Protein AF-K0RLA5-F1 (afdb_monomer_lite)

Foldseek 3Di:
DVVVVVVVVVVVVVVCCVVVVVVVVVPVPPDDDDDDDDDPVVVVVVVVPPDDDDDDDDDDDDPDDDDDPVVVPVPPPDDPVPPPPPPPVVVVLVVVLVVLVCVLLVVQLVVCCVVVVDDSVVSSVCSCCLLLLVVPDDPPDDPDLVVLLVSLVSNVSSVVSVVLVVVVLVVLLVVQLVLLVCLLVVVVVVVCVPDDDDDDARKDALVSVQVSCVVSVLDDDPQLSVQLCCQQPVVPPRIGGSVSCSVPPSDSVVSNCSSPVPPDDPDPVCVVVVVVCCVVCCCCVVPVSVVVVVLVVQLVVQLVCCCPPVVDDSSVSSSVSSSVVSNVVSVVSVVVVCCVVVVVVLVVVLVVLLPDDDDPVLLCCLCPVPPDVDNDRDPVSSVQSSCVSSVNDDPVNVVVVVVVVCVVCVVVPPDDPPPPD

Radius of gyration: 31.82 Å; chains: 1; bounding box: 78×78×97 Å

Structure (mmCIF, N/CA/C/O backbone):
data_AF-K0RLA5-F1
#
_entry.id   AF-K0RLA5-F1
#
loop_
_atom_site.group_PDB
_atom_site.id
_atom_site.type_symbol
_atom_site.label_atom_id
_atom_site.label_alt_id
_atom_site.label_comp_id
_atom_site.label_asym_id
_atom_site.label_entity_id
_atom_site.label_seq_id
_atom_site.pdbx_PDB_ins_code
_atom_site.Cartn_x
_atom_site.Cartn_y
_atom_site.Cartn_z
_atom_site.occupancy
_atom_site.B_iso_or_equiv
_atom_site.auth_seq_id
_atom_site.auth_comp_id
_atom_site.auth_asym_id
_atom_site.auth_atom_id
_atom_site.pdbx_PDB_model_num
ATOM 1 N N . MET A 1 1 ? 28.769 -8.485 -26.317 1.00 45.59 1 MET A N 1
ATOM 2 C CA . MET A 1 1 ? 28.803 -9.606 -25.342 1.00 45.59 1 MET A CA 1
ATOM 3 C C . MET A 1 1 ? 29.717 -9.383 -24.133 1.00 45.59 1 MET A C 1
ATOM 5 O O . MET A 1 1 ? 29.182 -9.369 -23.038 1.00 45.59 1 MET A O 1
ATOM 9 N N . LYS A 1 2 ? 31.036 -9.136 -24.264 1.00 55.00 2 LYS A N 1
ATOM 10 C CA . LYS A 1 2 ? 31.955 -9.005 -23.096 1.00 55.00 2 LYS A CA 1
ATOM 11 C C . LYS A 1 2 ? 31.548 -7.950 -22.041 1.00 55.00 2 LYS A C 1
ATOM 13 O O . LYS A 1 2 ? 31.786 -8.156 -20.855 1.00 55.00 2 LYS A O 1
ATOM 18 N N . LYS A 1 3 ? 30.923 -6.836 -22.450 1.00 60.28 3 LYS A N 1
ATOM 19 C CA . LYS A 1 3 ? 30.392 -5.808 -21.527 1.00 60.28 3 LYS A CA 1
ATOM 20 C C . LYS A 1 3 ? 29.161 -6.300 -20.743 1.00 60.28 3 LYS A C 1
ATOM 22 O O . LYS A 1 3 ? 29.064 -6.053 -19.546 1.00 60.28 3 LYS A O 1
ATOM 27 N N . LEU A 1 4 ? 28.285 -7.074 -21.388 1.00 52.84 4 LEU A N 1
ATOM 28 C CA . LEU A 1 4 ? 27.078 -7.648 -20.779 1.00 52.84 4 LEU A CA 1
ATOM 29 C C . LEU A 1 4 ? 27.426 -8.693 -19.708 1.00 52.84 4 LEU A C 1
ATOM 31 O O . LEU A 1 4 ? 26.820 -8.722 -18.643 1.00 52.84 4 LEU A O 1
ATOM 35 N N . THR A 1 5 ? 28.460 -9.505 -19.953 1.00 66.69 5 THR A N 1
ATOM 36 C CA . THR A 1 5 ? 28.939 -10.516 -18.997 1.00 66.69 5 THR A CA 1
ATOM 37 C C . THR A 1 5 ? 29.489 -9.878 -17.719 1.00 66.69 5 THR A C 1
ATOM 39 O O . THR A 1 5 ? 29.245 -10.385 -16.627 1.00 66.69 5 THR A O 1
ATOM 42 N N . LYS A 1 6 ? 30.179 -8.731 -17.832 1.00 71.88 6 LYS A N 1
ATOM 43 C CA . LYS A 1 6 ? 30.657 -7.964 -16.669 1.00 71.88 6 LYS A CA 1
ATOM 44 C C . LYS A 1 6 ? 29.508 -7.349 -15.867 1.00 71.88 6 LYS A C 1
ATOM 46 O O . LYS A 1 6 ? 29.559 -7.379 -14.642 1.00 71.88 6 LYS A O 1
ATOM 51 N N . LEU A 1 7 ? 28.467 -6.848 -16.537 1.00 68.62 7 LEU A N 1
ATOM 52 C CA . LEU A 1 7 ? 27.273 -6.309 -15.876 1.00 68.62 7 LEU A CA 1
ATOM 53 C C . LEU A 1 7 ? 26.504 -7.400 -15.112 1.00 68.62 7 LEU A C 1
ATOM 55 O O . LEU A 1 7 ? 26.108 -7.188 -13.969 1.00 68.62 7 LEU A O 1
ATOM 59 N N . TYR A 1 8 ? 26.364 -8.588 -15.707 1.00 65.94 8 TYR A N 1
ATOM 60 C CA . TYR A 1 8 ? 25.709 -9.735 -15.070 1.00 65.94 8 TYR A CA 1
ATOM 61 C C . TYR A 1 8 ? 26.463 -10.206 -13.815 1.00 65.94 8 TYR A C 1
ATOM 63 O O . TYR A 1 8 ? 25.854 -10.479 -12.783 1.00 65.94 8 TYR A O 1
ATOM 71 N N . LEU A 1 9 ? 27.800 -10.223 -13.871 1.00 67.69 9 LEU A N 1
ATOM 72 C CA . LEU A 1 9 ? 28.665 -10.515 -12.723 1.00 67.69 9 LEU A CA 1
ATOM 73 C C . LEU A 1 9 ? 28.517 -9.475 -11.604 1.00 67.69 9 LEU A C 1
ATOM 75 O O . LEU A 1 9 ? 28.446 -9.845 -10.434 1.00 67.69 9 LEU A O 1
ATOM 79 N N . LEU A 1 10 ? 28.416 -8.190 -11.955 1.00 68.62 10 LEU A N 1
ATOM 80 C CA . LEU A 1 10 ? 28.229 -7.107 -10.988 1.00 68.62 10 LEU A CA 1
ATOM 81 C C . LEU A 1 10 ? 26.863 -7.203 -10.283 1.00 68.62 10 LEU A C 1
ATOM 83 O O . LEU A 1 10 ? 26.782 -7.077 -9.063 1.00 68.62 10 LEU A O 1
ATOM 87 N N . LEU A 1 11 ? 25.797 -7.493 -11.037 1.00 60.31 11 LEU A N 1
ATOM 88 C CA . LEU A 1 11 ? 24.444 -7.694 -10.504 1.00 60.31 11 LEU A CA 1
ATOM 89 C C . LEU A 1 11 ? 24.349 -8.944 -9.614 1.00 60.31 11 LEU A C 1
ATOM 91 O O . LEU A 1 11 ? 23.702 -8.904 -8.565 1.00 60.31 11 LEU A O 1
ATOM 95 N N . ALA A 1 12 ? 25.031 -10.032 -9.986 1.00 63.22 12 ALA A N 1
ATOM 96 C CA . ALA A 1 12 ? 25.124 -11.240 -9.167 1.00 63.22 12 ALA A CA 1
ATOM 97 C C . ALA A 1 12 ? 25.875 -10.983 -7.845 1.00 63.22 12 ALA A C 1
ATOM 99 O O . ALA A 1 12 ? 25.432 -11.429 -6.784 1.00 63.22 12 ALA A O 1
ATOM 100 N N . LEU A 1 13 ? 26.959 -10.200 -7.883 1.00 62.22 13 LEU A N 1
ATOM 101 C CA . LEU A 1 13 ? 27.706 -9.768 -6.696 1.00 62.22 13 LEU A CA 1
ATOM 102 C C . LEU A 1 13 ? 26.853 -8.896 -5.763 1.00 62.22 13 LEU A C 1
ATOM 104 O O . LEU A 1 13 ? 26.818 -9.151 -4.560 1.00 62.22 13 LEU A O 1
ATOM 108 N N . LEU A 1 14 ? 26.097 -7.937 -6.304 1.00 57.50 14 LEU A N 1
ATOM 109 C CA . LEU A 1 14 ? 25.186 -7.084 -5.527 1.00 57.50 14 LEU A CA 1
ATOM 110 C C . LEU A 1 14 ? 24.005 -7.857 -4.914 1.00 57.50 14 LEU A C 1
ATOM 112 O O . LEU A 1 14 ? 23.499 -7.481 -3.859 1.00 57.50 14 LEU A O 1
ATOM 116 N N . CYS A 1 15 ? 23.567 -8.954 -5.537 1.00 54.94 15 CYS A N 1
ATOM 117 C CA . CYS A 1 15 ? 22.558 -9.836 -4.945 1.00 54.94 15 CYS A CA 1
ATOM 118 C C . CYS A 1 15 ? 23.136 -10.723 -3.829 1.00 54.94 15 CYS A C 1
ATOM 120 O O . CYS A 1 15 ? 22.428 -11.030 -2.869 1.00 54.94 15 CYS A O 1
ATOM 122 N N . SER A 1 16 ? 24.416 -11.098 -3.925 1.00 50.84 16 SER A N 1
ATOM 123 C CA . SER A 1 16 ? 25.109 -11.961 -2.959 1.00 50.84 16 SER A CA 1
ATOM 124 C C . SER A 1 16 ? 25.424 -11.255 -1.627 1.00 50.84 16 SER A C 1
ATOM 126 O O . SER A 1 16 ? 25.345 -11.864 -0.557 1.00 50.84 16 SER A O 1
ATOM 128 N N . THR A 1 17 ? 25.668 -9.938 -1.636 1.00 49.25 17 THR A N 1
ATOM 129 C CA . THR A 1 17 ? 25.970 -9.158 -0.414 1.00 49.25 17 THR A CA 1
ATOM 130 C C . THR A 1 17 ? 24.815 -9.093 0.596 1.00 49.25 17 THR A C 1
ATOM 132 O O . THR A 1 17 ? 25.057 -8.868 1.784 1.00 49.25 17 THR A O 1
ATOM 135 N N . LYS A 1 18 ? 23.571 -9.402 0.192 1.00 48.81 18 LYS A N 1
ATOM 136 C CA . LYS A 1 18 ? 22.438 -9.574 1.125 1.00 48.81 18 LYS A CA 1
ATOM 137 C C . LYS A 1 18 ? 22.625 -10.745 2.097 1.00 48.81 18 LYS A C 1
ATOM 139 O O . LYS A 1 18 ? 22.110 -10.681 3.209 1.00 48.81 18 LYS A O 1
ATOM 144 N N . GLY A 1 19 ? 23.385 -11.776 1.719 1.00 42.78 19 GLY A N 1
ATOM 145 C CA . GLY A 1 19 ? 23.735 -12.883 2.616 1.00 42.78 19 GLY A CA 1
ATOM 146 C C . GLY A 1 19 ? 24.793 -12.509 3.661 1.00 42.78 19 GLY A C 1
ATOM 147 O O . GLY A 1 19 ? 24.793 -13.056 4.762 1.00 42.78 19 GLY A O 1
ATOM 148 N N . ALA A 1 20 ? 25.664 -11.544 3.353 1.00 42.09 20 ALA A N 1
ATOM 149 C CA . ALA A 1 20 ? 26.735 -11.101 4.247 1.00 42.09 20 ALA A CA 1
ATOM 150 C C . ALA A 1 20 ? 26.238 -10.121 5.327 1.00 42.09 20 ALA A C 1
ATOM 152 O O . ALA A 1 20 ? 26.651 -10.218 6.480 1.00 42.09 20 ALA A O 1
ATOM 153 N N . ALA A 1 21 ? 25.283 -9.243 4.996 1.00 42.09 21 ALA A N 1
ATOM 154 C CA . ALA A 1 21 ? 24.672 -8.326 5.965 1.00 42.09 21 ALA A CA 1
ATOM 155 C C . ALA A 1 21 ? 23.857 -9.051 7.057 1.00 42.09 21 ALA A C 1
ATOM 157 O O . ALA A 1 21 ? 23.752 -8.557 8.177 1.00 42.09 21 ALA A O 1
ATOM 158 N N . ALA A 1 22 ? 23.329 -10.246 6.763 1.00 43.47 22 ALA A N 1
ATOM 159 C CA . ALA A 1 22 ? 22.659 -11.088 7.753 1.00 43.47 22 ALA A CA 1
ATOM 160 C C . ALA A 1 22 ? 23.636 -11.711 8.771 1.00 43.47 22 ALA A C 1
ATOM 162 O O . ALA A 1 22 ? 23.244 -11.922 9.912 1.00 43.47 22 ALA A O 1
ATOM 163 N N . ARG A 1 23 ? 24.910 -11.936 8.399 1.00 43.28 23 ARG A N 1
ATOM 164 C CA . ARG A 1 23 ? 25.954 -12.478 9.297 1.00 43.28 23 ARG A CA 1
ATOM 165 C C . ARG A 1 23 ? 26.653 -11.419 10.150 1.00 43.28 23 ARG A C 1
ATOM 167 O O . ARG A 1 23 ? 27.200 -11.746 11.194 1.00 43.28 23 ARG A O 1
ATOM 174 N N . ALA A 1 24 ? 26.612 -10.147 9.755 1.00 41.91 24 ALA A N 1
ATOM 175 C CA . ALA A 1 24 ? 27.173 -9.054 10.557 1.00 41.91 24 ALA A CA 1
ATOM 176 C C . ALA A 1 24 ? 26.372 -8.774 11.848 1.00 41.91 24 ALA A C 1
ATOM 178 O O . ALA A 1 24 ? 26.867 -8.091 12.742 1.00 41.91 24 ALA A O 1
ATOM 179 N N . LYS A 1 25 ? 25.150 -9.314 11.961 1.00 41.94 25 LYS A N 1
ATOM 180 C CA . LYS A 1 25 ? 24.276 -9.145 13.129 1.00 41.94 25 LYS A CA 1
ATOM 181 C C . LYS A 1 25 ? 24.671 -10.024 14.324 1.00 41.94 25 LYS A C 1
ATOM 183 O O . LYS A 1 25 ? 24.332 -9.669 15.447 1.00 41.94 25 LYS A O 1
ATOM 188 N N . ASP A 1 26 ? 25.440 -11.089 14.095 1.00 40.41 26 ASP A N 1
ATOM 189 C CA . ASP A 1 26 ? 25.857 -12.028 15.147 1.00 40.41 26 ASP A CA 1
ATOM 190 C C . ASP A 1 26 ? 27.143 -11.592 15.880 1.00 40.41 26 ASP A C 1
ATOM 192 O O . ASP A 1 26 ? 27.458 -12.126 16.937 1.00 40.41 26 ASP A O 1
ATOM 196 N N . ASN A 1 27 ? 27.852 -10.564 15.389 1.00 39.06 27 ASN A N 1
ATOM 197 C CA . ASN A 1 27 ? 29.115 -10.085 15.977 1.00 39.06 27 ASN A CA 1
ATOM 198 C C . ASN A 1 27 ? 29.007 -8.772 16.782 1.00 39.06 27 ASN A C 1
ATOM 200 O O . ASN A 1 27 ? 30.026 -8.216 17.182 1.00 39.06 27 ASN A O 1
ATOM 204 N N . GLN A 1 28 ? 27.801 -8.272 17.072 1.00 36.81 28 GLN A N 1
ATOM 205 C CA . GLN A 1 28 ? 27.605 -7.044 17.868 1.00 36.81 28 GLN A CA 1
ATOM 206 C C . GLN A 1 28 ? 27.527 -7.260 19.395 1.00 36.81 28 GLN A C 1
ATOM 208 O O . GLN A 1 28 ? 27.103 -6.364 20.117 1.00 36.81 28 GLN A O 1
ATOM 213 N N . VAL A 1 29 ? 27.973 -8.413 19.910 1.00 40.91 29 VAL A N 1
ATOM 214 C CA . VAL A 1 29 ? 28.053 -8.684 21.365 1.00 40.91 29 VAL A CA 1
ATOM 215 C C . VAL A 1 29 ? 29.462 -8.425 21.942 1.00 40.91 29 VAL A C 1
ATOM 217 O O . VAL A 1 29 ? 29.667 -8.569 23.139 1.00 40.91 29 VAL A O 1
ATOM 220 N N . ALA A 1 30 ? 30.439 -7.978 21.141 1.00 38.78 30 ALA A N 1
ATOM 221 C CA . ALA A 1 30 ? 31.844 -7.912 21.575 1.00 38.78 30 ALA A CA 1
ATOM 222 C C . ALA A 1 30 ? 32.502 -6.516 21.601 1.00 38.78 30 ALA A C 1
ATOM 224 O O . ALA A 1 30 ? 33.725 -6.437 21.673 1.00 38.78 30 ALA A O 1
ATOM 225 N N . THR A 1 31 ? 31.746 -5.416 21.582 1.00 34.62 31 THR A N 1
ATOM 226 C CA . THR A 1 31 ? 32.315 -4.067 21.787 1.00 34.62 31 THR A CA 1
ATOM 227 C C . THR A 1 31 ? 31.348 -3.159 22.542 1.00 34.62 31 THR A C 1
ATOM 229 O O . THR A 1 31 ? 30.676 -2.302 21.975 1.00 34.62 31 THR A O 1
ATOM 232 N N . ALA A 1 32 ? 31.291 -3.353 23.855 1.00 38.19 32 ALA A N 1
ATOM 233 C CA . ALA A 1 32 ? 30.817 -2.350 24.797 1.00 38.19 32 ALA A CA 1
ATOM 234 C C . ALA A 1 32 ? 31.914 -2.161 25.841 1.00 38.19 32 ALA A C 1
ATOM 236 O O . ALA A 1 32 ? 31.866 -2.769 26.898 1.00 38.19 32 ALA A O 1
ATOM 237 N N . ASP A 1 33 ? 32.930 -1.385 25.482 1.00 39.81 33 ASP A N 1
ATOM 238 C CA . ASP A 1 33 ? 33.802 -0.692 26.422 1.00 39.81 33 ASP A CA 1
ATOM 239 C C . ASP A 1 33 ? 34.562 0.397 25.656 1.00 39.81 33 ASP A C 1
ATOM 241 O O . ASP A 1 33 ? 35.030 0.160 24.542 1.00 39.81 33 ASP A O 1
ATOM 245 N N . ILE A 1 34 ? 34.701 1.553 26.316 1.00 34.84 34 ILE A N 1
ATOM 246 C CA . ILE A 1 34 ? 35.560 2.715 26.018 1.00 34.84 34 ILE A CA 1
ATOM 247 C C . ILE A 1 34 ? 34.847 3.979 25.473 1.00 34.84 34 ILE A C 1
ATOM 249 O O . ILE A 1 34 ? 34.236 3.987 24.410 1.00 34.84 34 ILE A O 1
ATOM 253 N N . GLU A 1 35 ? 35.057 5.051 26.261 1.00 32.31 35 GLU A N 1
ATOM 254 C CA . GLU A 1 35 ? 34.843 6.504 26.073 1.00 32.31 35 GLU A CA 1
ATOM 255 C C . GLU A 1 35 ? 33.426 7.076 26.306 1.00 32.31 35 GLU A C 1
ATOM 257 O O . GLU A 1 35 ? 32.454 6.683 25.680 1.00 32.31 35 GLU A O 1
ATOM 262 N N . GLY A 1 36 ? 33.186 8.060 27.183 1.00 34.81 36 GLY A N 1
ATOM 263 C CA . GLY A 1 36 ? 34.072 8.898 27.996 1.00 34.81 36 GLY A CA 1
ATOM 264 C C . GLY A 1 36 ? 33.523 10.332 28.098 1.00 34.81 36 GLY A C 1
ATOM 265 O O . GLY A 1 36 ? 33.390 11.008 27.089 1.00 34.81 36 GLY A O 1
ATOM 266 N N . GLY A 1 37 ? 33.245 10.798 29.323 1.00 33.78 37 GLY A N 1
ATOM 267 C CA . GLY A 1 37 ? 33.422 12.201 29.737 1.00 33.78 37 GLY A CA 1
ATOM 268 C C . GLY A 1 37 ? 32.330 13.236 29.421 1.00 33.78 37 GLY A C 1
ATOM 269 O O . GLY A 1 37 ? 32.404 13.933 28.418 1.00 33.78 37 GLY A O 1
ATOM 270 N N . ILE A 1 38 ? 31.433 13.487 30.385 1.00 37.38 38 ILE A N 1
ATOM 271 C CA . ILE A 1 38 ? 30.869 14.832 30.612 1.00 37.38 38 ILE A CA 1
ATOM 272 C C . ILE A 1 38 ? 31.158 15.205 32.069 1.00 37.38 38 ILE A C 1
ATOM 274 O O . ILE A 1 38 ? 30.827 14.465 32.996 1.00 37.38 38 ILE A O 1
ATOM 278 N N . SER A 1 39 ? 31.833 16.339 32.252 1.00 51.44 39 SER A N 1
ATOM 279 C CA . SER A 1 39 ? 32.285 16.863 33.541 1.00 51.44 39 SER A CA 1
ATOM 280 C C . SER A 1 39 ? 31.109 17.300 34.421 1.00 51.44 39 SER A C 1
ATOM 282 O O . SER A 1 39 ? 30.211 18.018 33.977 1.00 51.44 39 SER A O 1
ATOM 284 N N . SER A 1 40 ? 31.145 16.942 35.710 1.00 50.69 40 SER A N 1
ATOM 285 C CA . SER A 1 40 ? 30.128 17.326 36.703 1.00 50.69 40 SER A CA 1
ATOM 286 C C . SER A 1 40 ? 30.025 18.843 36.937 1.00 50.69 40 SER A C 1
ATOM 288 O O . SER A 1 40 ? 29.044 19.304 37.521 1.00 50.69 40 SER A O 1
ATOM 290 N N . SER A 1 41 ? 30.982 19.634 36.436 1.00 49.41 41 SER A N 1
ATOM 291 C CA . SER A 1 41 ? 30.982 21.097 36.537 1.00 49.41 41 SER A CA 1
ATOM 292 C C . SER A 1 41 ? 30.040 21.808 35.551 1.00 49.41 41 SER A C 1
ATOM 294 O O . SER A 1 41 ? 29.635 22.937 35.826 1.00 49.41 41 SER A O 1
ATOM 296 N N . GLU A 1 42 ? 29.616 21.171 34.451 1.00 49.47 42 GLU A N 1
ATOM 297 C CA . GLU A 1 42 ? 28.674 21.783 33.491 1.00 49.47 42 GLU A CA 1
ATOM 298 C C . GLU A 1 42 ? 27.207 21.667 33.934 1.00 49.47 42 GLU A C 1
ATOM 300 O O . GLU A 1 42 ? 26.388 22.552 33.667 1.00 49.47 42 GLU A O 1
ATOM 305 N N . LEU A 1 43 ? 26.870 20.629 34.705 1.00 53.19 43 LEU A N 1
ATOM 306 C CA . LEU A 1 43 ? 25.520 20.429 35.248 1.00 53.19 43 LEU A CA 1
ATOM 307 C C . LEU A 1 43 ? 25.159 21.432 36.357 1.00 53.19 43 LEU A C 1
ATOM 309 O O . LEU A 1 43 ? 23.975 21.699 36.591 1.00 53.19 43 LEU A O 1
ATOM 313 N N . ASP A 1 44 ? 26.156 22.034 37.008 1.00 56.41 44 ASP A N 1
ATOM 314 C CA . ASP A 1 44 ? 25.939 22.960 38.123 1.00 56.41 44 ASP A CA 1
ATOM 315 C C . ASP A 1 44 ? 25.673 24.408 37.658 1.00 56.41 44 ASP A C 1
ATOM 317 O O . ASP A 1 44 ? 24.980 25.182 38.329 1.00 56.41 44 ASP A O 1
ATOM 321 N N . TYR A 1 45 ? 26.102 24.757 36.439 1.00 52.44 45 TYR A N 1
ATOM 322 C CA . TYR A 1 45 ? 25.835 26.066 35.832 1.00 52.44 45 TYR A CA 1
ATOM 323 C C . TYR A 1 45 ? 24.357 26.238 35.429 1.00 52.44 45 TYR A C 1
ATOM 325 O O . TYR A 1 45 ? 23.778 27.317 35.580 1.00 52.44 45 TYR A O 1
ATOM 333 N N . ILE A 1 46 ? 23.688 25.155 35.015 1.00 48.50 46 ILE A N 1
ATOM 334 C CA . ILE A 1 46 ? 22.275 25.183 34.594 1.00 48.50 46 ILE A CA 1
ATOM 335 C C . ILE A 1 46 ? 21.318 25.248 35.803 1.00 48.50 46 ILE A C 1
ATOM 337 O O . ILE A 1 46 ? 20.257 25.876 35.727 1.00 48.50 46 ILE A O 1
ATOM 341 N N . ARG A 1 47 ? 21.697 24.699 36.968 1.00 53.56 47 ARG A N 1
ATOM 342 C CA . ARG A 1 47 ? 20.877 24.775 38.197 1.00 53.56 47 ARG A CA 1
ATOM 343 C C . ARG A 1 47 ? 20.860 26.156 38.847 1.00 53.56 47 ARG A C 1
ATOM 345 O O . ARG A 1 47 ? 19.861 26.518 39.474 1.00 53.56 47 ARG A O 1
ATOM 352 N N . LYS A 1 48 ? 21.914 26.959 38.680 1.00 50.56 48 LYS A N 1
ATOM 353 C CA . LYS A 1 48 ? 22.046 28.258 39.364 1.00 50.56 48 LYS A CA 1
ATOM 354 C C . LYS A 1 48 ? 21.209 29.390 38.757 1.00 50.56 48 LYS A C 1
ATOM 356 O O . LYS A 1 48 ? 21.001 30.403 39.421 1.00 50.56 48 LYS A O 1
ATOM 361 N N . ARG A 1 49 ? 20.649 29.222 37.550 1.00 41.97 49 ARG A N 1
ATOM 362 C CA . ARG A 1 49 ? 19.913 30.289 36.837 1.00 41.97 49 ARG A CA 1
ATOM 363 C C . ARG A 1 49 ? 18.390 30.313 37.065 1.00 41.97 49 ARG A C 1
ATOM 365 O O . ARG A 1 49 ? 17.725 31.208 36.560 1.00 41.97 49 ARG A O 1
ATOM 372 N N . ARG A 1 50 ? 17.822 29.393 37.864 1.00 42.59 50 ARG A N 1
ATOM 373 C CA . ARG A 1 50 ? 16.366 29.315 38.159 1.00 42.59 50 ARG A CA 1
ATOM 374 C C . ARG A 1 50 ? 15.921 29.873 39.519 1.00 42.59 50 ARG A C 1
ATOM 376 O O . ARG A 1 50 ? 14.787 29.650 39.934 1.00 42.59 50 ARG A O 1
ATOM 383 N N . ARG A 1 51 ? 16.767 30.624 40.227 1.00 42.94 51 ARG A N 1
ATOM 384 C CA . ARG A 1 51 ? 16.378 31.295 41.482 1.00 42.94 51 ARG A CA 1
ATOM 385 C C . ARG A 1 51 ? 16.749 32.770 41.457 1.00 42.94 51 ARG A C 1
ATOM 387 O O . ARG A 1 51 ? 17.762 33.150 42.024 1.00 42.94 51 ARG A O 1
ATOM 394 N N . LYS A 1 52 ? 15.917 33.592 40.821 1.00 41.81 52 LYS A N 1
ATOM 395 C CA . LYS A 1 52 ? 15.806 35.032 41.105 1.00 41.81 52 LYS A CA 1
ATOM 396 C C . LYS A 1 52 ? 14.543 35.562 40.436 1.00 41.81 52 LYS A C 1
ATOM 398 O O . LYS A 1 52 ? 14.589 35.934 39.281 1.00 41.81 52 LYS A O 1
ATOM 403 N N . PHE A 1 53 ? 13.427 35.486 41.155 1.00 37.75 53 PHE A N 1
ATOM 404 C CA . PHE A 1 53 ? 12.308 36.438 41.149 1.00 37.75 53 PHE A CA 1
ATOM 405 C C . PHE A 1 53 ? 11.333 35.963 42.236 1.00 37.75 53 PHE A C 1
ATOM 407 O O . PHE A 1 53 ? 10.517 35.069 42.029 1.00 37.75 53 PHE A O 1
ATOM 414 N N . ARG A 1 54 ? 11.484 36.506 43.445 1.00 34.62 54 ARG A N 1
ATOM 415 C CA . ARG A 1 54 ? 10.447 36.492 44.481 1.00 34.62 54 ARG A CA 1
ATOM 416 C C . ARG A 1 54 ? 10.271 37.936 44.925 1.00 34.62 54 ARG A C 1
ATOM 418 O O . ARG A 1 54 ? 11.193 38.513 45.491 1.00 34.62 54 ARG A O 1
ATOM 425 N N . LEU A 1 55 ? 9.117 38.504 44.598 1.00 44.72 55 LEU A N 1
ATOM 426 C CA . LEU A 1 55 ? 8.628 39.749 45.182 1.00 44.72 55 LEU A CA 1
ATOM 427 C C . LEU A 1 55 ? 8.149 39.467 46.616 1.00 44.72 55 LEU A C 1
ATOM 429 O O . LEU A 1 55 ? 7.632 38.373 46.864 1.00 44.72 55 LEU A O 1
ATOM 433 N N . PRO A 1 56 ? 8.298 40.411 47.556 1.00 45.44 56 PRO A N 1
ATOM 434 C CA . PRO A 1 56 ? 7.739 40.269 48.887 1.00 45.44 56 PRO A CA 1
ATOM 435 C C . PRO A 1 56 ? 6.274 40.720 48.867 1.00 45.44 56 PRO A C 1
ATOM 437 O O . PRO A 1 56 ? 5.977 41.872 48.562 1.00 45.44 56 PRO A O 1
ATOM 440 N N . VAL A 1 57 ? 5.355 39.822 49.217 1.00 36.50 57 VAL A N 1
ATOM 441 C CA . VAL A 1 57 ? 4.007 40.195 49.662 1.00 36.50 57 VAL A CA 1
ATOM 442 C C . VAL A 1 57 ? 3.905 39.790 51.123 1.00 36.50 57 VAL A C 1
ATOM 444 O O . VAL A 1 57 ? 4.121 38.630 51.472 1.00 36.50 57 VAL A O 1
ATOM 447 N N . ALA A 1 58 ? 3.627 40.769 51.977 1.00 45.53 58 ALA A N 1
ATOM 448 C CA . ALA A 1 58 ? 3.368 40.575 53.391 1.00 45.53 58 ALA A CA 1
ATOM 449 C C . ALA A 1 58 ? 1.881 40.267 53.600 1.00 45.53 58 ALA A C 1
ATOM 451 O O . ALA A 1 58 ? 1.043 41.107 53.296 1.00 45.53 58 ALA A O 1
ATOM 452 N N . VAL A 1 59 ? 1.570 39.095 54.160 1.00 41.44 59 VAL A N 1
ATOM 453 C CA . VAL A 1 59 ? 0.333 38.844 54.918 1.00 41.44 59 VAL A CA 1
ATOM 454 C C . VAL A 1 59 ? 0.658 37.847 56.038 1.00 41.44 59 VAL A C 1
ATOM 456 O O . VAL A 1 59 ? 1.080 36.727 55.742 1.00 41.44 59 VAL A O 1
ATOM 459 N N . PRO A 1 60 ? 0.468 38.205 57.318 1.00 52.25 60 PRO A N 1
ATOM 460 C CA . PRO A 1 60 ? 0.401 37.248 58.408 1.00 52.25 60 PRO A CA 1
ATOM 461 C C . PRO A 1 60 ? -1.068 36.890 58.657 1.00 52.25 60 PRO A C 1
ATOM 463 O O . PRO A 1 60 ? -1.869 37.792 58.866 1.00 52.25 60 PRO A O 1
ATOM 466 N N . LEU A 1 61 ? -1.407 35.597 58.625 1.00 48.34 61 LEU A N 1
ATOM 467 C CA . LEU A 1 61 ? -2.524 34.933 59.333 1.00 48.34 61 LEU A CA 1
ATOM 468 C C . LEU A 1 61 ? -2.978 33.707 58.538 1.00 48.34 61 LEU A C 1
ATOM 470 O O . LEU A 1 61 ? -3.825 33.826 57.666 1.00 48.34 61 LEU A O 1
ATOM 474 N N . LEU A 1 62 ? -2.427 32.532 58.857 1.00 41.28 62 LEU A N 1
ATOM 475 C CA . LEU A 1 62 ? -3.162 31.254 58.890 1.00 41.28 62 LEU A CA 1
ATOM 476 C C . LEU A 1 62 ? -2.232 30.130 59.365 1.00 41.28 62 LEU A C 1
ATOM 478 O O . LEU A 1 62 ? -1.886 29.190 58.656 1.00 41.28 62 LEU A O 1
ATOM 482 N N . ASN A 1 63 ? -1.847 30.230 60.638 1.00 47.00 63 ASN A N 1
ATOM 483 C CA . ASN A 1 63 ? -1.475 29.065 61.428 1.00 47.00 63 ASN A CA 1
ATOM 484 C C . ASN A 1 63 ? -2.771 28.339 61.797 1.00 47.00 63 ASN A C 1
ATOM 486 O O . ASN A 1 63 ? -3.456 28.759 62.726 1.00 47.00 63 ASN A O 1
ATOM 490 N N . ARG A 1 64 ? -3.113 27.303 61.028 1.00 48.22 64 ARG A N 1
ATOM 491 C CA . ARG A 1 64 ? -3.997 26.164 61.345 1.00 48.22 64 ARG A CA 1
ATOM 492 C C . ARG A 1 64 ? -4.658 25.727 60.050 1.00 48.22 64 ARG A C 1
ATOM 494 O O . ARG A 1 64 ? -5.740 26.193 59.742 1.00 48.22 64 ARG A O 1
ATOM 501 N N . LEU A 1 65 ? -4.048 24.780 59.349 1.00 39.88 65 LEU A N 1
ATOM 502 C CA . LEU A 1 65 ? -4.783 23.651 58.793 1.00 39.88 65 LEU A CA 1
ATOM 503 C C . LEU A 1 65 ? -3.816 22.470 58.670 1.00 39.88 65 LEU A C 1
ATOM 505 O O . LEU A 1 65 ? -2.673 22.599 58.242 1.00 39.88 65 LEU A O 1
ATOM 509 N N . LYS A 1 66 ? -4.301 21.347 59.190 1.00 42.81 66 LYS A N 1
ATOM 510 C CA . LYS A 1 66 ? -3.659 20.046 59.338 1.00 42.81 66 LYS A CA 1
ATOM 511 C C . LYS A 1 66 ? -2.886 19.628 58.086 1.00 42.81 66 LYS A C 1
ATOM 513 O O . LYS A 1 66 ? -3.432 19.608 56.989 1.00 42.81 66 LYS A O 1
ATOM 518 N N . ILE A 1 67 ? -1.651 19.190 58.307 1.00 41.38 67 ILE A N 1
ATOM 519 C CA . ILE A 1 67 ? -0.892 18.360 57.375 1.00 41.38 67 ILE A CA 1
ATOM 520 C C . ILE A 1 67 ? -1.715 17.085 57.132 1.00 41.38 67 ILE A C 1
ATOM 522 O O . ILE A 1 67 ? -1.927 16.291 58.050 1.00 41.38 67 ILE A O 1
ATOM 526 N N . ASN A 1 68 ? -2.223 16.928 55.910 1.00 40.84 68 ASN A N 1
ATOM 527 C CA . ASN A 1 68 ? -2.897 15.718 55.450 1.00 40.84 68 ASN A CA 1
ATOM 528 C C . ASN A 1 68 ? -1.864 14.579 55.297 1.00 40.84 68 ASN A C 1
ATOM 530 O O . ASN A 1 68 ? -0.842 14.789 54.644 1.00 40.84 68 ASN A O 1
ATOM 534 N N . PRO A 1 69 ? -2.114 13.354 55.803 1.00 44.50 69 PRO A N 1
ATOM 535 C CA . PRO A 1 69 ? -1.203 12.213 55.628 1.00 44.50 69 PRO A CA 1
ATOM 536 C C . PRO A 1 69 ? -1.139 11.651 54.194 1.00 44.50 69 PRO A C 1
ATOM 538 O O . PRO A 1 69 ? -0.407 10.698 53.942 1.00 44.50 69 PRO A O 1
ATOM 541 N N . LEU A 1 70 ? -1.892 12.217 53.248 1.00 47.03 70 LEU A N 1
ATOM 542 C CA . LEU A 1 70 ? -2.010 11.717 51.873 1.00 47.03 70 LEU A CA 1
ATOM 543 C C . LEU A 1 70 ? -0.842 12.102 50.953 1.00 47.03 70 LEU A C 1
ATOM 545 O O . LEU A 1 70 ? -0.696 11.519 49.886 1.00 47.03 70 LEU A O 1
ATOM 549 N N . GLU A 1 71 ? 0.032 13.016 51.371 1.00 45.12 71 GLU A N 1
ATOM 550 C CA . GLU A 1 71 ? 1.134 13.501 50.523 1.00 45.12 71 GLU A CA 1
ATOM 551 C C . GLU A 1 71 ? 2.461 12.752 50.747 1.00 45.12 71 GLU A C 1
ATOM 553 O O . GLU A 1 71 ? 3.473 13.046 50.114 1.00 45.12 71 GLU A O 1
ATOM 558 N N . ARG A 1 72 ? 2.476 11.747 51.637 1.00 41.84 72 ARG A N 1
ATOM 559 C CA . ARG A 1 72 ? 3.666 10.918 51.901 1.00 41.84 72 ARG A CA 1
ATOM 560 C C . ARG A 1 72 ? 3.670 9.574 51.173 1.00 41.84 72 ARG A C 1
ATOM 562 O O . ARG A 1 72 ? 4.676 8.878 51.237 1.00 41.84 72 ARG A O 1
ATOM 569 N N . ARG A 1 73 ? 2.588 9.224 50.467 1.00 43.53 73 ARG A N 1
ATOM 570 C CA . ARG A 1 73 ? 2.457 7.943 49.747 1.00 43.53 73 ARG A CA 1
ATOM 571 C C . ARG A 1 73 ? 2.687 8.027 48.239 1.00 43.53 73 ARG A C 1
ATOM 573 O O . ARG A 1 73 ? 2.637 7.010 47.577 1.00 43.53 73 ARG A O 1
ATOM 580 N N . THR A 1 74 ? 3.001 9.203 47.700 1.00 47.19 74 THR A N 1
ATOM 581 C CA . THR A 1 74 ? 3.379 9.386 46.285 1.00 47.19 74 THR A CA 1
ATOM 582 C C . THR A 1 74 ? 4.894 9.397 46.062 1.00 47.19 74 THR A C 1
ATOM 584 O O . THR A 1 74 ? 5.356 9.747 44.979 1.00 47.19 74 THR A O 1
ATOM 587 N N . ARG A 1 75 ? 5.696 9.028 47.073 1.00 42.88 75 ARG A N 1
ATOM 588 C CA . ARG A 1 75 ? 7.168 9.031 46.983 1.00 42.88 75 ARG A CA 1
ATOM 589 C C . ARG A 1 75 ? 7.811 7.642 46.898 1.00 42.88 75 ARG A C 1
ATOM 591 O O . ARG A 1 75 ? 9.022 7.574 46.728 1.00 42.88 75 ARG A O 1
ATOM 598 N N . GLU A 1 76 ? 7.019 6.573 46.969 1.00 44.44 76 GLU A N 1
ATOM 599 C CA . GLU A 1 76 ? 7.497 5.180 46.893 1.00 44.44 76 GLU A CA 1
ATOM 600 C C . GLU A 1 76 ? 6.797 4.336 45.816 1.00 44.44 76 GLU A C 1
ATOM 602 O O . GLU A 1 76 ? 7.094 3.151 45.678 1.00 44.44 76 GLU A O 1
ATOM 607 N N . ASP A 1 77 ? 5.951 4.940 44.979 1.00 41.12 77 ASP A N 1
ATOM 608 C CA . ASP A 1 77 ? 5.444 4.260 43.792 1.00 41.12 77 ASP A CA 1
ATOM 609 C C . ASP A 1 77 ? 6.470 4.372 42.670 1.00 41.12 77 ASP A C 1
ATOM 611 O O . ASP A 1 77 ? 6.602 5.402 42.011 1.00 41.12 77 ASP A O 1
ATOM 615 N N . GLY A 1 78 ? 7.213 3.277 42.519 1.00 45.19 78 GLY A N 1
ATOM 616 C CA . GLY A 1 78 ? 7.547 2.684 41.235 1.00 45.19 78 GLY A CA 1
ATOM 617 C C . GLY A 1 78 ? 8.196 3.625 40.237 1.00 45.19 78 GLY A C 1
ATOM 618 O O . GLY A 1 78 ? 7.538 4.434 39.587 1.00 45.19 78 GLY A O 1
ATOM 619 N N . ALA A 1 79 ? 9.489 3.407 40.011 1.00 43.38 79 ALA A N 1
ATOM 620 C CA . ALA A 1 79 ? 10.105 3.710 38.735 1.00 43.38 79 ALA A CA 1
ATOM 621 C C . ALA A 1 79 ? 9.161 3.249 37.611 1.00 43.38 79 ALA A C 1
ATOM 623 O O . ALA A 1 79 ? 9.102 2.066 37.280 1.00 43.38 79 ALA A O 1
ATOM 624 N N . ILE A 1 80 ? 8.403 4.192 37.044 1.00 45.66 80 ILE A N 1
ATOM 625 C CA . ILE A 1 80 ? 7.789 4.051 35.735 1.00 45.66 80 ILE A CA 1
ATOM 626 C C . ILE A 1 80 ? 8.994 3.870 34.834 1.00 45.66 80 ILE A C 1
ATOM 628 O O . ILE A 1 80 ? 9.667 4.836 34.467 1.00 45.66 80 ILE A O 1
ATOM 632 N N . GLN A 1 81 ? 9.334 2.606 34.601 1.00 45.16 81 GLN A N 1
ATOM 633 C CA . GLN A 1 81 ? 10.366 2.185 33.686 1.00 45.16 81 GLN A CA 1
ATOM 634 C C . GLN A 1 81 ? 9.973 2.834 32.366 1.00 45.16 81 GLN A C 1
ATOM 636 O O . GLN A 1 81 ? 8.982 2.459 31.737 1.00 45.16 81 GLN A O 1
ATOM 641 N N . GLN A 1 82 ? 10.659 3.932 32.045 1.00 46.72 82 GLN A N 1
ATOM 642 C CA . GLN A 1 82 ? 10.358 4.735 30.879 1.00 46.72 82 GLN A CA 1
ATOM 643 C C . GLN A 1 82 ? 10.319 3.773 29.697 1.00 46.72 82 GLN A C 1
ATOM 645 O O . GLN A 1 82 ? 11.315 3.114 29.397 1.00 46.72 82 GLN A O 1
ATOM 650 N N . GLN A 1 83 ? 9.179 3.708 29.008 1.00 45.12 83 GLN A N 1
ATOM 651 C CA . GLN A 1 83 ? 8.998 3.038 27.715 1.00 45.12 83 GLN A CA 1
ATOM 652 C C . GLN A 1 83 ? 9.845 3.705 26.603 1.00 45.12 83 GLN A C 1
ATOM 654 O O . GLN A 1 83 ? 9.449 3.777 25.442 1.00 45.12 83 GLN A O 1
ATOM 659 N N . ALA A 1 84 ? 11.045 4.186 26.934 1.00 45.84 84 ALA A N 1
ATOM 660 C CA . ALA A 1 84 ? 12.018 4.792 26.043 1.00 45.84 84 ALA A CA 1
ATOM 661 C C . ALA A 1 84 ? 12.574 3.793 25.010 1.00 45.84 84 ALA A C 1
ATOM 663 O O . ALA A 1 84 ? 13.170 4.205 24.018 1.00 45.84 84 ALA A O 1
ATOM 664 N N . HIS A 1 85 ? 12.341 2.486 25.174 1.00 46.19 85 HIS A N 1
ATOM 665 C CA . HIS A 1 85 ? 12.939 1.466 24.309 1.00 46.19 85 HIS A CA 1
ATOM 666 C C . HIS A 1 85 ? 12.116 1.101 23.051 1.00 46.19 85 HIS A C 1
ATOM 668 O O . HIS A 1 85 ? 12.573 0.312 22.223 1.00 46.19 85 HIS A O 1
ATOM 674 N N . ILE A 1 86 ? 10.920 1.669 22.837 1.00 50.72 86 ILE A N 1
ATOM 675 C CA . ILE A 1 86 ? 10.098 1.345 21.643 1.00 50.72 86 ILE A CA 1
ATOM 676 C C . ILE A 1 86 ? 10.325 2.338 20.482 1.00 50.72 86 ILE A C 1
ATOM 678 O O . ILE A 1 86 ? 10.113 2.003 19.315 1.00 50.72 86 ILE A O 1
ATOM 682 N N . VAL A 1 87 ? 10.879 3.523 20.755 1.00 50.16 87 VAL A N 1
ATOM 683 C CA . VAL A 1 87 ? 11.165 4.560 19.744 1.00 50.16 87 VAL A CA 1
ATOM 684 C C . VAL A 1 87 ? 12.315 4.239 18.747 1.00 50.16 87 VAL A C 1
ATOM 686 O O . VAL A 1 87 ? 12.207 4.681 17.597 1.00 50.16 87 VAL A O 1
ATOM 689 N N . PRO A 1 88 ? 13.381 3.453 19.045 1.00 54.66 88 PRO A N 1
ATOM 690 C CA . PRO A 1 88 ? 14.526 3.324 18.129 1.00 54.66 88 PRO A CA 1
ATOM 691 C C . PRO A 1 88 ? 14.224 2.579 16.815 1.00 54.66 88 PRO A C 1
ATOM 693 O O . PRO A 1 88 ? 14.948 2.754 15.833 1.00 54.66 88 PRO A O 1
ATOM 696 N N . ARG A 1 89 ? 13.133 1.802 16.734 1.00 66.00 89 ARG A N 1
ATOM 697 C CA . ARG A 1 89 ? 12.810 1.016 15.527 1.00 66.00 89 ARG A CA 1
ATOM 698 C C . ARG A 1 89 ? 12.369 1.868 14.337 1.00 66.00 89 ARG A C 1
ATOM 700 O O . ARG A 1 89 ? 12.681 1.511 13.203 1.00 66.00 89 ARG A O 1
ATOM 707 N N . LYS A 1 90 ? 11.703 3.008 14.567 1.00 70.31 90 LYS A N 1
ATOM 708 C CA . LYS A 1 90 ? 11.239 3.875 13.467 1.00 70.31 90 LYS A CA 1
ATOM 709 C C . LYS A 1 90 ? 12.422 4.481 12.703 1.00 70.31 90 LYS A C 1
ATOM 711 O O . LYS A 1 90 ? 12.475 4.387 11.482 1.00 70.31 90 LYS A O 1
ATOM 716 N N . ARG A 1 91 ? 13.421 5.028 13.410 1.00 75.19 91 ARG A N 1
ATOM 717 C CA . ARG A 1 91 ? 14.612 5.639 12.782 1.00 75.19 91 ARG A CA 1
ATOM 718 C C . ARG A 1 91 ? 15.430 4.632 11.973 1.00 75.19 91 ARG A C 1
ATOM 720 O O . ARG A 1 91 ? 15.820 4.935 10.852 1.00 75.19 91 ARG A O 1
ATOM 727 N N . GLN A 1 92 ? 15.646 3.429 12.509 1.00 76.94 92 GLN A N 1
ATOM 728 C CA . GLN A 1 92 ? 16.367 2.365 11.799 1.00 76.94 92 GLN A CA 1
ATOM 729 C C . GLN A 1 92 ? 15.633 1.911 10.533 1.00 76.94 92 GLN A C 1
ATOM 731 O O . GLN A 1 92 ? 16.265 1.685 9.500 1.00 76.94 92 GLN A O 1
ATOM 736 N N . PHE A 1 93 ? 14.302 1.821 10.589 1.00 74.94 93 PHE A N 1
ATOM 737 C CA . PHE A 1 93 ? 13.486 1.511 9.420 1.00 74.94 93 PHE A CA 1
ATOM 738 C C . PHE A 1 93 ? 13.638 2.577 8.327 1.00 74.94 93 PHE A C 1
ATOM 740 O O . PHE A 1 93 ? 13.978 2.234 7.193 1.00 74.94 93 PHE A O 1
ATOM 747 N N . TYR A 1 94 ? 13.484 3.861 8.673 1.00 76.00 94 TYR A N 1
ATOM 748 C CA . TYR A 1 94 ? 13.658 4.962 7.720 1.00 76.00 94 TYR A CA 1
ATOM 749 C C . TYR A 1 94 ? 15.070 5.008 7.132 1.00 76.00 94 TYR A C 1
ATOM 751 O O . TYR A 1 94 ? 15.215 5.149 5.922 1.00 76.00 94 TYR A O 1
ATOM 759 N N . ALA A 1 95 ? 16.105 4.819 7.954 1.00 81.38 95 ALA A N 1
ATOM 760 C CA . ALA A 1 95 ? 17.490 4.790 7.488 1.00 81.38 95 ALA A CA 1
ATOM 761 C C . ALA A 1 95 ? 17.745 3.635 6.505 1.00 81.38 95 ALA A C 1
ATOM 763 O O . ALA A 1 95 ? 18.388 3.831 5.476 1.00 81.38 95 ALA A O 1
ATOM 764 N N . THR A 1 96 ? 17.191 2.449 6.777 1.00 81.19 96 THR A N 1
ATOM 765 C CA . THR A 1 96 ? 17.318 1.282 5.890 1.00 81.19 96 THR A CA 1
ATOM 766 C C . THR A 1 96 ? 16.600 1.517 4.561 1.00 81.19 96 THR A C 1
ATOM 768 O O . THR A 1 96 ? 17.140 1.205 3.500 1.00 81.19 96 THR A O 1
ATOM 771 N N . CYS A 1 97 ? 15.401 2.105 4.603 1.00 77.88 97 CYS A N 1
ATOM 772 C CA . CYS A 1 97 ? 14.639 2.448 3.405 1.00 77.88 97 CYS A CA 1
ATOM 773 C C . CYS A 1 97 ? 15.356 3.513 2.568 1.00 77.88 97 CYS A C 1
ATOM 775 O O . CYS A 1 97 ? 15.522 3.335 1.364 1.00 77.88 97 CYS A O 1
ATOM 777 N N . MET A 1 98 ? 15.841 4.578 3.210 1.00 81.56 98 MET A N 1
ATOM 778 C CA . MET A 1 98 ? 16.594 5.643 2.549 1.00 81.56 98 MET A CA 1
ATOM 779 C C . MET A 1 98 ? 17.882 5.101 1.922 1.00 81.56 98 MET A C 1
ATOM 781 O O . MET A 1 98 ? 18.169 5.385 0.765 1.00 81.56 98 MET A O 1
ATOM 785 N N . GLY A 1 99 ? 18.622 4.254 2.643 1.00 86.44 99 GLY A N 1
ATOM 786 C CA . GLY A 1 99 ? 19.826 3.606 2.125 1.00 86.44 99 GLY A CA 1
ATOM 787 C C . GLY A 1 99 ? 19.556 2.735 0.894 1.00 86.44 99 GLY A C 1
ATOM 788 O O . GLY A 1 99 ? 20.321 2.786 -0.067 1.00 86.44 99 GLY A O 1
ATOM 789 N N . ALA A 1 100 ? 18.451 1.983 0.879 1.00 84.19 100 ALA A N 1
ATOM 790 C CA . ALA A 1 100 ? 18.053 1.180 -0.277 1.00 84.19 100 ALA A CA 1
ATOM 791 C C . ALA A 1 100 ? 17.723 2.050 -1.504 1.00 84.19 100 ALA A C 1
ATOM 793 O O . ALA A 1 100 ? 18.226 1.782 -2.596 1.00 84.19 100 ALA A O 1
ATOM 794 N N . VAL A 1 101 ? 16.950 3.127 -1.314 1.00 84.75 101 VAL A N 1
ATOM 795 C CA . VAL A 1 101 ? 16.607 4.087 -2.380 1.00 84.75 101 VAL A CA 1
ATOM 796 C C . VAL A 1 101 ? 17.859 4.769 -2.929 1.00 84.75 101 VAL A C 1
ATOM 798 O O . VAL A 1 101 ? 18.056 4.802 -4.142 1.00 84.75 101 VAL A O 1
ATOM 801 N N . LEU A 1 102 ? 18.744 5.251 -2.052 1.00 88.44 102 LEU A N 1
ATOM 802 C CA . LEU A 1 102 ? 19.997 5.891 -2.453 1.00 88.44 102 LEU A CA 1
ATOM 803 C C . LEU A 1 102 ? 20.892 4.931 -3.238 1.00 88.44 102 LEU A C 1
ATOM 805 O O . LEU A 1 102 ? 21.439 5.318 -4.269 1.00 88.44 102 LEU A O 1
ATOM 809 N N . ALA A 1 103 ? 21.018 3.676 -2.797 1.00 90.00 103 ALA A N 1
ATOM 810 C CA . ALA A 1 103 ? 21.808 2.669 -3.500 1.00 90.00 103 ALA A CA 1
ATOM 811 C C . ALA A 1 103 ? 21.230 2.348 -4.888 1.00 90.00 103 ALA A C 1
ATOM 813 O O . ALA A 1 103 ? 21.979 2.239 -5.861 1.00 90.00 103 ALA A O 1
ATOM 814 N N . TRP A 1 104 ? 19.906 2.234 -4.993 1.00 92.94 104 TRP A N 1
ATOM 815 C CA . TRP A 1 104 ? 19.200 2.003 -6.251 1.00 92.94 104 TRP A CA 1
ATOM 816 C C . TRP A 1 104 ? 19.404 3.157 -7.247 1.00 92.94 104 TRP A C 1
ATOM 818 O O . TRP A 1 104 ? 19.881 2.917 -8.358 1.00 92.94 104 TRP A O 1
ATOM 828 N N . VAL A 1 105 ? 19.161 4.408 -6.837 1.00 93.62 105 VAL A N 1
ATOM 829 C CA . VAL A 1 105 ? 19.356 5.592 -7.700 1.00 93.62 105 VAL A CA 1
ATOM 830 C C . VAL A 1 105 ? 20.828 5.778 -8.078 1.00 93.62 105 VAL A C 1
ATOM 832 O O . VAL A 1 105 ? 21.142 6.032 -9.242 1.00 93.62 105 VAL A O 1
ATOM 835 N N . SER A 1 106 ? 21.753 5.595 -7.131 1.00 95.31 106 SER A N 1
ATOM 836 C CA . SER A 1 106 ? 23.194 5.744 -7.388 1.00 95.31 106 SER A CA 1
ATOM 837 C C . SER A 1 106 ? 23.707 4.709 -8.389 1.00 95.31 106 SER A C 1
ATOM 839 O O . SER A 1 106 ? 24.510 5.040 -9.258 1.00 95.31 106 SER A O 1
ATOM 841 N N . THR A 1 107 ? 23.216 3.467 -8.313 1.00 95.75 107 THR A N 1
ATOM 842 C CA . THR A 1 107 ? 23.613 2.399 -9.245 1.00 95.75 107 THR A CA 1
ATOM 843 C C . THR A 1 107 ? 23.230 2.749 -10.683 1.00 95.75 107 THR A C 1
ATOM 845 O O . THR A 1 107 ? 24.064 2.634 -11.581 1.00 95.75 107 THR A O 1
ATOM 848 N N . ALA A 1 108 ? 22.005 3.229 -10.907 1.00 95.94 108 ALA A N 1
ATOM 849 C CA . ALA A 1 108 ? 21.574 3.671 -12.231 1.00 95.94 108 ALA A CA 1
ATOM 850 C C . ALA A 1 108 ? 22.284 4.946 -12.692 1.00 95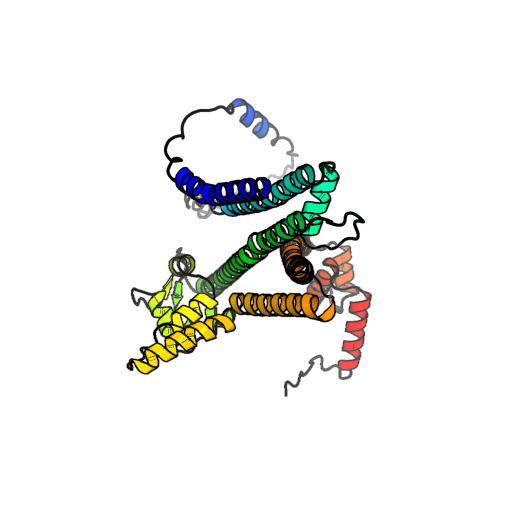.94 108 ALA A C 1
ATOM 852 O O . ALA A 1 108 ? 22.695 5.028 -13.845 1.00 95.94 108 ALA A O 1
ATOM 853 N N . THR A 1 109 ? 22.528 5.895 -11.786 1.00 96.50 109 THR A N 1
ATOM 854 C CA . THR A 1 109 ? 23.295 7.115 -12.087 1.00 96.50 109 THR A CA 1
ATOM 855 C C . THR A 1 109 ? 24.685 6.772 -12.623 1.00 96.50 109 THR A C 1
ATOM 857 O O . THR A 1 109 ? 25.104 7.289 -13.655 1.00 96.50 109 THR A O 1
ATOM 860 N N . ILE A 1 110 ? 25.396 5.858 -11.951 1.00 97.38 110 ILE A N 1
ATOM 861 C CA . ILE A 1 110 ? 26.724 5.401 -12.380 1.00 97.38 110 ILE A CA 1
ATOM 862 C C . ILE A 1 110 ? 26.636 4.652 -13.713 1.00 97.38 110 ILE A C 1
ATOM 864 O O . ILE A 1 110 ? 27.511 4.826 -14.561 1.00 97.38 110 ILE A O 1
ATOM 868 N N . PHE A 1 111 ? 25.600 3.830 -13.907 1.00 96.88 111 PHE A N 1
ATOM 869 C CA . PHE A 1 111 ? 25.385 3.124 -15.167 1.00 96.88 111 PHE A CA 1
ATOM 870 C C . PHE A 1 111 ? 25.241 4.104 -16.335 1.00 96.88 111 PHE A C 1
ATOM 872 O O . PHE A 1 111 ? 26.031 4.015 -17.270 1.00 96.88 111 PHE A O 1
ATOM 879 N N . TYR A 1 112 ? 24.317 5.067 -16.268 1.00 95.94 112 TYR A N 1
ATOM 880 C CA . TYR A 1 112 ? 24.098 6.015 -17.367 1.00 95.94 112 TYR A CA 1
ATOM 881 C C . TYR A 1 112 ? 25.315 6.911 -17.609 1.00 95.94 112 TYR A C 1
ATOM 883 O O . TYR A 1 112 ? 25.718 7.080 -18.759 1.00 95.94 112 TYR A O 1
ATOM 891 N N . ALA A 1 113 ? 25.978 7.371 -16.542 1.00 96.12 113 ALA A N 1
ATOM 892 C CA . ALA A 1 113 ? 27.193 8.175 -16.657 1.00 96.12 113 ALA A CA 1
ATOM 893 C C . ALA A 1 113 ? 28.319 7.427 -17.384 1.00 96.12 113 ALA A C 1
ATOM 895 O O . ALA A 1 113 ? 29.074 8.028 -18.136 1.00 96.12 113 ALA A O 1
ATOM 896 N N . ARG A 1 114 ? 28.451 6.110 -17.169 1.00 96.44 114 ARG A N 1
ATOM 897 C CA . ARG A 1 114 ? 29.495 5.287 -17.806 1.00 96.44 114 ARG A CA 1
ATOM 898 C C . ARG A 1 114 ? 29.100 4.718 -19.160 1.00 96.44 114 ARG A C 1
ATOM 900 O O . ARG A 1 114 ? 29.982 4.376 -19.938 1.00 96.44 114 ARG A O 1
ATOM 907 N N . TYR A 1 115 ? 27.811 4.504 -19.394 1.00 96.06 115 TYR A N 1
ATOM 908 C CA . TYR A 1 115 ? 27.324 3.887 -20.623 1.00 96.06 115 TYR A CA 1
ATOM 909 C C . TYR A 1 115 ? 27.226 4.908 -21.756 1.00 96.06 115 TYR A C 1
ATOM 911 O O . TYR A 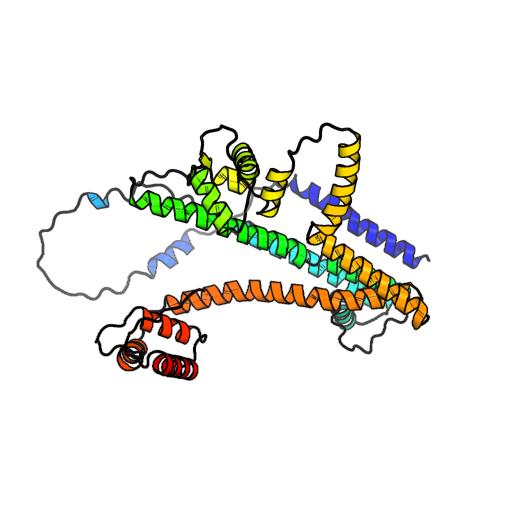1 115 ? 27.572 4.584 -22.887 1.00 96.06 115 TYR A O 1
ATOM 919 N N . TYR A 1 116 ? 26.801 6.130 -21.430 1.00 94.44 116 TYR A N 1
ATOM 920 C CA . TYR A 1 116 ? 26.569 7.209 -22.387 1.00 94.44 116 TYR A CA 1
ATOM 921 C C . TYR A 1 116 ? 27.559 8.378 -22.270 1.00 94.44 116 TYR A C 1
ATOM 923 O O . TYR A 1 116 ? 27.401 9.377 -22.967 1.00 94.44 116 TYR A O 1
ATOM 931 N N . ASP A 1 117 ? 28.545 8.283 -21.370 1.00 95.69 117 ASP A N 1
ATOM 932 C CA . ASP A 1 117 ? 29.488 9.366 -21.047 1.00 95.69 117 ASP A CA 1
ATOM 933 C C . ASP A 1 117 ? 28.787 10.687 -20.656 1.00 95.69 117 ASP A C 1
ATOM 935 O O . ASP A 1 117 ? 29.306 11.788 -20.850 1.00 95.69 117 ASP A O 1
ATOM 939 N N . TRP A 1 118 ? 27.582 10.589 -20.086 1.00 94.88 118 TRP A N 1
ATOM 940 C CA . TRP A 1 118 ? 26.817 11.747 -19.633 1.00 94.88 118 TRP A CA 1
ATOM 941 C C . TRP A 1 118 ? 27.405 12.357 -18.353 1.00 94.88 118 TRP A C 1
ATOM 943 O O . TRP A 1 118 ? 27.896 11.633 -17.478 1.00 94.88 118 TRP A O 1
ATOM 953 N N . PRO A 1 119 ? 27.265 13.682 -18.155 1.00 95.81 119 PRO A N 1
ATOM 954 C CA . PRO A 1 119 ? 27.528 14.311 -16.869 1.00 95.81 119 PRO A CA 1
ATOM 955 C C . PRO A 1 119 ? 26.756 13.627 -15.731 1.00 95.81 119 PRO A C 1
ATOM 957 O O . PRO A 1 119 ? 25.596 13.231 -15.892 1.00 95.81 119 PRO A O 1
ATOM 960 N N . ILE A 1 120 ? 27.375 13.532 -14.549 1.00 96.50 120 ILE A N 1
ATOM 961 C CA . ILE A 1 120 ? 26.750 12.919 -13.363 1.00 96.50 120 ILE A CA 1
ATOM 962 C C . ILE A 1 120 ? 25.381 13.550 -13.041 1.00 96.50 120 ILE A C 1
ATOM 964 O O . ILE A 1 120 ? 24.449 12.783 -12.806 1.00 96.50 120 ILE A O 1
ATOM 968 N N . PRO A 1 121 ? 25.191 14.890 -13.081 1.00 93.06 121 PRO A N 1
ATOM 969 C CA . PRO A 1 121 ? 23.881 15.486 -12.803 1.00 93.06 121 PRO A CA 1
ATOM 970 C C . PRO A 1 121 ? 22.790 15.050 -13.790 1.00 93.06 121 PRO A C 1
ATOM 972 O O . PRO A 1 121 ? 21.681 14.730 -13.372 1.00 93.06 121 PRO A O 1
ATOM 975 N N . GLN A 1 122 ? 23.116 14.970 -15.084 1.00 92.56 122 GLN A N 1
ATOM 976 C CA . GLN A 1 122 ? 22.191 14.501 -16.120 1.00 92.56 122 GLN A CA 1
ATOM 977 C C . GLN A 1 122 ? 21.858 13.015 -15.935 1.00 92.56 122 GLN A C 1
ATOM 979 O O . GLN A 1 122 ? 20.700 12.620 -16.015 1.00 92.56 122 GLN A O 1
ATOM 984 N N . SER A 1 123 ? 22.863 12.200 -15.613 1.00 95.06 123 SER A N 1
ATOM 985 C CA . SER A 1 123 ? 22.687 10.769 -15.339 1.00 95.06 123 SER A CA 1
ATOM 986 C C . SER A 1 123 ? 21.843 10.513 -14.092 1.00 95.06 123 SER A C 1
ATOM 988 O O . SER A 1 123 ? 21.054 9.573 -14.067 1.00 95.06 123 SER A O 1
ATOM 990 N N . PHE A 1 124 ? 21.997 11.348 -13.062 1.00 94.31 124 PHE A N 1
ATOM 991 C CA . PHE A 1 124 ? 21.194 11.290 -11.844 1.00 94.31 124 PHE A CA 1
ATOM 992 C C . PHE A 1 124 ? 19.743 11.655 -12.133 1.00 94.31 124 PHE A C 1
ATOM 994 O O . PHE A 1 124 ? 18.841 10.913 -11.749 1.00 94.31 124 PHE A O 1
ATOM 1001 N N . PHE A 1 125 ? 19.528 12.757 -12.858 1.00 91.81 125 PHE A N 1
ATOM 1002 C CA . PHE A 1 125 ? 18.198 13.167 -13.295 1.00 91.81 125 PHE A CA 1
ATOM 1003 C C . PHE A 1 125 ? 17.507 12.032 -14.059 1.00 91.81 125 PHE A C 1
ATOM 1005 O O . PHE A 1 125 ? 16.406 11.631 -13.691 1.00 91.81 125 PHE A O 1
ATOM 1012 N N . TYR A 1 126 ? 18.191 11.450 -15.048 1.00 92.56 126 TYR A N 1
ATOM 1013 C CA . TYR A 1 126 ? 17.652 10.351 -15.844 1.00 92.56 126 TYR A CA 1
ATOM 1014 C C . TYR A 1 126 ? 17.403 9.084 -15.010 1.00 92.56 126 TYR A C 1
ATOM 1016 O O . TYR A 1 126 ? 16.382 8.423 -15.165 1.00 92.56 126 TYR A O 1
ATOM 1024 N N . ALA A 1 127 ? 18.289 8.751 -14.065 1.00 93.19 127 ALA A N 1
ATOM 1025 C CA . ALA A 1 127 ? 18.106 7.609 -13.169 1.00 93.19 127 ALA A CA 1
ATOM 1026 C C . ALA A 1 127 ? 16.870 7.733 -12.269 1.00 93.19 127 ALA A C 1
ATOM 1028 O O . ALA A 1 127 ? 16.210 6.722 -12.001 1.00 93.19 127 ALA A O 1
ATOM 1029 N N . VAL A 1 128 ? 16.574 8.949 -11.804 1.00 89.50 128 VAL A N 1
ATOM 1030 C CA . VAL A 1 128 ? 15.364 9.250 -11.035 1.00 89.50 128 VAL A CA 1
ATOM 1031 C C . VAL A 1 128 ? 14.141 9.227 -11.944 1.00 89.50 128 VAL A C 1
ATOM 1033 O O . VAL A 1 128 ? 13.194 8.522 -11.619 1.00 89.50 128 VAL A O 1
ATOM 1036 N N . ASP A 1 129 ? 14.168 9.930 -13.079 1.00 88.38 129 ASP A N 1
ATOM 1037 C CA . ASP A 1 129 ? 13.040 10.010 -14.017 1.00 88.38 129 ASP A CA 1
ATOM 1038 C C . ASP A 1 129 ? 12.640 8.630 -14.551 1.00 88.38 129 ASP A C 1
ATOM 1040 O O . ASP A 1 129 ? 11.480 8.237 -14.432 1.00 88.38 129 ASP A O 1
ATOM 1044 N N . ALA A 1 130 ? 13.611 7.843 -15.022 1.00 89.56 130 ALA A N 1
ATOM 1045 C CA . ALA A 1 130 ? 13.380 6.488 -15.501 1.00 89.56 130 ALA A CA 1
ATOM 1046 C C . ALA A 1 130 ? 12.969 5.549 -14.361 1.00 89.56 130 ALA A C 1
ATOM 1048 O O . ALA A 1 130 ? 12.007 4.802 -14.492 1.00 89.56 130 ALA A O 1
ATOM 1049 N N . GLY A 1 131 ? 13.656 5.594 -13.213 1.00 86.50 131 GLY A N 1
ATOM 1050 C CA . GLY A 1 131 ? 13.356 4.715 -12.079 1.00 86.50 131 GLY A CA 1
ATOM 1051 C C . GLY A 1 131 ? 11.981 4.966 -11.453 1.00 86.50 131 GLY A C 1
ATOM 1052 O O . GLY A 1 131 ? 11.320 4.026 -11.013 1.00 86.50 131 GLY A O 1
ATOM 1053 N N . MET A 1 132 ? 11.557 6.228 -11.420 1.00 82.06 132 MET A N 1
ATOM 1054 C CA . MET A 1 132 ? 10.254 6.673 -10.918 1.00 82.06 132 MET A CA 1
ATOM 1055 C C . MET A 1 132 ? 9.214 6.786 -12.042 1.00 82.06 132 MET A C 1
ATOM 1057 O O . MET A 1 132 ? 8.086 7.196 -11.787 1.00 82.06 132 MET A O 1
ATOM 1061 N N . SER A 1 133 ? 9.588 6.434 -13.276 1.00 79.81 133 SER A N 1
ATOM 1062 C CA . SER A 1 133 ? 8.757 6.482 -14.480 1.00 79.81 133 SER A CA 1
ATOM 1063 C C . SER A 1 133 ? 7.896 7.739 -14.595 1.00 79.81 133 SER A C 1
ATOM 1065 O O . SER A 1 133 ? 6.696 7.674 -14.892 1.00 79.81 133 SER A O 1
ATOM 1067 N N . ILE A 1 134 ? 8.508 8.885 -14.301 1.00 80.38 134 ILE A N 1
ATOM 1068 C CA . ILE A 1 134 ? 7.809 10.169 -14.288 1.00 80.38 134 ILE A CA 1
ATOM 1069 C C . ILE A 1 134 ? 7.508 10.592 -15.729 1.00 80.38 134 ILE A C 1
ATOM 1071 O O . ILE A 1 134 ? 6.459 11.178 -15.993 1.00 80.38 134 ILE A O 1
ATOM 1075 N N . GLY A 1 135 ? 8.373 10.198 -16.670 1.00 71.62 135 GLY A N 1
ATOM 1076 C CA . GLY A 1 135 ? 8.155 10.405 -18.095 1.00 71.62 135 GLY A CA 1
ATOM 1077 C C . GLY A 1 135 ? 8.237 11.878 -18.471 1.00 71.62 135 GLY A C 1
ATOM 1078 O O . GLY A 1 135 ? 7.595 12.295 -19.436 1.00 71.62 135 GLY A O 1
ATOM 1079 N N . PHE A 1 136 ? 8.987 12.680 -17.707 1.00 68.25 136 PHE A N 1
ATOM 1080 C CA . PHE A 1 136 ? 9.191 14.069 -18.081 1.00 68.25 136 PHE A CA 1
ATOM 1081 C C . PHE A 1 136 ? 10.093 14.131 -19.311 1.00 68.25 136 PHE A C 1
ATOM 1083 O O . PHE A 1 136 ? 11.161 13.525 -19.335 1.00 68.25 136 PHE A O 1
ATOM 1090 N N . CYS A 1 137 ? 9.621 14.870 -20.321 1.00 50.09 137 CYS A N 1
ATOM 1091 C CA . CYS A 1 137 ? 10.222 15.101 -21.633 1.00 50.09 137 CYS A CA 1
ATOM 1092 C C . CYS A 1 137 ? 11.678 15.574 -21.549 1.00 50.09 137 CYS A C 1
ATOM 1094 O O . CYS A 1 137 ? 11.981 16.750 -21.736 1.00 50.09 137 CYS A O 1
ATOM 1096 N N . THR A 1 138 ? 12.595 14.658 -21.282 1.00 59.28 138 THR A N 1
ATOM 1097 C CA . THR A 1 138 ? 13.984 14.864 -21.629 1.00 59.28 138 THR A CA 1
ATOM 1098 C C . THR A 1 138 ? 14.152 14.413 -23.066 1.00 59.28 138 THR A C 1
ATOM 1100 O O . THR A 1 138 ? 13.823 13.281 -23.411 1.00 59.28 138 THR A O 1
ATOM 1103 N N . ASP A 1 139 ? 14.738 15.275 -23.895 1.00 71.94 139 ASP A N 1
ATOM 1104 C CA . ASP A 1 139 ? 15.232 14.921 -25.238 1.00 71.94 139 ASP A CA 1
ATOM 1105 C C . ASP A 1 139 ? 16.363 13.865 -25.184 1.00 71.94 139 ASP A C 1
ATOM 1107 O O . ASP A 1 139 ? 16.986 13.505 -26.183 1.00 71.94 139 ASP A O 1
ATOM 1111 N N . VAL A 1 140 ? 16.661 13.365 -23.984 1.00 75.06 140 VAL A N 1
ATOM 1112 C CA . VAL A 1 140 ? 17.630 12.328 -23.687 1.00 75.06 140 VAL A CA 1
ATOM 1113 C C . VAL A 1 140 ? 16.964 10.978 -23.944 1.00 75.06 140 VAL A C 1
ATOM 1115 O O . VAL A 1 140 ? 16.445 10.314 -23.047 1.00 75.06 140 VAL A O 1
ATOM 1118 N N . HIS A 1 141 ? 16.950 10.578 -25.210 1.00 76.38 141 HIS A N 1
ATOM 1119 C CA . HIS A 1 141 ? 16.414 9.286 -25.614 1.00 76.38 141 HIS A CA 1
ATOM 1120 C C . HIS A 1 141 ? 17.490 8.203 -25.569 1.00 76.38 141 HIS A C 1
ATOM 1122 O O . HIS A 1 141 ? 18.576 8.343 -26.133 1.00 76.38 141 HIS A O 1
ATOM 1128 N N . GLU A 1 142 ? 17.162 7.078 -24.940 1.00 84.19 142 GLU A N 1
ATOM 1129 C CA . GLU A 1 142 ? 17.974 5.872 -25.026 1.00 84.19 142 GLU A CA 1
ATOM 1130 C C . GLU A 1 142 ? 17.962 5.315 -26.451 1.00 84.19 142 GLU A C 1
ATOM 1132 O O . GLU A 1 142 ? 16.935 4.843 -26.957 1.00 84.19 142 GLU A O 1
ATOM 1137 N N . THR A 1 143 ? 19.121 5.331 -27.098 1.00 87.75 143 THR A N 1
ATOM 1138 C CA . THR A 1 143 ? 19.286 4.829 -28.465 1.00 87.75 143 THR A CA 1
ATOM 1139 C C . THR A 1 143 ? 19.648 3.348 -28.494 1.00 87.75 143 THR A C 1
ATOM 1141 O O . THR A 1 143 ? 19.298 2.651 -29.446 1.00 87.75 143 THR A O 1
ATOM 1144 N N . GLU A 1 144 ? 20.299 2.838 -27.447 1.00 91.88 144 GLU A N 1
ATOM 1145 C CA . GLU A 1 144 ? 20.810 1.473 -27.430 1.00 91.88 144 GLU A CA 1
ATOM 1146 C C . GLU A 1 144 ? 19.877 0.482 -26.722 1.00 91.88 144 GLU A C 1
ATOM 1148 O O . GLU A 1 144 ? 19.409 0.692 -25.606 1.00 91.88 144 GLU A O 1
ATOM 1153 N N . VAL A 1 145 ? 19.691 -0.690 -27.333 1.00 90.50 145 VAL A N 1
ATOM 1154 C CA . VAL A 1 145 ? 18.896 -1.797 -26.767 1.00 90.50 145 VAL A CA 1
ATOM 1155 C C . VAL A 1 145 ? 19.432 -2.247 -25.399 1.00 90.50 145 VAL A C 1
ATOM 1157 O O . VAL A 1 145 ? 18.669 -2.644 -24.517 1.00 90.50 145 VAL A O 1
ATOM 1160 N N . GLY A 1 146 ? 20.754 -2.171 -25.209 1.00 90.12 146 GLY A N 1
ATOM 1161 C CA . GLY A 1 146 ? 21.418 -2.551 -23.963 1.00 90.12 146 GLY A CA 1
ATOM 1162 C C . GLY A 1 146 ? 21.020 -1.680 -22.772 1.00 90.12 146 GLY A C 1
ATOM 1163 O O . GLY A 1 146 ? 20.813 -2.220 -21.684 1.00 90.12 146 GLY A O 1
ATOM 1164 N N . SER A 1 147 ? 20.868 -0.365 -22.968 1.00 91.94 147 SER A N 1
ATOM 1165 C CA . SER A 1 147 ? 20.390 0.512 -21.897 1.00 91.94 147 SER A CA 1
ATOM 1166 C C . SER A 1 147 ? 18.919 0.258 -21.606 1.00 91.94 147 SER A C 1
ATOM 1168 O O . SER A 1 147 ? 18.586 0.107 -20.441 1.00 91.94 147 SER A O 1
ATOM 1170 N N . ARG A 1 148 ? 18.076 0.049 -22.629 1.00 91.75 148 ARG A N 1
ATOM 1171 C CA . ARG A 1 148 ? 16.631 -0.181 -22.428 1.00 91.75 148 ARG A CA 1
ATOM 1172 C C . ARG A 1 148 ? 16.376 -1.410 -21.570 1.00 91.75 148 ARG A C 1
ATOM 1174 O O . ARG A 1 148 ? 15.534 -1.395 -20.675 1.00 91.75 148 ARG A O 1
ATOM 1181 N N . ALA A 1 149 ? 17.147 -2.473 -21.803 1.00 91.25 149 ALA A N 1
ATOM 1182 C CA . ALA A 1 149 ? 17.111 -3.672 -20.974 1.00 91.25 149 ALA A CA 1
ATOM 1183 C C . ALA A 1 149 ? 17.519 -3.387 -19.516 1.00 91.25 149 ALA A C 1
ATOM 1185 O O . ALA A 1 149 ? 16.876 -3.885 -18.590 1.00 91.25 149 ALA A O 1
ATOM 1186 N N . PHE A 1 150 ? 18.559 -2.574 -19.298 1.00 94.19 150 PHE A N 1
ATOM 1187 C CA . PHE A 1 150 ? 18.939 -2.127 -17.957 1.00 94.19 150 PHE A CA 1
ATOM 1188 C C . PHE A 1 150 ? 17.830 -1.292 -17.309 1.00 94.19 150 PHE A C 1
ATOM 1190 O O . PHE A 1 150 ? 17.493 -1.538 -16.155 1.00 94.19 150 PHE A O 1
ATOM 1197 N N . THR A 1 151 ? 17.218 -0.373 -18.049 1.00 92.81 151 THR A N 1
ATOM 1198 C CA . THR A 1 151 ? 16.151 0.516 -17.580 1.00 92.81 151 THR A CA 1
ATOM 1199 C C . THR A 1 151 ? 14.912 -0.263 -17.164 1.00 92.81 151 THR A C 1
ATOM 1201 O O . THR A 1 151 ? 14.378 -0.017 -16.087 1.00 92.81 151 THR A O 1
ATOM 1204 N N . ILE A 1 152 ? 14.522 -1.296 -17.920 1.00 91.00 152 ILE A N 1
ATOM 1205 C CA . ILE A 1 152 ? 13.468 -2.240 -17.511 1.00 91.00 152 ILE A CA 1
ATOM 1206 C C . ILE A 1 152 ? 13.809 -2.869 -16.155 1.00 91.00 152 ILE A C 1
ATOM 1208 O O . ILE A 1 152 ? 12.981 -2.879 -15.245 1.00 91.00 152 ILE A O 1
ATOM 1212 N N . VAL A 1 153 ? 15.033 -3.381 -15.990 1.00 91.38 153 VAL A N 1
ATOM 1213 C CA . VAL A 1 153 ? 15.469 -3.980 -14.719 1.00 91.38 153 VAL A CA 1
ATOM 1214 C C . VAL A 1 153 ? 15.479 -2.938 -13.601 1.00 91.38 153 VAL A C 1
ATOM 1216 O O . VAL A 1 153 ? 15.041 -3.241 -12.494 1.00 91.38 153 VAL A O 1
ATOM 1219 N N . HIS A 1 154 ? 15.932 -1.717 -13.877 1.00 92.31 154 HIS A N 1
ATOM 1220 C CA . HIS A 1 154 ? 15.965 -0.610 -12.926 1.00 92.31 154 HIS A CA 1
ATOM 1221 C C . HIS A 1 154 ? 14.562 -0.220 -12.458 1.00 92.31 154 HIS A C 1
ATOM 1223 O O . HIS A 1 154 ? 14.354 -0.116 -11.250 1.00 92.31 154 HIS A O 1
ATOM 1229 N N . ILE A 1 155 ? 13.592 -0.110 -13.372 1.00 89.62 155 ILE A N 1
ATOM 1230 C CA . ILE A 1 155 ? 12.177 0.149 -13.064 1.00 89.62 155 ILE A CA 1
ATOM 1231 C C . ILE A 1 155 ? 11.588 -1.000 -12.248 1.00 89.62 155 ILE A C 1
ATOM 1233 O O . ILE A 1 155 ? 10.963 -0.765 -11.219 1.00 89.62 155 ILE A O 1
ATOM 1237 N N . LEU A 1 156 ? 11.813 -2.257 -12.643 1.00 86.44 156 LEU A N 1
ATOM 1238 C CA . LEU A 1 156 ? 11.299 -3.418 -11.907 1.00 86.44 156 LEU A CA 1
ATOM 1239 C C . LEU A 1 156 ? 11.921 -3.536 -10.508 1.00 86.44 156 LEU A C 1
ATOM 1241 O O . LEU A 1 156 ? 11.236 -3.889 -9.543 1.00 86.44 156 LEU A O 1
ATOM 1245 N N . LEU A 1 157 ? 13.211 -3.220 -10.372 1.00 86.31 157 LEU A N 1
ATOM 1246 C CA . LEU A 1 157 ? 13.877 -3.117 -9.077 1.00 86.31 157 LEU A CA 1
ATOM 1247 C C . LEU A 1 157 ? 13.321 -1.949 -8.269 1.00 86.31 157 LEU A C 1
ATOM 1249 O O . LEU A 1 157 ? 13.117 -2.132 -7.077 1.00 86.31 157 LEU A O 1
ATOM 1253 N N . GLY A 1 158 ? 13.021 -0.813 -8.895 1.00 83.94 158 GLY A N 1
ATOM 1254 C CA . GLY A 1 158 ? 12.353 0.331 -8.281 1.00 83.94 158 GLY A CA 1
ATOM 1255 C C . GLY A 1 158 ? 10.945 -0.003 -7.805 1.00 83.94 158 GLY A C 1
ATOM 1256 O O . GLY A 1 158 ? 10.591 0.325 -6.685 1.00 83.94 158 GLY A O 1
ATOM 1257 N N . ALA A 1 159 ? 10.172 -0.761 -8.578 1.00 79.19 159 ALA A N 1
ATOM 1258 C CA . ALA A 1 159 ? 8.843 -1.231 -8.196 1.00 79.19 159 ALA A CA 1
ATOM 1259 C C . ALA A 1 159 ? 8.898 -2.263 -7.056 1.00 79.19 159 ALA A C 1
ATOM 1261 O O . ALA A 1 159 ? 8.045 -2.276 -6.170 1.00 79.19 159 ALA A O 1
ATOM 1262 N N . ARG A 1 160 ? 9.923 -3.127 -7.044 1.00 77.06 160 ARG A N 1
ATOM 1263 C CA . ARG A 1 160 ? 10.122 -4.143 -5.997 1.00 77.06 160 ARG A CA 1
ATOM 1264 C C . ARG A 1 160 ? 10.690 -3.562 -4.705 1.00 77.06 160 ARG A C 1
ATOM 1266 O O . ARG A 1 160 ? 10.280 -3.966 -3.618 1.00 77.06 160 ARG A O 1
ATOM 1273 N N . GLN A 1 161 ? 11.709 -2.715 -4.827 1.00 69.88 161 GLN A N 1
ATOM 1274 C CA . GLN A 1 161 ? 12.323 -2.001 -3.711 1.00 69.88 161 GLN A CA 1
ATOM 1275 C C . GLN A 1 161 ? 11.468 -0.841 -3.256 1.00 69.88 161 GLN A C 1
ATOM 1277 O O . GLN A 1 161 ? 11.667 -0.420 -2.124 1.00 69.88 161 GLN A O 1
ATOM 1282 N N . GLY A 1 162 ? 10.543 -0.394 -4.115 1.00 62.19 162 GLY A N 1
ATOM 1283 C CA . GLY A 1 162 ? 9.477 0.564 -3.897 1.00 62.19 162 GLY A CA 1
ATOM 1284 C C . GLY A 1 162 ? 8.927 0.351 -2.516 1.00 62.19 162 GLY A C 1
ATOM 1285 O O . GLY A 1 162 ? 8.055 -0.483 -2.264 1.00 62.19 162 GLY A O 1
ATOM 1286 N N . VAL A 1 163 ? 9.548 1.100 -1.614 1.00 52.31 163 VAL A N 1
ATOM 1287 C CA . VAL A 1 163 ? 9.452 0.975 -0.173 1.00 52.31 163 VAL A CA 1
ATOM 1288 C C . VAL A 1 163 ? 7.983 1.036 0.209 1.00 52.31 163 VAL A C 1
ATOM 1290 O O . VAL A 1 163 ? 7.581 0.374 1.147 1.00 52.31 163 VAL A O 1
ATOM 1293 N N . ALA A 1 164 ? 7.156 1.688 -0.595 1.00 52.91 164 ALA A N 1
ATOM 1294 C CA . ALA A 1 164 ? 5.722 1.780 -0.477 1.00 52.91 164 ALA A CA 1
ATOM 1295 C C . ALA A 1 164 ? 4.932 0.476 -0.355 1.00 52.91 164 ALA A C 1
ATOM 1297 O O . ALA A 1 164 ? 4.034 0.475 0.464 1.00 52.91 164 ALA A O 1
ATOM 1298 N N . SER A 1 165 ? 5.199 -0.632 -1.063 1.00 58.19 165 SER A N 1
ATOM 1299 C CA . SER A 1 165 ? 4.299 -1.802 -0.907 1.00 58.19 165 SER A CA 1
ATOM 1300 C C . SER A 1 165 ? 4.541 -2.531 0.418 1.00 58.19 165 SER A C 1
ATOM 1302 O O . SER A 1 165 ? 3.605 -2.841 1.155 1.00 58.19 165 SER A O 1
ATOM 1304 N N . ARG A 1 1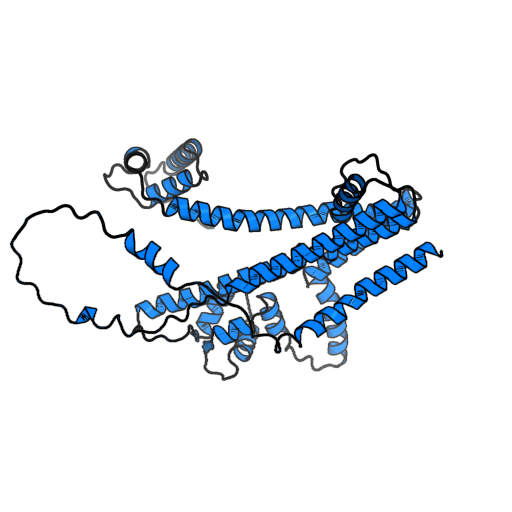66 ? 5.817 -2.722 0.780 1.00 60.81 166 ARG A N 1
ATOM 1305 C CA . ARG A 1 166 ? 6.199 -3.295 2.077 1.00 60.81 166 ARG A CA 1
ATOM 1306 C C . ARG A 1 166 ? 5.961 -2.322 3.217 1.00 60.81 166 ARG A C 1
ATOM 1308 O O . ARG A 1 166 ? 5.508 -2.746 4.269 1.00 60.81 166 ARG A O 1
ATOM 1315 N N . SER A 1 167 ? 6.225 -1.037 3.015 1.00 60.97 167 SER A N 1
ATOM 1316 C CA . SER A 1 167 ? 5.968 -0.019 4.030 1.00 60.97 167 SER A CA 1
ATOM 1317 C C . SER A 1 167 ? 4.488 0.193 4.202 1.00 60.97 167 SER A C 1
ATOM 1319 O O . SER A 1 167 ? 4.071 0.213 5.336 1.00 60.97 167 SER A O 1
ATOM 1321 N N . ALA A 1 168 ? 3.671 0.265 3.149 1.00 64.12 168 ALA A N 1
ATOM 1322 C CA . ALA A 1 168 ? 2.220 0.362 3.291 1.00 64.12 168 ALA A CA 1
ATOM 1323 C C . ALA A 1 168 ? 1.648 -0.878 3.978 1.00 64.12 168 ALA A C 1
ATOM 1325 O O . ALA A 1 168 ? 0.783 -0.730 4.829 1.00 64.12 168 ALA A O 1
ATOM 1326 N N . ALA A 1 169 ? 2.155 -2.082 3.690 1.00 66.69 169 ALA A N 1
ATOM 1327 C CA . ALA A 1 169 ? 1.765 -3.282 4.430 1.00 66.69 169 ALA A CA 1
ATOM 1328 C C . ALA A 1 169 ? 2.170 -3.197 5.912 1.00 66.69 169 ALA A C 1
ATOM 1330 O O . ALA A 1 169 ? 1.351 -3.439 6.790 1.00 66.69 169 ALA A O 1
ATOM 1331 N N . VAL A 1 170 ? 3.410 -2.794 6.205 1.00 70.12 170 VAL A N 1
ATOM 1332 C CA . VAL A 1 170 ? 3.900 -2.609 7.580 1.00 70.12 170 VAL A CA 1
ATOM 1333 C C . VAL A 1 170 ? 3.151 -1.479 8.294 1.00 70.12 170 VAL A C 1
ATOM 1335 O O . VAL A 1 170 ? 2.801 -1.631 9.455 1.00 70.12 170 VAL A O 1
ATOM 1338 N N . PHE A 1 171 ? 2.848 -0.375 7.618 1.00 69.19 171 PHE A N 1
ATOM 1339 C CA . PHE A 1 171 ? 2.077 0.753 8.134 1.00 69.19 171 PHE A CA 1
ATOM 1340 C C . PHE A 1 171 ? 0.636 0.343 8.387 1.00 69.19 171 PHE A C 1
ATOM 1342 O O . PHE A 1 171 ? 0.126 0.627 9.459 1.00 69.19 171 PHE A O 1
ATOM 1349 N N . LYS A 1 172 ? 0.006 -0.389 7.464 1.00 78.56 172 LYS A N 1
ATOM 1350 C CA . LYS A 1 172 ? -1.319 -0.975 7.671 1.00 78.56 172 LYS A CA 1
ATOM 1351 C C . LYS A 1 172 ? -1.318 -1.874 8.904 1.00 78.56 172 LYS A C 1
ATOM 1353 O O . LYS A 1 172 ? -2.190 -1.721 9.744 1.00 78.56 172 LYS A O 1
ATOM 1358 N N . LEU A 1 173 ? -0.308 -2.731 9.069 1.00 78.19 173 LEU A N 1
ATOM 1359 C CA . LEU A 1 173 ? -0.161 -3.559 10.269 1.00 78.19 173 LEU A CA 1
ATOM 1360 C C . LEU A 1 173 ? 0.044 -2.728 11.539 1.00 78.19 173 LEU A C 1
ATOM 1362 O O . LEU A 1 173 ? -0.531 -3.053 12.572 1.00 78.19 173 LEU A O 1
ATOM 1366 N N . ILE A 1 174 ? 0.836 -1.654 11.483 1.00 77.25 174 ILE A N 1
ATOM 1367 C CA . ILE A 1 174 ? 1.027 -0.735 12.613 1.00 77.25 174 ILE A CA 1
ATOM 1368 C C . ILE A 1 174 ? -0.299 -0.055 12.976 1.00 77.25 174 ILE A C 1
ATOM 1370 O O . ILE A 1 174 ? -0.658 -0.041 14.150 1.00 77.25 174 ILE A O 1
ATOM 1374 N N . LEU A 1 175 ? -1.044 0.446 11.986 1.00 77.44 175 LEU A N 1
ATOM 1375 C CA . LEU A 1 175 ? -2.342 1.097 12.171 1.00 77.44 175 LEU A CA 1
ATOM 1376 C C . LEU A 1 175 ? -3.393 0.124 12.710 1.00 77.44 175 LEU A C 1
ATOM 1378 O O . LEU A 1 175 ? -4.100 0.460 13.657 1.00 77.44 175 LEU A O 1
ATOM 1382 N N . GLU A 1 176 ? -3.465 -1.094 12.166 1.00 82.81 176 GLU A N 1
ATOM 1383 C CA . GLU A 1 176 ? -4.332 -2.156 12.683 1.00 82.81 176 GLU A CA 1
ATOM 1384 C C . GLU A 1 176 ? -3.962 -2.473 14.134 1.00 82.81 176 GLU A C 1
ATOM 1386 O O . GLU A 1 176 ? -4.832 -2.478 15.002 1.00 82.81 176 GLU A O 1
ATOM 1391 N N . ARG A 1 177 ? -2.671 -2.650 14.441 1.00 83.12 177 ARG A N 1
ATOM 1392 C CA . ARG A 1 177 ? -2.218 -2.956 15.803 1.00 83.12 177 ARG A CA 1
ATOM 1393 C C . ARG A 1 177 ? -2.532 -1.829 16.785 1.00 83.12 177 ARG A C 1
ATOM 1395 O O . ARG A 1 177 ? -2.946 -2.113 17.906 1.00 83.12 177 ARG A O 1
ATOM 1402 N N . ASP A 1 178 ? -2.374 -0.572 16.382 1.00 81.81 178 ASP A N 1
ATOM 1403 C CA . ASP A 1 178 ? -2.724 0.582 17.212 1.00 81.81 178 ASP A CA 1
ATOM 1404 C C . ASP A 1 178 ? -4.245 0.724 17.388 1.00 81.81 178 ASP A C 1
ATOM 1406 O O . ASP A 1 178 ? -4.701 1.067 18.482 1.00 81.81 178 ASP A O 1
ATOM 1410 N N . SER A 1 179 ? -5.041 0.402 16.363 1.00 85.00 179 SER A N 1
ATOM 1411 C CA . SER A 1 179 ? -6.506 0.339 16.457 1.00 85.00 179 SER A CA 1
ATOM 1412 C C . SER A 1 179 ? -6.958 -0.745 17.438 1.00 85.00 179 SER A C 1
ATOM 1414 O O . SER A 1 179 ? -7.724 -0.467 18.365 1.00 85.00 179 SER A O 1
ATOM 1416 N N . PHE A 1 180 ? -6.400 -1.956 17.325 1.00 87.62 180 PHE A N 1
ATOM 1417 C CA . PHE A 1 180 ? -6.642 -3.038 18.278 1.00 87.62 180 PHE A CA 1
ATOM 1418 C C . PHE A 1 180 ? -6.217 -2.649 19.686 1.00 87.62 180 PHE A C 1
ATOM 1420 O O . PHE A 1 180 ? -6.994 -2.819 20.619 1.00 87.62 180 PHE A O 1
ATOM 1427 N N . LYS A 1 181 ? -5.036 -2.047 19.853 1.00 86.75 181 LYS A N 1
ATOM 1428 C CA . LYS A 1 181 ? -4.585 -1.537 21.148 1.00 86.75 181 LYS A CA 1
ATOM 1429 C C . LYS A 1 181 ? -5.630 -0.603 21.756 1.00 86.75 181 LYS A C 1
ATOM 1431 O O . LYS A 1 181 ? -6.091 -0.843 22.869 1.00 86.75 181 LYS A O 1
ATOM 1436 N N . LYS A 1 182 ? -6.057 0.430 21.022 1.00 86.12 182 LYS A N 1
ATOM 1437 C CA . LYS A 1 182 ? -7.079 1.382 21.487 1.00 86.12 182 LYS A CA 1
ATOM 1438 C C . LYS A 1 182 ? -8.384 0.677 21.859 1.00 86.12 182 LYS A C 1
ATOM 1440 O O . LYS A 1 182 ? -8.941 0.984 22.907 1.00 86.12 182 LYS A O 1
ATOM 1445 N N . ALA A 1 183 ? -8.834 -0.291 21.063 1.00 86.06 183 ALA A N 1
ATOM 1446 C CA . ALA A 1 183 ? -10.043 -1.060 21.342 1.00 86.06 183 ALA A CA 1
ATOM 1447 C C . ALA A 1 183 ? -9.920 -1.912 22.623 1.00 86.06 183 ALA A C 1
ATOM 1449 O O . ALA A 1 183 ? -10.808 -1.857 23.474 1.00 86.06 183 ALA A O 1
ATOM 1450 N N . PHE A 1 184 ? -8.796 -2.614 22.812 1.00 88.12 184 PHE A N 1
ATOM 1451 C CA . PHE A 1 184 ? -8.498 -3.385 24.027 1.00 88.12 184 PHE A CA 1
ATOM 1452 C C . PHE A 1 184 ? -8.490 -2.502 25.284 1.00 88.12 184 PHE A C 1
ATOM 1454 O O . PHE A 1 184 ? -9.048 -2.878 26.319 1.00 88.12 184 PHE A O 1
ATOM 1461 N N . TYR A 1 185 ? -7.885 -1.313 25.210 1.00 85.75 185 TYR A N 1
ATOM 1462 C CA . TYR A 1 185 ? -7.866 -0.382 26.340 1.00 85.75 185 TYR A CA 1
ATOM 1463 C C . TYR A 1 185 ? -9.223 0.290 26.569 1.00 85.75 185 TYR A C 1
ATOM 1465 O O . TYR A 1 185 ? -9.602 0.464 27.722 1.00 85.75 185 TYR A O 1
ATOM 1473 N N . ALA A 1 186 ? -9.981 0.626 25.523 1.00 84.75 186 ALA A N 1
ATOM 1474 C CA . ALA A 1 186 ? -11.289 1.270 25.663 1.00 84.75 186 ALA A CA 1
ATOM 1475 C C . ALA A 1 186 ? -12.288 0.390 26.434 1.00 84.75 186 ALA A C 1
ATOM 1477 O O . ALA A 1 186 ? -12.974 0.881 27.332 1.00 84.75 186 ALA A O 1
ATOM 1478 N N . VAL A 1 187 ? -12.321 -0.917 26.141 1.00 86.75 187 VAL A N 1
ATOM 1479 C CA . VAL A 1 187 ? -13.158 -1.882 26.877 1.00 86.75 187 VAL A CA 1
ATOM 1480 C C . VAL A 1 187 ? -12.732 -1.964 28.348 1.00 86.75 187 VAL A C 1
ATOM 1482 O O . VAL A 1 187 ? -13.569 -1.926 29.249 1.00 86.75 187 VAL A O 1
ATOM 1485 N N . ASN A 1 188 ? -11.424 -1.989 28.612 1.00 80.62 188 ASN A N 1
ATOM 1486 C CA . ASN A 1 188 ? -10.897 -2.067 29.974 1.00 80.62 188 ASN A CA 1
ATOM 1487 C C . ASN A 1 188 ? -11.083 -0.778 30.786 1.00 80.62 188 ASN A C 1
ATOM 1489 O O . ASN A 1 188 ? -11.343 -0.846 31.986 1.00 80.62 188 ASN A O 1
ATOM 1493 N N . VAL A 1 189 ? -11.004 0.400 30.163 1.00 82.12 189 VAL A N 1
ATOM 1494 C CA . VAL A 1 189 ? -11.289 1.680 30.831 1.00 82.12 189 VAL A CA 1
ATOM 1495 C C . VAL A 1 189 ? -12.741 1.715 31.306 1.00 82.12 189 VAL A C 1
ATOM 1497 O O . VAL A 1 189 ? -12.988 2.069 32.457 1.00 82.12 189 VAL A O 1
ATOM 1500 N N . ALA A 1 190 ? -13.689 1.260 30.480 1.00 78.50 190 ALA A N 1
ATOM 1501 C CA . ALA A 1 190 ? -15.096 1.174 30.871 1.00 78.50 190 ALA A CA 1
ATOM 1502 C C . ALA A 1 190 ? -15.322 0.255 32.090 1.00 78.50 190 ALA A C 1
ATOM 1504 O O . ALA A 1 190 ? -16.177 0.545 32.929 1.00 78.50 190 ALA A O 1
ATOM 1505 N N . LYS A 1 191 ? -14.526 -0.816 32.234 1.00 80.12 191 LYS A N 1
ATOM 1506 C CA . LYS A 1 191 ? -14.544 -1.698 33.414 1.00 80.12 191 LYS A CA 1
ATOM 1507 C C . LYS A 1 191 ? -13.869 -1.091 34.640 1.00 80.12 191 LYS A C 1
ATOM 1509 O O . LYS A 1 191 ? -14.386 -1.239 35.743 1.00 80.12 191 LYS A O 1
ATOM 1514 N N . ARG A 1 192 ? -12.734 -0.404 34.470 1.00 69.25 192 ARG A N 1
ATOM 1515 C CA . ARG A 1 192 ? -11.971 0.203 35.579 1.00 69.25 192 ARG A CA 1
ATOM 1516 C C . ARG A 1 192 ? -12.729 1.314 36.296 1.00 69.25 192 ARG A C 1
ATOM 1518 O O . ARG A 1 192 ? -12.493 1.526 37.475 1.00 69.25 192 ARG A O 1
ATOM 1525 N N . PHE A 1 193 ? -13.695 1.964 35.650 1.00 71.81 193 PHE A N 1
ATOM 1526 C CA . PHE A 1 193 ? -14.618 2.854 36.365 1.00 71.81 193 PHE A CA 1
ATOM 1527 C C . PHE A 1 193 ? -15.501 2.124 37.398 1.00 71.81 193 PHE A C 1
ATOM 1529 O O . PHE A 1 193 ? -16.139 2.787 38.212 1.00 71.81 193 PHE A O 1
ATOM 1536 N N . LYS A 1 194 ? -15.535 0.782 37.397 1.00 65.69 194 LYS A N 1
ATOM 1537 C CA . LYS A 1 194 ? -16.320 -0.042 38.328 1.00 65.69 194 LYS A CA 1
ATOM 1538 C C . LYS A 1 194 ? -15.493 -0.872 39.317 1.00 65.69 194 LYS A C 1
ATOM 1540 O O . LYS A 1 194 ? -16.081 -1.372 40.270 1.00 65.69 194 LYS A O 1
ATOM 1545 N N . LEU A 1 195 ? -14.185 -1.046 39.118 1.00 56.50 195 LEU A N 1
ATOM 1546 C CA . LEU A 1 195 ? -13.354 -1.890 39.986 1.00 56.50 195 LEU A CA 1
ATOM 1547 C C . LEU A 1 195 ? -12.005 -1.247 40.322 1.00 56.50 195 LEU A C 1
ATOM 1549 O O . LEU A 1 195 ? -11.401 -0.560 39.503 1.00 56.50 195 LEU A O 1
ATOM 1553 N N . ASP A 1 196 ? -11.579 -1.514 41.555 1.00 63.25 196 ASP A N 1
ATOM 1554 C CA . ASP A 1 196 ? -10.405 -0.987 42.249 1.00 63.25 196 ASP A CA 1
ATOM 1555 C C . ASP A 1 196 ? -9.105 -1.037 41.416 1.00 63.25 196 ASP A C 1
ATOM 1557 O O . ASP A 1 196 ? -8.872 -1.957 40.631 1.00 63.25 196 ASP A O 1
ATOM 1561 N N . GLN A 1 197 ? -8.246 -0.024 41.575 1.00 60.53 197 GLN A N 1
ATOM 1562 C CA . GLN A 1 197 ? -7.169 0.350 40.638 1.00 60.53 197 GLN A CA 1
ATOM 1563 C C . GLN A 1 197 ? -5.931 -0.575 40.623 1.00 60.53 197 GLN A C 1
ATOM 1565 O O . GLN A 1 197 ? -4.871 -0.174 40.134 1.00 60.53 197 GLN A O 1
ATOM 1570 N N . SER A 1 198 ? -6.010 -1.812 41.117 1.00 69.12 198 SER A N 1
ATOM 1571 C CA . SER A 1 198 ? -4.850 -2.712 41.101 1.00 69.12 198 SER A CA 1
ATOM 1572 C C . SER A 1 198 ? -4.468 -3.078 39.659 1.00 69.12 198 SER A C 1
ATOM 1574 O O . SER A 1 198 ? -5.292 -3.595 38.902 1.00 69.12 198 SER A O 1
ATOM 1576 N N . GLN A 1 199 ? -3.226 -2.762 39.283 1.00 57.84 199 GLN A N 1
ATOM 1577 C CA . GLN A 1 199 ? -2.636 -2.824 37.941 1.00 57.84 199 GLN A CA 1
ATOM 1578 C C . GLN A 1 199 ? -2.656 -4.227 37.308 1.00 57.84 199 GLN A C 1
ATOM 1580 O O . GLN A 1 199 ? -1.635 -4.899 37.216 1.00 57.84 199 GLN A O 1
ATOM 1585 N N . THR A 1 200 ? -3.807 -4.665 36.819 1.00 72.50 200 THR A N 1
ATOM 1586 C CA . THR A 1 200 ? -3.901 -5.861 35.980 1.00 72.50 200 THR A CA 1
ATOM 1587 C C . THR A 1 200 ? -3.743 -5.482 34.511 1.00 72.50 200 THR A C 1
ATOM 1589 O O . THR A 1 200 ? -4.245 -4.444 34.049 1.00 72.50 200 THR A O 1
ATOM 1592 N N . GLU A 1 201 ? -2.979 -6.299 33.788 1.00 84.00 201 GLU A N 1
ATOM 1593 C CA . GLU A 1 201 ? -2.830 -6.216 32.338 1.00 84.00 201 GLU A CA 1
ATOM 1594 C C . GLU A 1 201 ? -4.202 -6.255 31.647 1.00 84.00 201 GLU A C 1
ATOM 1596 O O . GLU A 1 201 ? -5.130 -6.892 32.151 1.00 84.00 201 GLU A O 1
ATOM 1601 N N . PRO A 1 202 ? -4.371 -5.568 30.502 1.00 87.25 202 PRO A N 1
ATOM 1602 C CA . PRO A 1 202 ? -5.634 -5.585 29.781 1.00 87.25 202 PRO A CA 1
ATOM 1603 C C . PRO A 1 202 ? -5.922 -6.999 29.256 1.00 87.25 202 PRO A C 1
ATOM 1605 O O . PRO A 1 202 ? -5.284 -7.474 28.314 1.00 87.25 202 PRO A O 1
ATOM 1608 N N . VAL A 1 203 ? -6.914 -7.645 29.865 1.00 94.00 203 VAL A N 1
ATOM 1609 C CA . VAL A 1 203 ? -7.482 -8.931 29.448 1.00 94.00 203 VAL A CA 1
ATOM 1610 C C . VAL A 1 203 ? -8.881 -8.705 28.884 1.00 94.00 203 VAL A C 1
ATOM 1612 O O . VAL A 1 203 ? -9.604 -7.826 29.356 1.00 94.00 203 VAL A O 1
ATOM 1615 N N . LEU A 1 204 ? -9.257 -9.468 27.861 1.00 95.56 204 LEU A N 1
ATOM 1616 C CA . LEU A 1 204 ? -10.613 -9.465 27.306 1.00 95.56 204 LEU A CA 1
ATOM 1617 C C . LEU A 1 204 ? -11.221 -10.852 27.447 1.00 95.56 204 LEU A C 1
ATOM 1619 O O . LEU A 1 204 ? -10.541 -11.836 27.166 1.00 95.56 204 LEU A O 1
ATOM 1623 N N . THR A 1 205 ? -12.493 -10.940 27.830 1.00 96.50 205 THR A N 1
ATOM 1624 C CA . THR A 1 205 ? -13.238 -12.201 27.679 1.00 96.50 205 THR A CA 1
ATOM 1625 C C . THR A 1 205 ? -13.426 -12.514 26.194 1.00 96.50 205 THR A C 1
ATOM 1627 O O . THR A 1 205 ? -13.296 -11.625 25.348 1.00 96.50 205 THR A O 1
ATOM 1630 N N . HIS A 1 206 ? -13.742 -13.763 25.845 1.00 97.50 206 HIS A N 1
ATOM 1631 C CA . HIS A 1 206 ? -13.999 -14.119 24.442 1.00 97.50 206 HIS A CA 1
ATOM 1632 C C . HIS A 1 206 ? -15.110 -13.247 23.824 1.00 97.50 206 HIS A C 1
ATOM 1634 O O . HIS A 1 206 ? -14.917 -12.702 22.742 1.00 97.50 206 HIS A O 1
ATOM 1640 N N . ASP A 1 207 ? -16.214 -12.990 24.529 1.00 97.19 207 ASP A N 1
ATOM 1641 C CA . ASP A 1 207 ? -17.290 -12.121 24.018 1.00 97.19 207 ASP A CA 1
ATOM 1642 C C . ASP A 1 207 ? -16.810 -10.689 23.728 1.00 97.19 207 ASP A C 1
ATOM 1644 O O . ASP A 1 207 ? -17.135 -10.094 22.700 1.00 97.19 207 ASP A O 1
ATOM 1648 N N . GLU A 1 208 ? -15.976 -10.132 24.605 1.00 96.06 208 GLU A N 1
ATOM 1649 C CA . GLU A 1 208 ? -15.404 -8.797 24.415 1.00 96.06 208 GLU A CA 1
ATOM 1650 C C . GLU A 1 208 ? -14.405 -8.761 23.271 1.00 96.06 208 GLU A C 1
ATOM 1652 O O . GLU A 1 208 ? -14.361 -7.796 22.505 1.00 96.06 208 GLU A O 1
ATOM 1657 N N . PHE A 1 209 ? -13.614 -9.821 23.139 1.00 96.81 209 PHE A N 1
ATOM 1658 C CA . PHE A 1 209 ? -12.686 -9.970 22.039 1.00 96.81 209 PHE A CA 1
ATOM 1659 C C . PHE A 1 209 ? -13.430 -10.048 20.699 1.00 96.81 209 PHE A C 1
ATOM 1661 O O . PHE A 1 209 ? -13.017 -9.380 19.752 1.00 96.81 209 PHE A O 1
ATOM 1668 N N . LYS A 1 210 ? -14.577 -10.740 20.632 1.00 96.88 210 LYS A N 1
ATOM 1669 C CA . LYS A 1 210 ? -15.452 -10.761 19.447 1.00 96.88 210 LYS A CA 1
ATOM 1670 C C . LYS A 1 210 ? -15.922 -9.356 19.064 1.00 96.88 210 LYS A C 1
ATOM 1672 O O . LYS A 1 210 ? -15.746 -8.946 17.919 1.00 96.88 210 LYS A O 1
ATOM 1677 N N . VAL A 1 211 ? -16.410 -8.573 20.030 1.00 95.56 211 VAL A N 1
ATOM 1678 C CA . VAL A 1 211 ? -16.824 -7.174 19.800 1.00 95.56 211 VAL A CA 1
ATOM 1679 C C . VAL A 1 211 ? -15.654 -6.315 19.311 1.00 95.56 211 VAL A C 1
ATOM 1681 O O . VAL A 1 211 ? -15.822 -5.451 18.447 1.00 95.56 211 VAL A O 1
ATOM 1684 N N . VAL A 1 212 ? -14.450 -6.530 19.848 1.00 94.00 212 VAL A N 1
ATOM 1685 C CA . VAL A 1 212 ? -13.240 -5.829 19.397 1.00 94.00 212 VAL A CA 1
ATOM 1686 C C . VAL A 1 212 ? -12.879 -6.205 17.957 1.00 94.00 212 VAL A C 1
ATOM 1688 O O . VAL A 1 212 ? -12.519 -5.315 17.184 1.00 94.00 212 VAL A O 1
ATOM 1691 N N . LEU A 1 213 ? -13.003 -7.475 17.567 1.00 94.88 213 LEU A N 1
ATOM 1692 C CA . LEU A 1 213 ? -12.779 -7.922 16.189 1.00 94.88 213 LEU A CA 1
ATOM 1693 C C . LEU A 1 213 ? -13.796 -7.303 15.220 1.00 94.88 213 LEU A C 1
ATOM 1695 O O . LEU A 1 213 ? -13.396 -6.739 14.201 1.00 94.88 213 LEU A O 1
ATOM 1699 N N . GLU A 1 214 ? -15.082 -7.315 15.569 1.00 94.44 214 GLU A N 1
ATOM 1700 C CA . GLU A 1 214 ? -16.157 -6.735 14.754 1.00 94.44 214 GLU A CA 1
ATOM 1701 C C . GLU A 1 214 ? -15.975 -5.225 14.551 1.00 94.44 214 GLU A C 1
ATOM 1703 O O . GLU A 1 214 ? -16.077 -4.735 13.426 1.00 94.44 214 GLU A O 1
ATOM 1708 N N . LYS A 1 215 ? -15.595 -4.485 15.603 1.00 90.56 215 LYS A N 1
ATOM 1709 C CA . LYS A 1 215 ? -15.278 -3.046 15.508 1.00 90.56 215 LYS A CA 1
ATOM 1710 C C . LYS A 1 215 ? -14.091 -2.734 14.594 1.00 90.56 215 LYS A C 1
ATOM 1712 O O . LYS A 1 215 ? -13.986 -1.616 14.101 1.00 90.56 215 LYS A O 1
ATOM 1717 N N . ASN A 1 216 ? -13.202 -3.700 14.374 1.00 88.00 216 ASN A N 1
ATOM 1718 C CA . ASN A 1 216 ? -12.066 -3.586 13.458 1.00 88.00 216 ASN A CA 1
ATOM 1719 C C . ASN A 1 216 ? -12.356 -4.237 12.090 1.00 88.00 216 ASN A C 1
ATOM 1721 O O . ASN A 1 216 ? -11.424 -4.592 11.367 1.00 88.00 216 ASN A O 1
ATOM 1725 N N . ASN A 1 217 ? -13.638 -4.385 11.725 1.00 90.12 217 ASN A N 1
ATOM 1726 C CA . ASN A 1 217 ? -14.113 -4.983 10.471 1.00 90.12 217 ASN A CA 1
ATOM 1727 C C . ASN A 1 217 ? -13.633 -6.430 10.248 1.00 90.12 217 ASN A C 1
ATOM 1729 O O . ASN A 1 217 ? -13.506 -6.889 9.111 1.00 90.12 217 ASN A O 1
ATOM 1733 N N . CYS A 1 218 ? -13.341 -7.164 11.324 1.00 91.31 218 CYS A N 1
ATOM 1734 C CA . CYS A 1 218 ? -12.983 -8.575 11.270 1.00 91.31 218 CYS A CA 1
ATOM 1735 C C . CYS A 1 218 ? -14.222 -9.420 11.591 1.00 91.31 218 CYS A C 1
ATOM 1737 O O . CYS A 1 218 ? -14.457 -9.802 12.736 1.00 91.31 218 CYS A O 1
ATOM 1739 N N . HIS A 1 219 ? -15.040 -9.680 10.569 1.00 93.00 219 HIS A N 1
ATOM 1740 C CA . HIS A 1 219 ? -16.227 -10.525 10.694 1.00 93.00 219 HIS A CA 1
ATOM 1741 C C . HIS A 1 219 ? -15.838 -11.999 10.572 1.00 93.00 219 HIS A C 1
ATOM 1743 O O . HIS A 1 219 ? -15.384 -12.445 9.515 1.00 93.00 219 HIS A O 1
ATOM 1749 N N . LEU A 1 220 ? -16.020 -12.746 11.658 1.00 94.81 220 LEU A N 1
ATOM 1750 C CA . LEU A 1 220 ? -15.761 -14.181 11.737 1.00 94.81 220 LEU A CA 1
ATOM 1751 C C . LEU A 1 220 ? -17.064 -14.903 12.085 1.00 94.81 220 LEU A C 1
ATOM 1753 O O . LEU A 1 220 ? -17.822 -14.435 12.933 1.00 94.81 220 LEU A O 1
ATOM 1757 N N . SER A 1 221 ? -17.316 -16.051 11.456 1.00 95.25 221 SER A N 1
ATOM 1758 C CA . SER A 1 221 ? -18.364 -16.970 11.925 1.00 95.25 221 SER A CA 1
ATOM 1759 C C . SER A 1 221 ? -18.031 -17.510 13.321 1.00 95.25 221 SER A C 1
ATOM 1761 O O . SER A 1 221 ? -16.865 -17.527 13.709 1.00 95.25 221 SER A O 1
ATOM 1763 N N . ASP A 1 222 ? -19.015 -17.997 14.079 1.00 96.56 222 ASP A N 1
ATOM 1764 C CA . ASP A 1 222 ? -18.778 -18.484 15.452 1.00 96.56 222 ASP A CA 1
ATOM 1765 C C . ASP A 1 222 ? -17.735 -19.616 15.513 1.00 96.56 222 ASP A C 1
ATOM 1767 O O . ASP A 1 222 ? -16.873 -19.640 16.389 1.00 96.56 222 ASP A O 1
ATOM 1771 N N . GLU A 1 223 ? -17.735 -20.503 14.517 1.00 94.69 223 GLU A N 1
ATOM 1772 C CA . GLU A 1 223 ? -16.739 -21.570 14.348 1.00 94.69 223 GLU A CA 1
ATOM 1773 C C . GLU A 1 223 ? -15.337 -21.034 14.007 1.00 94.69 223 GLU A C 1
ATOM 1775 O O . GLU A 1 223 ? -14.314 -21.602 14.393 1.00 94.69 223 GLU A O 1
ATOM 1780 N N . GLU A 1 224 ? -15.255 -19.968 13.209 1.00 94.88 224 GLU A N 1
ATOM 1781 C CA . GLU A 1 224 ? -13.998 -19.278 12.897 1.00 94.88 224 GLU A CA 1
ATOM 1782 C C . GLU A 1 224 ? -13.465 -18.535 14.125 1.00 94.88 224 GLU A C 1
ATOM 1784 O O . GLU A 1 224 ? -12.281 -18.638 14.437 1.00 94.88 224 GLU A O 1
ATOM 1789 N N . PHE A 1 225 ? -14.347 -17.848 14.848 1.00 96.81 225 PHE A N 1
ATOM 1790 C CA . PHE A 1 225 ? -14.028 -17.118 16.064 1.00 96.81 225 PHE A CA 1
ATOM 1791 C C . PHE A 1 225 ? -13.527 -18.052 17.166 1.00 96.81 225 PHE A C 1
ATOM 1793 O O . PHE A 1 225 ? -12.466 -17.803 17.731 1.00 96.81 225 PHE A O 1
ATOM 1800 N N . LYS A 1 226 ? -14.204 -19.185 17.395 1.00 96.38 226 LYS A N 1
ATOM 1801 C CA . LYS A 1 226 ? -13.763 -20.208 18.352 1.00 96.38 226 LYS A CA 1
ATOM 1802 C C . LYS A 1 226 ? -12.328 -20.668 18.081 1.00 96.38 226 LYS A C 1
ATOM 1804 O O . LYS A 1 226 ? -11.526 -20.749 19.001 1.00 96.38 226 LYS A O 1
ATOM 1809 N N . ARG A 1 227 ? -11.973 -20.896 16.812 1.00 94.56 227 ARG A N 1
ATOM 1810 C CA . ARG A 1 227 ? -10.605 -21.276 16.411 1.00 94.56 227 ARG A CA 1
ATOM 1811 C C . ARG A 1 227 ? -9.582 -20.172 16.660 1.00 94.56 227 ARG A C 1
ATOM 1813 O O . ARG A 1 227 ? -8.439 -20.464 16.998 1.00 94.56 227 ARG A O 1
ATOM 1820 N N . VAL A 1 228 ? -9.976 -18.916 16.472 1.00 95.69 228 VAL A N 1
ATOM 1821 C CA . VAL A 1 228 ? -9.127 -17.770 16.808 1.00 95.69 228 VAL A CA 1
ATOM 1822 C C . VAL A 1 228 ? -8.924 -17.694 18.325 1.00 95.69 228 VAL A C 1
ATOM 1824 O O . VAL A 1 228 ? -7.789 -17.513 18.759 1.00 95.69 228 VAL A O 1
ATOM 1827 N N . CYS A 1 229 ? -9.964 -17.917 19.133 1.00 96.94 229 CYS A N 1
ATOM 1828 C CA . CYS A 1 229 ? -9.832 -18.013 20.589 1.00 96.94 229 CYS A CA 1
ATOM 1829 C C . CYS A 1 229 ? -8.909 -19.161 21.011 1.00 96.94 229 CYS A C 1
ATOM 1831 O O . CYS A 1 229 ? -7.987 -18.912 21.772 1.00 96.94 229 CYS A O 1
ATOM 1833 N N . GLU A 1 230 ? -9.067 -20.370 20.458 1.00 95.88 230 GLU A N 1
ATOM 1834 C CA . GLU A 1 230 ? -8.179 -21.519 20.732 1.00 95.88 230 GLU A CA 1
ATOM 1835 C C . GLU A 1 230 ? -6.695 -21.205 20.460 1.00 95.88 230 GLU A C 1
ATOM 1837 O O . GLU A 1 230 ? -5.807 -21.766 21.096 1.00 95.88 230 GLU A O 1
ATOM 1842 N N . PHE A 1 231 ? -6.405 -20.317 19.503 1.00 95.75 231 PHE A N 1
ATOM 1843 C CA . PHE A 1 231 ? -5.035 -19.915 19.190 1.00 95.75 231 PHE A CA 1
ATOM 1844 C C . PHE A 1 231 ? -4.491 -18.840 20.136 1.00 95.75 231 PHE A C 1
ATOM 1846 O O . PHE A 1 231 ? -3.332 -18.917 20.533 1.00 95.75 231 PHE A O 1
ATOM 1853 N N . TYR A 1 232 ? -5.298 -17.832 20.481 1.00 96.44 232 TYR A N 1
ATOM 1854 C CA . TYR A 1 232 ? -4.866 -16.719 21.338 1.00 96.44 232 TYR A CA 1
ATOM 1855 C C . TYR A 1 232 ? -5.052 -16.968 22.843 1.00 96.44 232 TYR A C 1
ATOM 1857 O O . TYR A 1 232 ? -4.534 -16.194 23.648 1.00 96.44 232 TYR A O 1
ATOM 1865 N N . ASP A 1 233 ? -5.753 -18.038 23.212 1.00 97.25 233 ASP A N 1
ATOM 1866 C CA . ASP A 1 233 ? -5.979 -18.519 24.575 1.00 97.25 233 ASP A CA 1
ATOM 1867 C C . ASP A 1 233 ? -5.612 -20.017 24.667 1.00 97.25 233 ASP A C 1
ATOM 1869 O O . ASP A 1 233 ? -6.484 -20.877 24.807 1.00 97.25 233 ASP A O 1
ATOM 1873 N N . PRO A 1 234 ? -4.313 -20.363 24.551 1.00 95.19 234 PRO A N 1
ATOM 1874 C CA . PRO A 1 234 ? -3.859 -21.757 24.529 1.00 95.19 234 PRO A CA 1
ATOM 1875 C C . PRO A 1 234 ? -4.084 -22.500 25.855 1.00 95.19 234 PRO A C 1
ATOM 1877 O O . PRO A 1 234 ? -3.990 -23.724 25.888 1.00 95.19 234 PRO A O 1
ATOM 1880 N N . ASN A 1 235 ? -4.345 -21.766 26.940 1.00 96.69 235 ASN A N 1
ATOM 1881 C CA . ASN A 1 235 ? -4.600 -22.314 28.270 1.00 96.69 235 ASN A CA 1
ATOM 1882 C C . ASN A 1 235 ? -6.100 -22.498 28.559 1.00 96.69 235 ASN A C 1
ATOM 1884 O O . ASN A 1 235 ? -6.436 -22.967 29.644 1.00 96.69 235 ASN A O 1
ATOM 1888 N N . GLU A 1 236 ? -6.980 -22.112 27.627 1.00 96.31 236 GLU A N 1
ATOM 1889 C CA . GLU A 1 236 ? -8.437 -22.145 27.795 1.00 96.31 236 GLU A CA 1
ATOM 1890 C C . GLU A 1 236 ? -8.910 -21.384 29.053 1.00 96.31 236 GLU A C 1
ATOM 1892 O O . GLU A 1 236 ? -9.847 -21.790 29.739 1.00 96.31 236 GLU A O 1
ATOM 1897 N N . GLU A 1 237 ? -8.270 -20.250 29.367 1.00 96.69 237 GLU A N 1
ATOM 1898 C CA . GLU A 1 237 ? -8.622 -19.408 30.521 1.00 96.69 237 GLU A CA 1
ATOM 1899 C C . GLU A 1 237 ? -9.953 -18.649 30.301 1.00 96.69 237 GLU A C 1
ATOM 1901 O O . GLU A 1 237 ? -10.479 -18.023 31.224 1.00 96.69 237 GLU A O 1
ATOM 1906 N N . GLY A 1 238 ? -10.502 -18.673 29.080 1.00 97.31 238 GLY A N 1
ATOM 1907 C CA . GLY A 1 238 ? -11.685 -17.907 28.677 1.00 97.31 238 GLY A CA 1
ATOM 1908 C C . GLY A 1 238 ? -11.380 -16.426 28.432 1.00 97.31 238 GLY A C 1
ATOM 1909 O O . GLY A 1 238 ? -12.296 -15.609 28.274 1.00 97.31 238 GLY A O 1
ATOM 1910 N N . VAL A 1 239 ? -10.092 -16.065 28.415 1.00 96.81 239 VAL A N 1
ATOM 1911 C CA . VAL A 1 239 ? -9.611 -14.689 28.300 1.00 96.81 239 VAL A CA 1
ATOM 1912 C C . VAL A 1 239 ? -8.419 -14.584 27.355 1.00 96.81 239 VAL A C 1
ATOM 1914 O O . VAL A 1 239 ? -7.513 -15.409 27.354 1.00 96.81 239 VAL A O 1
ATOM 1917 N N . VAL A 1 240 ? -8.387 -13.511 26.570 1.00 96.50 240 VAL A N 1
ATOM 1918 C CA . VAL A 1 240 ? -7.290 -13.194 25.654 1.00 96.50 240 VAL A CA 1
ATOM 1919 C C . VAL A 1 240 ? -6.423 -12.096 26.265 1.00 96.50 240 VAL A C 1
ATOM 1921 O O . VAL A 1 240 ? -6.875 -10.966 26.479 1.00 96.50 240 VAL A O 1
ATOM 1924 N N . LYS A 1 241 ? -5.154 -12.426 26.534 1.00 95.06 241 LYS A N 1
ATOM 1925 C CA . LYS A 1 241 ? -4.142 -11.483 27.039 1.00 95.06 241 LYS A CA 1
ATOM 1926 C C . LYS A 1 241 ? -3.609 -10.631 25.889 1.00 95.06 241 LYS A C 1
ATOM 1928 O O . LYS A 1 241 ? -3.157 -11.161 24.872 1.00 95.06 241 LYS A O 1
ATOM 1933 N N . TYR A 1 242 ? -3.623 -9.305 26.055 1.00 92.88 242 TYR A N 1
ATOM 1934 C CA . TYR A 1 242 ? -3.196 -8.387 24.993 1.00 92.88 242 TYR A CA 1
ATOM 1935 C C . TYR A 1 242 ? -1.744 -8.610 24.550 1.00 92.88 242 TYR A C 1
ATOM 1937 O O . TYR A 1 242 ? -1.454 -8.501 23.363 1.00 92.88 242 TYR A O 1
ATOM 1945 N N . GLU A 1 243 ? -0.827 -8.925 25.469 1.00 90.69 243 GLU A N 1
ATOM 1946 C CA . GLU A 1 243 ? 0.584 -9.137 25.123 1.00 90.69 243 GLU A CA 1
ATOM 1947 C C . GLU A 1 243 ? 0.766 -10.338 24.185 1.00 90.69 243 GLU A C 1
ATOM 1949 O O . GLU A 1 243 ? 1.414 -10.218 23.142 1.00 90.69 243 GLU A O 1
ATOM 1954 N N . TYR A 1 244 ? 0.099 -11.453 24.495 1.00 93.75 244 TYR A N 1
ATOM 1955 C CA . TYR A 1 244 ? 0.113 -12.649 23.656 1.00 93.75 244 TYR A CA 1
ATOM 1956 C C . TYR A 1 244 ? -0.508 -12.380 22.280 1.00 93.75 244 TYR A C 1
ATOM 1958 O O . TYR A 1 244 ? 0.079 -12.735 21.253 1.00 93.75 244 TYR A O 1
ATOM 1966 N N . PHE A 1 245 ? -1.647 -11.677 22.247 1.00 94.69 245 PHE A N 1
ATOM 1967 C CA . PHE A 1 245 ? -2.271 -11.227 21.003 1.00 94.69 245 PHE A CA 1
ATOM 1968 C C . PHE A 1 245 ? -1.319 -10.352 20.180 1.00 94.69 245 PHE A C 1
ATOM 1970 O O . PHE A 1 245 ? -1.056 -10.652 19.020 1.00 94.69 245 PHE A O 1
ATOM 1977 N N . ALA A 1 246 ? -0.733 -9.312 20.774 1.00 89.56 246 ALA A N 1
ATOM 1978 C CA . ALA A 1 246 ? 0.126 -8.356 20.081 1.00 89.56 246 ALA A CA 1
ATOM 1979 C C . ALA A 1 246 ? 1.432 -8.968 19.546 1.00 89.56 246 ALA A C 1
ATOM 1981 O O . ALA A 1 246 ? 2.000 -8.427 18.592 1.00 89.56 246 ALA A O 1
ATOM 1982 N N . GLN A 1 247 ? 1.915 -10.056 20.156 1.00 90.38 247 GLN A N 1
ATOM 1983 C CA . GLN A 1 247 ? 3.084 -10.803 19.693 1.00 90.38 247 GLN A CA 1
ATOM 1984 C C . GLN A 1 247 ? 2.778 -11.666 18.460 1.00 90.38 247 GLN A C 1
ATOM 1986 O O . GLN A 1 247 ? 3.634 -11.784 17.585 1.00 90.38 247 GLN A O 1
ATOM 1991 N N . HIS A 1 248 ? 1.571 -12.231 18.377 1.00 91.56 248 HIS A N 1
ATOM 1992 C CA . HIS A 1 248 ? 1.173 -13.174 17.323 1.00 91.56 248 HIS A CA 1
ATOM 1993 C C . HIS A 1 248 ? 0.193 -12.574 16.301 1.00 91.56 248 HIS A C 1
ATOM 1995 O O . HIS A 1 248 ? -0.308 -13.274 15.423 1.00 91.56 248 HIS A O 1
ATOM 2001 N N . PHE A 1 249 ? -0.142 -11.289 16.417 1.00 91.19 249 PHE A N 1
ATOM 2002 C CA . PHE A 1 249 ? -1.056 -10.618 15.501 1.00 91.19 249 PHE A CA 1
ATOM 2003 C C . PHE A 1 249 ? -0.340 -10.213 14.206 1.00 91.19 249 PHE A C 1
ATOM 2005 O O . PHE A 1 249 ? 0.497 -9.309 14.191 1.00 91.19 249 PHE A O 1
ATOM 2012 N N . GLU A 1 250 ? -0.720 -10.861 13.105 1.00 86.12 250 GLU A N 1
ATOM 2013 C CA . GLU A 1 250 ? -0.210 -10.604 11.748 1.00 86.12 250 GLU A CA 1
ATOM 2014 C C . GLU A 1 250 ? -1.188 -9.778 10.886 1.00 86.12 250 GLU A C 1
ATOM 2016 O O . GLU A 1 250 ? -1.096 -9.775 9.659 1.00 86.12 250 GLU A O 1
ATOM 2021 N N . GLY A 1 251 ? -2.146 -9.088 11.512 1.00 87.56 251 GLY A N 1
ATOM 2022 C CA . GLY A 1 251 ? -3.195 -8.329 10.827 1.00 87.56 251 GLY A CA 1
ATOM 2023 C C . GLY A 1 251 ? -4.527 -9.076 10.718 1.00 87.56 251 GLY A C 1
ATOM 2024 O O . GLY A 1 251 ? -4.604 -10.293 10.912 1.00 87.56 251 GLY A O 1
ATOM 2025 N N . CYS A 1 252 ? -5.597 -8.360 10.357 1.00 86.50 252 CYS A N 1
ATOM 2026 C CA . CYS A 1 252 ? -6.940 -8.950 10.222 1.00 86.50 252 CYS A CA 1
ATOM 2027 C C . CYS A 1 252 ? -6.976 -10.095 9.194 1.00 86.50 252 CYS A C 1
ATOM 2029 O O . CYS A 1 252 ? -7.657 -11.100 9.391 1.00 86.50 252 CYS A O 1
ATOM 2031 N N . GLN A 1 253 ? -6.200 -9.989 8.110 1.00 83.88 253 GLN A N 1
ATOM 2032 C CA . GLN A 1 253 ? -6.095 -11.059 7.111 1.00 83.88 253 GLN A CA 1
ATOM 2033 C C . GLN A 1 253 ? -5.446 -12.328 7.686 1.00 83.88 253 GLN A C 1
ATOM 2035 O O . GLN A 1 253 ? -5.863 -13.431 7.333 1.00 83.88 253 GLN A O 1
ATOM 2040 N N . GLY A 1 254 ? -4.478 -12.178 8.598 1.00 85.88 254 GLY A N 1
ATOM 2041 C CA . GLY A 1 254 ? -3.859 -13.292 9.317 1.00 85.88 254 GLY A CA 1
ATOM 2042 C C . GLY A 1 254 ? -4.867 -14.030 10.196 1.00 85.88 254 GLY A C 1
ATOM 2043 O O . GLY A 1 254 ? -4.939 -15.255 10.140 1.00 85.88 254 GLY A O 1
ATOM 2044 N N . LEU A 1 255 ? -5.730 -13.293 10.907 1.00 89.62 255 LEU A N 1
ATOM 2045 C CA . LEU A 1 255 ? -6.819 -13.876 11.703 1.00 89.62 255 LEU A CA 1
ATOM 2046 C C . LEU A 1 255 ? -7.788 -14.693 10.848 1.00 89.62 255 LEU A C 1
ATOM 2048 O O . LEU A 1 255 ? -8.102 -15.833 11.181 1.00 89.62 255 LEU A O 1
ATOM 2052 N N . VAL A 1 256 ? -8.226 -14.140 9.715 1.00 87.75 256 VAL A N 1
ATOM 2053 C CA . VAL A 1 256 ? -9.137 -14.831 8.791 1.00 87.75 256 VAL A CA 1
ATOM 2054 C C . VAL A 1 256 ? -8.474 -16.077 8.192 1.00 87.75 256 VAL A C 1
ATOM 2056 O O . VAL A 1 256 ? -9.107 -17.127 8.064 1.00 87.75 256 VAL A O 1
ATOM 2059 N N . ALA A 1 257 ? -7.188 -15.998 7.841 1.00 85.19 257 ALA A N 1
ATOM 2060 C CA . ALA A 1 257 ? -6.436 -17.143 7.332 1.00 85.19 257 ALA A CA 1
ATOM 2061 C C . ALA A 1 257 ? -6.271 -18.244 8.394 1.00 85.19 257 ALA A C 1
ATOM 2063 O O . ALA A 1 257 ? -6.447 -19.430 8.090 1.00 85.19 257 ALA A O 1
ATOM 2064 N N . LEU A 1 258 ? -5.986 -17.859 9.639 1.00 87.88 258 LEU A N 1
ATOM 2065 C CA . LEU A 1 258 ? -5.878 -18.759 10.784 1.00 87.88 258 LEU A CA 1
ATOM 2066 C C . LEU A 1 258 ? -7.215 -19.440 11.082 1.00 87.88 258 LEU A C 1
ATOM 2068 O O . LEU A 1 258 ? -7.279 -20.659 11.236 1.00 87.88 258 LEU A O 1
ATOM 2072 N N . ALA A 1 259 ? -8.303 -18.676 11.042 1.00 89.44 259 ALA A N 1
ATOM 2073 C CA . ALA A 1 259 ? -9.638 -19.209 11.227 1.00 89.44 259 ALA A CA 1
ATOM 2074 C C . ALA A 1 259 ? -9.979 -20.246 10.145 1.00 89.44 259 ALA A C 1
ATOM 2076 O O . ALA A 1 259 ? -10.478 -21.329 10.445 1.00 89.44 259 ALA A O 1
ATOM 2077 N N . ARG A 1 260 ? -9.642 -19.985 8.876 1.00 86.94 260 ARG A N 1
ATOM 2078 C CA . ARG A 1 260 ? -10.027 -20.840 7.736 1.00 86.94 260 ARG A CA 1
ATOM 20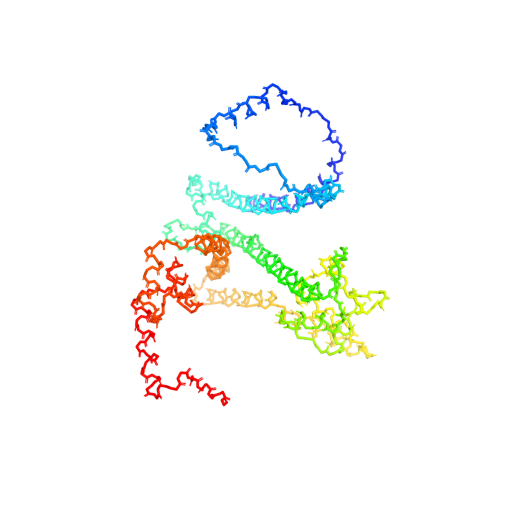79 C C . ARG A 1 260 ? -9.155 -22.076 7.514 1.00 86.94 260 ARG A C 1
ATOM 2081 O O . ARG A 1 260 ? -9.595 -23.016 6.850 1.00 86.94 260 ARG A O 1
ATOM 2088 N N . THR A 1 261 ? -7.936 -22.132 8.046 1.00 80.56 261 THR A N 1
ATOM 2089 C CA . THR A 1 261 ? -6.947 -23.165 7.671 1.00 80.56 261 THR A CA 1
ATOM 2090 C C . THR A 1 261 ? -7.265 -24.586 8.161 1.00 80.56 261 THR A C 1
ATOM 2092 O O . THR A 1 261 ? -6.656 -25.537 7.666 1.00 80.56 261 THR A O 1
ATOM 2095 N N . ARG A 1 262 ? -8.258 -24.783 9.043 1.00 70.75 262 ARG A N 1
ATOM 2096 C CA . ARG A 1 262 ? -8.530 -26.083 9.696 1.00 70.75 262 ARG A CA 1
ATOM 2097 C C . ARG A 1 262 ? -9.671 -26.934 9.118 1.00 70.75 262 ARG A C 1
ATOM 2099 O O . ARG A 1 262 ? -10.028 -27.940 9.726 1.00 70.75 262 ARG A O 1
ATOM 2106 N N . ILE A 1 263 ? -10.227 -26.600 7.950 1.00 71.62 263 ILE A N 1
ATOM 2107 C CA . ILE A 1 263 ? -11.252 -27.448 7.310 1.00 71.62 263 ILE A CA 1
ATOM 2108 C C . ILE A 1 263 ? -10.597 -28.765 6.845 1.00 71.62 263 ILE A C 1
ATOM 2110 O O . ILE A 1 263 ? -9.881 -28.807 5.839 1.00 71.62 263 ILE A O 1
ATOM 2114 N N . LYS A 1 264 ? -10.797 -29.847 7.613 1.00 67.50 264 LYS A N 1
ATOM 2115 C CA . LYS A 1 264 ? -10.293 -31.196 7.313 1.00 67.50 264 LYS A CA 1
ATOM 2116 C C . LYS A 1 264 ? -11.080 -31.796 6.142 1.00 67.50 264 LYS A C 1
ATOM 2118 O O . LYS A 1 264 ? -12.154 -32.354 6.326 1.00 67.50 264 LYS A O 1
ATOM 2123 N N . TYR A 1 265 ? -10.528 -31.719 4.934 1.00 65.50 265 TYR A N 1
ATOM 2124 C CA . TYR A 1 265 ? -11.047 -32.468 3.786 1.00 65.50 265 TYR A CA 1
ATOM 2125 C C . TYR A 1 265 ? -10.593 -33.935 3.870 1.00 65.50 265 TYR A C 1
ATOM 2127 O O . TYR A 1 265 ? -9.397 -34.229 3.754 1.00 65.50 265 TYR A O 1
ATOM 2135 N N . ASN A 1 266 ? -11.548 -34.851 4.074 1.00 76.12 266 ASN A N 1
ATOM 2136 C CA . ASN A 1 266 ? -11.286 -36.284 4.262 1.00 76.12 266 ASN A CA 1
ATOM 2137 C C . ASN A 1 266 ? -11.039 -37.071 2.962 1.00 76.12 266 ASN A C 1
ATOM 2139 O O . ASN A 1 266 ? -10.562 -38.198 3.046 1.00 76.12 266 ASN A O 1
ATOM 2143 N N . SER A 1 267 ? -11.286 -36.511 1.767 1.00 84.94 267 SER A N 1
ATOM 2144 C CA . SER A 1 267 ? -11.027 -37.237 0.511 1.00 84.94 267 SER A CA 1
ATOM 2145 C C . SER A 1 267 ? -9.712 -36.811 -0.175 1.00 84.94 267 SER A C 1
ATOM 2147 O O . SER A 1 267 ? -9.388 -35.614 -0.214 1.00 84.94 267 SER A O 1
ATOM 2149 N N . PRO A 1 268 ? -8.947 -37.754 -0.760 1.00 85.81 268 PRO A N 1
ATOM 2150 C CA . PRO A 1 268 ? -7.706 -37.456 -1.478 1.00 85.81 268 PRO A CA 1
ATOM 2151 C C . PRO A 1 268 ? -7.943 -36.612 -2.741 1.00 85.81 268 PRO A C 1
ATOM 2153 O O . PRO A 1 268 ? -7.157 -35.707 -3.021 1.00 85.81 268 PRO A O 1
ATOM 2156 N N . VAL A 1 269 ? -9.060 -36.822 -3.448 1.00 87.50 269 VAL A N 1
ATOM 2157 C CA . VAL A 1 269 ? -9.435 -36.034 -4.638 1.00 87.50 269 VAL A CA 1
ATOM 2158 C C . VAL A 1 269 ? -9.772 -34.596 -4.248 1.00 87.50 269 VAL A C 1
ATOM 2160 O O . VAL A 1 269 ? -9.217 -33.654 -4.817 1.00 87.50 269 VAL A O 1
ATOM 2163 N N . THR A 1 270 ? -10.582 -34.408 -3.198 1.00 85.19 270 THR A N 1
ATOM 2164 C CA . THR A 1 270 ? -10.856 -33.064 -2.662 1.00 85.19 270 THR A CA 1
ATOM 2165 C C . THR A 1 270 ? -9.587 -32.386 -2.171 1.00 85.19 270 THR A C 1
ATOM 2167 O O . THR A 1 270 ? -9.495 -31.171 -2.244 1.00 85.19 270 THR A O 1
ATOM 2170 N N . ARG A 1 271 ? -8.572 -33.137 -1.722 1.00 81.75 271 ARG A N 1
ATOM 2171 C CA . ARG A 1 271 ? -7.300 -32.569 -1.265 1.00 81.75 271 ARG A CA 1
ATOM 2172 C C . ARG A 1 271 ? -6.478 -32.004 -2.430 1.00 81.75 271 ARG A C 1
ATOM 2174 O O . ARG A 1 271 ? -5.885 -30.942 -2.274 1.00 81.75 271 ARG A O 1
ATOM 2181 N N . SER A 1 272 ? -6.465 -32.659 -3.592 1.00 86.81 272 SER A N 1
ATOM 2182 C CA . SER A 1 272 ? -5.788 -32.147 -4.796 1.00 86.81 272 SER A CA 1
ATOM 2183 C C . SER A 1 272 ? -6.542 -30.982 -5.438 1.00 86.81 272 SER A C 1
ATOM 2185 O O . SER A 1 272 ? -5.927 -29.962 -5.743 1.00 86.81 272 SER A O 1
ATOM 2187 N N . ILE A 1 273 ? -7.872 -31.081 -5.559 1.00 87.00 273 ILE A N 1
ATOM 2188 C CA . ILE A 1 273 ? -8.704 -29.980 -6.069 1.00 87.00 273 ILE A CA 1
ATOM 2189 C C . ILE A 1 273 ? -8.623 -28.781 -5.127 1.00 87.00 273 ILE A C 1
ATOM 2191 O O . ILE A 1 273 ? -8.411 -27.670 -5.591 1.00 87.00 273 ILE A O 1
ATOM 2195 N N . ALA A 1 274 ? -8.683 -28.983 -3.808 1.00 81.62 274 ALA A N 1
ATOM 2196 C CA . ALA A 1 274 ? -8.506 -27.901 -2.847 1.00 81.62 274 ALA A CA 1
ATOM 2197 C C . ALA A 1 274 ? -7.095 -27.306 -2.894 1.00 81.62 274 ALA A C 1
ATOM 2199 O O . ALA A 1 274 ? -6.958 -26.116 -2.652 1.00 81.62 274 ALA A O 1
ATOM 2200 N N . LYS A 1 275 ? -6.044 -28.076 -3.215 1.00 85.25 275 LYS A N 1
ATOM 2201 C CA . LYS A 1 275 ? -4.693 -27.524 -3.427 1.00 85.25 275 LYS A CA 1
ATOM 2202 C C . LYS A 1 275 ? -4.637 -26.641 -4.669 1.00 85.25 275 LYS A C 1
ATOM 2204 O O . LYS A 1 275 ? -4.124 -25.534 -4.570 1.00 85.25 275 LYS A O 1
ATOM 2209 N N . LEU A 1 276 ? -5.168 -27.103 -5.803 1.00 87.69 276 LEU A N 1
ATOM 2210 C CA . LEU A 1 276 ? -5.191 -26.325 -7.044 1.00 87.69 276 LEU A CA 1
ATOM 2211 C C . LEU A 1 276 ? -6.095 -25.099 -6.909 1.00 87.69 276 LEU A C 1
ATOM 2213 O O . LEU A 1 276 ? -5.662 -23.993 -7.208 1.00 87.69 276 LEU A O 1
ATOM 2217 N N . TYR A 1 277 ? -7.307 -25.284 -6.381 1.00 86.44 277 TYR A N 1
ATOM 2218 C CA . TYR A 1 277 ? -8.219 -24.196 -6.060 1.00 86.44 277 TYR A CA 1
ATOM 2219 C C . TYR A 1 277 ? -7.572 -23.232 -5.084 1.00 86.44 277 TYR A C 1
ATOM 2221 O O . TYR A 1 277 ? -7.644 -22.052 -5.330 1.00 86.44 277 TYR A O 1
ATOM 2229 N N . ARG A 1 278 ? -6.869 -23.685 -4.040 1.00 80.81 278 ARG A N 1
ATOM 2230 C CA . ARG A 1 278 ? -6.146 -22.786 -3.132 1.00 80.81 278 ARG A CA 1
ATOM 2231 C C . ARG A 1 278 ? -5.012 -22.059 -3.844 1.00 80.81 278 ARG A C 1
ATOM 2233 O O . ARG A 1 278 ? -4.777 -20.908 -3.538 1.00 80.81 278 ARG A O 1
ATOM 2240 N N . LEU A 1 279 ? -4.311 -22.681 -4.787 1.00 83.69 279 LEU A N 1
ATOM 2241 C CA . LEU A 1 279 ? -3.239 -22.024 -5.541 1.00 83.69 279 LEU A CA 1
ATOM 2242 C C . LEU A 1 279 ? -3.811 -20.934 -6.462 1.00 83.69 279 LEU A C 1
ATOM 2244 O O . LEU A 1 279 ? -3.361 -19.792 -6.423 1.00 83.69 279 LEU A O 1
ATOM 2248 N N . VAL A 1 280 ? -4.864 -21.264 -7.213 1.00 82.44 280 VAL A N 1
ATOM 2249 C CA . VAL A 1 280 ? -5.580 -20.343 -8.108 1.00 82.44 280 VAL A CA 1
ATOM 2250 C C . VAL A 1 280 ? -6.319 -19.271 -7.310 1.00 82.44 280 VAL A C 1
ATOM 2252 O O . VAL A 1 280 ? -6.164 -18.083 -7.562 1.00 82.44 280 VAL A O 1
ATOM 2255 N N . SER A 1 281 ? -7.072 -19.657 -6.288 1.00 80.44 281 SER A N 1
ATOM 2256 C CA . SER A 1 281 ? -7.759 -18.730 -5.401 1.00 80.44 281 SER A CA 1
ATOM 2257 C C . SER A 1 281 ? -6.746 -17.859 -4.689 1.00 80.44 281 SER A C 1
ATOM 2259 O O . SER A 1 281 ? -6.976 -16.672 -4.631 1.00 80.44 281 SER A O 1
ATOM 2261 N N . ASN A 1 282 ? -5.606 -18.354 -4.205 1.00 77.50 282 ASN A N 1
ATOM 2262 C CA . ASN A 1 282 ? -4.594 -17.487 -3.596 1.00 77.50 282 ASN A CA 1
ATOM 2263 C C . ASN A 1 282 ? -4.046 -16.467 -4.600 1.00 77.50 282 ASN A C 1
ATOM 2265 O O . ASN A 1 282 ? -3.816 -15.327 -4.202 1.00 77.50 282 ASN A O 1
ATOM 2269 N N . LEU A 1 283 ? -3.911 -16.833 -5.882 1.00 76.50 283 LEU A N 1
ATOM 2270 C CA . LEU A 1 283 ? -3.543 -15.891 -6.944 1.00 76.50 283 LEU A CA 1
ATOM 2271 C C . LEU A 1 283 ? -4.586 -14.772 -7.134 1.00 76.50 283 LEU A C 1
ATOM 2273 O O . LEU A 1 283 ? -4.204 -13.638 -7.404 1.00 76.50 283 LEU A O 1
ATOM 2277 N N . PHE A 1 284 ? -5.881 -15.054 -6.951 1.00 77.69 284 PHE A N 1
ATOM 2278 C CA . PHE A 1 284 ? -6.964 -14.067 -7.119 1.00 77.69 284 PHE A CA 1
ATOM 2279 C C . PHE A 1 284 ? -7.444 -13.390 -5.819 1.00 77.69 284 PHE A C 1
ATOM 2281 O O . PHE A 1 284 ? -7.969 -12.280 -5.859 1.00 77.69 284 PHE A O 1
ATOM 2288 N N . THR A 1 285 ? -7.277 -14.050 -4.673 1.00 71.00 285 THR A N 1
ATOM 2289 C CA . THR A 1 285 ? -7.822 -13.664 -3.356 1.00 71.00 285 THR A CA 1
ATOM 2290 C C . THR A 1 285 ? -6.808 -12.861 -2.561 1.00 71.00 285 THR A C 1
ATOM 2292 O O . THR A 1 285 ? -7.183 -11.995 -1.781 1.00 71.00 285 THR A O 1
ATOM 2295 N N . SER A 1 286 ? -5.512 -13.135 -2.740 1.00 72.44 286 SER A N 1
ATOM 2296 C CA . SER A 1 286 ? -4.486 -12.277 -2.165 1.00 72.44 286 SER A CA 1
ATOM 2297 C C . SER A 1 286 ? -4.465 -10.970 -2.947 1.00 72.44 286 SER A C 1
ATOM 2299 O O . SER A 1 286 ? -4.145 -10.971 -4.137 1.00 72.44 286 SER A O 1
ATOM 2301 N N . ASP A 1 287 ? -4.754 -9.860 -2.266 1.00 70.50 287 ASP A N 1
ATOM 2302 C CA . ASP A 1 287 ? -4.726 -8.515 -2.853 1.00 70.50 287 ASP A CA 1
ATOM 2303 C C . ASP A 1 287 ? -3.423 -8.267 -3.635 1.00 70.50 287 ASP A C 1
ATOM 2305 O O . ASP A 1 287 ? -3.440 -7.730 -4.741 1.00 70.50 287 ASP A O 1
ATOM 2309 N N . PHE A 1 288 ? -2.293 -8.754 -3.109 1.00 71.12 288 PHE A N 1
ATOM 2310 C CA . PHE A 1 288 ? -0.985 -8.650 -3.755 1.00 71.12 288 PHE A CA 1
ATOM 2311 C C . PHE A 1 288 ? -0.887 -9.453 -5.052 1.00 71.12 288 PHE A C 1
ATOM 2313 O O . PHE A 1 288 ? -0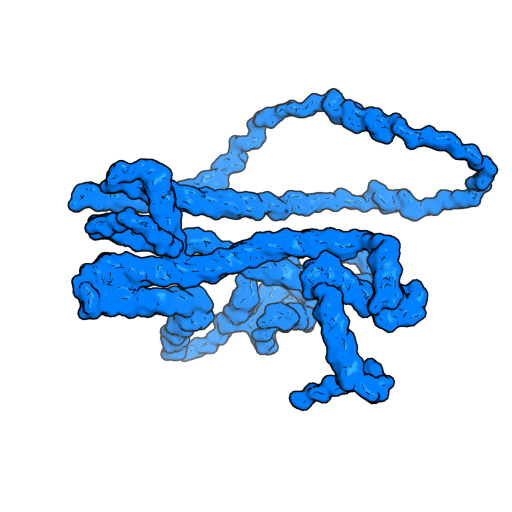.424 -8.927 -6.062 1.00 71.12 288 PHE A O 1
ATOM 2320 N N . HIS A 1 289 ? -1.321 -10.715 -5.053 1.00 74.62 289 HIS A N 1
ATOM 2321 C CA . HIS A 1 289 ? -1.243 -11.549 -6.253 1.00 74.62 289 HIS A CA 1
ATOM 2322 C C . HIS A 1 289 ? -2.178 -11.041 -7.348 1.00 74.62 289 HIS A C 1
ATOM 2324 O O . HIS A 1 289 ? -1.794 -11.056 -8.515 1.00 74.62 289 HIS A O 1
ATOM 2330 N N . ARG A 1 290 ? -3.346 -10.500 -6.976 1.00 75.88 290 ARG A N 1
ATOM 2331 C CA . ARG A 1 290 ? -4.264 -9.864 -7.923 1.00 75.88 290 ARG A CA 1
ATOM 2332 C C . ARG A 1 290 ? -3.607 -8.677 -8.620 1.00 75.88 290 ARG A C 1
ATOM 2334 O O . ARG A 1 290 ? -3.692 -8.570 -9.839 1.00 75.88 290 ARG A O 1
ATOM 2341 N N . ILE A 1 291 ? -2.912 -7.823 -7.866 1.00 77.81 291 ILE A N 1
ATOM 2342 C CA . ILE A 1 291 ? -2.155 -6.695 -8.426 1.00 77.81 291 ILE A CA 1
ATOM 2343 C C . ILE A 1 291 ? -1.057 -7.203 -9.371 1.00 77.81 291 ILE A C 1
ATOM 2345 O O . ILE A 1 291 ? -0.970 -6.729 -10.500 1.00 77.81 291 ILE A O 1
ATOM 2349 N N . TYR A 1 292 ? -0.271 -8.209 -8.969 1.00 80.56 292 TYR A N 1
ATOM 2350 C CA . TYR A 1 292 ? 0.768 -8.782 -9.836 1.00 80.56 292 TYR A CA 1
ATOM 2351 C C . TYR A 1 292 ? 0.207 -9.427 -11.105 1.00 80.56 292 TYR A C 1
ATOM 2353 O O . TYR A 1 292 ? 0.823 -9.316 -12.161 1.00 80.56 292 TYR A O 1
ATOM 2361 N N . LEU A 1 293 ? -0.953 -10.079 -11.023 1.00 83.38 293 LEU A N 1
ATOM 2362 C CA . LEU A 1 293 ? -1.624 -10.679 -12.170 1.00 83.38 293 LEU A CA 1
ATOM 2363 C C . LEU A 1 293 ? -2.117 -9.602 -13.139 1.00 83.38 293 LEU A C 1
ATOM 2365 O O . LEU A 1 293 ? -1.853 -9.704 -14.333 1.00 83.38 293 LEU A O 1
ATOM 2369 N N . ILE A 1 294 ? -2.764 -8.548 -12.632 1.00 83.62 294 ILE A N 1
ATOM 2370 C CA . ILE A 1 294 ? -3.184 -7.395 -13.444 1.00 83.62 294 ILE A CA 1
ATOM 2371 C C . ILE A 1 294 ? -1.966 -6.753 -14.117 1.00 83.62 294 ILE A C 1
ATOM 2373 O O . ILE A 1 294 ? -2.004 -6.471 -15.310 1.00 83.62 294 ILE A O 1
ATOM 2377 N N . PHE A 1 295 ? -0.861 -6.584 -13.387 1.00 84.62 295 PHE A N 1
ATOM 2378 C CA . PHE A 1 295 ? 0.380 -6.025 -13.927 1.00 84.62 295 PHE A CA 1
ATOM 2379 C C . PHE A 1 295 ? 1.015 -6.935 -14.980 1.00 84.62 295 PHE A C 1
ATOM 2381 O O . PHE A 1 295 ? 1.461 -6.454 -16.018 1.00 84.62 295 PHE A O 1
ATOM 2388 N N . GLY A 1 296 ? 1.021 -8.248 -14.750 1.00 86.94 296 GLY A N 1
ATOM 2389 C CA . GLY A 1 296 ? 1.506 -9.230 -15.715 1.00 86.94 296 GLY A CA 1
ATOM 2390 C C . GLY A 1 296 ? 0.691 -9.213 -17.006 1.00 86.94 296 GLY A C 1
ATOM 2391 O O . GLY A 1 296 ? 1.270 -9.172 -18.088 1.00 86.94 296 GLY A O 1
ATOM 2392 N N . LEU A 1 297 ? -0.642 -9.173 -16.899 1.00 90.69 297 LEU A N 1
ATOM 2393 C CA . LEU A 1 297 ? -1.538 -9.054 -18.052 1.00 90.69 297 LEU A CA 1
ATOM 2394 C C . LEU A 1 297 ? -1.362 -7.720 -18.783 1.00 90.69 297 LEU A C 1
ATOM 2396 O O . LEU A 1 297 ? -1.333 -7.709 -20.010 1.00 90.69 297 LEU A O 1
ATOM 2400 N N . TRP A 1 298 ? -1.191 -6.615 -18.052 1.00 91.44 298 TRP A N 1
ATOM 2401 C CA . TRP A 1 298 ? -0.915 -5.300 -18.631 1.00 91.44 298 TRP A CA 1
ATOM 2402 C C . TRP A 1 298 ? 0.383 -5.299 -19.442 1.00 91.44 298 TRP A C 1
ATOM 2404 O O . TRP A 1 298 ? 0.381 -4.911 -20.608 1.00 91.44 298 TRP A O 1
ATOM 2414 N N . VAL A 1 299 ? 1.485 -5.781 -18.856 1.00 92.31 299 VAL A N 1
ATOM 2415 C CA . VAL A 1 299 ? 2.785 -5.849 -19.540 1.00 92.31 299 VAL A CA 1
ATOM 2416 C C . VAL A 1 299 ? 2.708 -6.788 -20.741 1.00 92.31 299 VAL A C 1
ATOM 2418 O O . VAL A 1 299 ? 3.159 -6.419 -21.821 1.00 92.31 299 VAL A O 1
ATOM 2421 N N . ALA A 1 300 ? 2.088 -7.963 -20.597 1.00 94.88 300 ALA A N 1
ATOM 2422 C CA . ALA A 1 300 ? 1.909 -8.897 -21.705 1.00 94.88 300 ALA A CA 1
ATOM 2423 C C . ALA A 1 300 ? 1.089 -8.278 -22.848 1.00 94.88 300 ALA A C 1
ATOM 2425 O O . ALA A 1 300 ? 1.487 -8.383 -24.009 1.00 94.88 300 ALA A O 1
ATOM 2426 N N . GLY A 1 301 ? -0.012 -7.591 -22.529 1.00 96.06 301 GLY A N 1
ATOM 2427 C CA . GLY A 1 301 ? -0.841 -6.879 -23.499 1.00 96.06 301 GLY A CA 1
ATOM 2428 C C . GLY A 1 301 ? -0.080 -5.758 -24.206 1.00 96.06 301 GLY A C 1
ATOM 2429 O O . GLY A 1 301 ? -0.092 -5.698 -25.433 1.00 96.06 301 GLY A O 1
ATOM 2430 N N . GLY A 1 302 ? 0.650 -4.927 -23.457 1.00 94.19 302 GLY A N 1
ATOM 2431 C CA . GLY A 1 302 ? 1.462 -3.838 -24.004 1.00 94.19 302 GLY A CA 1
ATOM 2432 C C . GLY A 1 302 ? 2.607 -4.323 -24.898 1.00 94.19 302 GLY A C 1
ATOM 2433 O O . GLY A 1 302 ? 2.812 -3.777 -25.979 1.00 94.19 302 GLY A O 1
ATOM 2434 N N . VAL A 1 303 ? 3.309 -5.391 -24.499 1.00 97.38 303 VAL A N 1
ATOM 2435 C CA . VAL A 1 303 ? 4.363 -6.020 -25.316 1.00 97.38 303 VAL A CA 1
ATOM 2436 C C . VAL A 1 303 ? 3.777 -6.580 -26.605 1.00 97.38 303 VAL A C 1
ATOM 2438 O O . VAL A 1 303 ? 4.286 -6.301 -27.687 1.00 97.38 303 VAL A O 1
ATOM 2441 N N . THR A 1 304 ? 2.686 -7.340 -26.491 1.00 97.25 304 THR A N 1
ATOM 2442 C CA . THR A 1 304 ? 1.989 -7.935 -27.637 1.00 97.25 304 THR A CA 1
ATOM 2443 C C . THR A 1 304 ? 1.549 -6.841 -28.610 1.00 97.25 304 THR A C 1
ATOM 2445 O O . THR A 1 304 ? 1.855 -6.912 -29.798 1.00 97.25 304 THR A O 1
ATOM 2448 N N . TRP A 1 305 ? 0.918 -5.779 -28.108 1.00 97.38 305 TRP A N 1
ATOM 2449 C CA . TRP A 1 305 ? 0.513 -4.625 -28.907 1.00 97.38 305 TRP A CA 1
ATOM 2450 C C . TRP A 1 305 ? 1.697 -3.938 -29.601 1.00 97.38 305 TRP A C 1
ATOM 2452 O O . TRP A 1 305 ? 1.640 -3.707 -30.806 1.00 97.38 305 TRP A O 1
ATOM 2462 N N . GLY A 1 306 ? 2.785 -3.649 -28.881 1.00 95.88 306 GLY A N 1
ATOM 2463 C CA . GLY A 1 306 ? 3.967 -2.990 -29.448 1.00 95.88 306 GLY A CA 1
ATOM 2464 C C . GLY A 1 306 ? 4.640 -3.808 -30.555 1.00 95.88 306 GLY A C 1
ATOM 2465 O O . GLY A 1 306 ? 5.024 -3.256 -31.585 1.00 95.88 306 GLY A O 1
ATOM 2466 N N . VAL A 1 307 ? 4.721 -5.130 -30.387 1.00 97.44 307 VAL A N 1
ATOM 2467 C CA . VAL A 1 307 ? 5.293 -6.030 -31.401 1.00 97.44 307 VAL A CA 1
ATOM 2468 C C . VAL A 1 307 ? 4.392 -6.123 -32.637 1.00 97.44 307 VAL A C 1
ATOM 2470 O O . VAL A 1 307 ? 4.883 -6.004 -33.758 1.00 97.44 307 VAL A O 1
ATOM 2473 N N . TYR A 1 308 ? 3.079 -6.311 -32.461 1.00 97.50 308 TYR A N 1
ATOM 2474 C CA . TYR A 1 308 ? 2.167 -6.515 -33.593 1.00 97.50 308 TYR A CA 1
ATOM 2475 C C . TYR A 1 308 ? 1.779 -5.221 -34.314 1.00 97.50 308 TYR A C 1
ATOM 2477 O O . TYR A 1 308 ? 1.763 -5.201 -35.541 1.00 97.50 308 TYR A O 1
ATOM 2485 N N . SER A 1 309 ? 1.454 -4.152 -33.581 1.00 96.50 309 SER A N 1
ATOM 2486 C CA . SER A 1 309 ? 0.934 -2.909 -34.167 1.00 96.50 309 SER A CA 1
ATOM 2487 C C . SER A 1 309 ? 2.028 -1.931 -34.582 1.00 96.50 309 SER A C 1
ATOM 2489 O O . SER A 1 309 ? 1.824 -1.193 -35.541 1.00 96.50 309 SER A O 1
ATOM 2491 N N . GLN A 1 310 ? 3.139 -1.873 -33.845 1.00 96.88 310 GLN A N 1
ATOM 2492 C CA . GLN A 1 310 ? 4.194 -0.872 -34.055 1.00 96.88 310 GLN A CA 1
ATOM 2493 C C . GLN A 1 310 ? 5.487 -1.481 -34.610 1.00 96.88 310 GLN A C 1
ATOM 2495 O O . GLN A 1 310 ? 6.449 -0.757 -34.859 1.00 96.88 310 GLN A O 1
ATOM 2500 N N . HIS A 1 311 ? 5.517 -2.806 -34.798 1.00 96.75 311 HIS A N 1
ATOM 2501 C CA . HIS A 1 311 ? 6.687 -3.557 -35.258 1.00 96.75 311 HIS A CA 1
ATOM 2502 C C . HIS A 1 311 ? 7.949 -3.294 -34.421 1.00 96.75 311 HIS A C 1
ATOM 2504 O O . HIS A 1 311 ? 9.070 -3.333 -34.930 1.00 96.75 311 HIS A O 1
ATOM 2510 N N . TRP A 1 312 ? 7.778 -3.014 -33.127 1.00 95.94 312 TRP A N 1
ATOM 2511 C CA . TRP A 1 312 ? 8.899 -2.844 -32.211 1.00 95.94 312 TRP A CA 1
ATOM 2512 C C . TRP A 1 312 ? 9.551 -4.187 -31.893 1.00 95.94 312 TRP A C 1
ATOM 2514 O O . TRP A 1 312 ? 8.893 -5.229 -31.848 1.00 95.94 312 TRP A O 1
ATOM 2524 N N . ASP A 1 313 ? 10.850 -4.161 -31.598 1.00 95.00 313 ASP A N 1
ATOM 2525 C CA . ASP A 1 313 ? 11.496 -5.313 -30.983 1.00 95.00 313 ASP A CA 1
ATOM 2526 C C . ASP A 1 313 ? 10.919 -5.567 -29.576 1.00 95.00 313 ASP A C 1
ATOM 2528 O O . ASP A 1 313 ? 10.409 -4.662 -28.907 1.00 95.00 313 ASP A O 1
ATOM 2532 N N . VAL A 1 314 ? 11.013 -6.815 -29.110 1.00 94.75 314 VAL A N 1
ATOM 2533 C CA . VAL A 1 314 ? 10.424 -7.244 -27.830 1.00 94.75 314 VAL A CA 1
ATOM 2534 C C . VAL A 1 314 ? 10.964 -6.430 -26.649 1.00 94.75 314 VAL A C 1
ATOM 2536 O O . VAL A 1 314 ? 10.224 -6.174 -25.700 1.00 94.75 314 VAL A O 1
ATOM 2539 N N . ILE A 1 315 ? 12.226 -5.991 -26.692 1.00 91.69 315 ILE A N 1
ATOM 2540 C CA . ILE A 1 315 ? 12.849 -5.228 -25.602 1.00 91.69 315 ILE A CA 1
ATOM 2541 C C . ILE A 1 315 ? 12.266 -3.817 -25.570 1.00 91.69 315 ILE A C 1
ATOM 2543 O O . ILE A 1 315 ? 11.838 -3.362 -24.512 1.00 91.69 315 ILE A O 1
ATOM 2547 N N . THR A 1 316 ? 12.169 -3.152 -26.717 1.00 89.06 316 THR A N 1
ATOM 2548 C CA . THR A 1 316 ? 11.550 -1.828 -26.843 1.00 89.06 316 THR A CA 1
ATOM 2549 C C . THR A 1 316 ? 10.071 -1.862 -26.460 1.00 89.06 316 THR A C 1
ATOM 2551 O O . THR A 1 316 ? 9.622 -1.020 -25.684 1.00 89.06 316 THR A O 1
ATOM 2554 N N . ALA A 1 317 ? 9.320 -2.874 -26.906 1.00 93.19 317 ALA A N 1
ATOM 2555 C CA . ALA A 1 317 ? 7.922 -3.048 -26.515 1.00 93.19 317 ALA A CA 1
ATOM 2556 C C . ALA A 1 317 ? 7.768 -3.285 -25.001 1.00 93.19 317 ALA A C 1
ATOM 2558 O O . ALA A 1 317 ? 6.889 -2.701 -24.367 1.00 93.19 317 ALA A O 1
ATOM 2559 N N . THR A 1 318 ? 8.662 -4.079 -24.401 1.00 91.31 318 THR A N 1
ATOM 2560 C CA . THR A 1 318 ? 8.685 -4.306 -22.945 1.00 91.31 318 THR A CA 1
ATOM 2561 C C . THR A 1 318 ? 9.019 -3.031 -22.185 1.00 91.31 318 THR A C 1
ATOM 2563 O O . THR A 1 318 ? 8.372 -2.746 -21.181 1.00 91.31 318 THR A O 1
ATOM 2566 N N . HIS A 1 319 ? 9.979 -2.243 -22.673 1.00 90.31 319 HIS A N 1
ATOM 2567 C CA . HIS A 1 319 ? 10.351 -0.963 -22.082 1.00 90.31 319 HIS A CA 1
ATOM 2568 C C . HIS A 1 319 ? 9.138 -0.035 -21.981 1.00 90.31 319 HIS A C 1
ATOM 2570 O O . HIS A 1 319 ? 8.778 0.374 -20.882 1.00 90.31 319 HIS A O 1
ATOM 2576 N N . PHE A 1 320 ? 8.436 0.212 -23.090 1.00 90.19 320 PHE A N 1
ATOM 2577 C CA . PHE A 1 320 ? 7.259 1.084 -23.072 1.00 90.19 320 PHE A CA 1
ATOM 2578 C C . PHE A 1 320 ? 6.103 0.530 -22.229 1.00 90.19 320 PHE A C 1
ATOM 2580 O O . PHE A 1 320 ? 5.467 1.292 -21.502 1.00 90.19 320 PHE A O 1
ATOM 2587 N N . ALA A 1 321 ? 5.850 -0.783 -22.270 1.00 91.56 321 ALA A N 1
ATOM 2588 C CA . ALA A 1 321 ? 4.799 -1.402 -21.462 1.00 91.56 321 ALA A CA 1
ATOM 2589 C C . ALA A 1 321 ? 5.067 -1.269 -19.950 1.00 91.56 321 ALA A C 1
ATOM 2591 O O . ALA A 1 321 ? 4.150 -0.985 -19.175 1.00 91.56 321 ALA A O 1
ATOM 2592 N N . VAL A 1 322 ? 6.325 -1.448 -19.531 1.00 88.88 322 VAL A N 1
ATOM 2593 C CA . VAL A 1 322 ? 6.757 -1.328 -18.131 1.00 88.88 322 VAL A CA 1
ATOM 2594 C C . VAL A 1 322 ? 6.778 0.132 -17.674 1.00 88.88 322 VAL A C 1
ATOM 2596 O O . VAL A 1 322 ? 6.305 0.412 -16.573 1.00 88.88 322 VAL A O 1
ATOM 2599 N N . SER A 1 323 ? 7.243 1.067 -18.505 1.00 85.38 323 SER A N 1
ATOM 2600 C CA . SER A 1 323 ? 7.204 2.499 -18.178 1.00 85.38 323 SER A CA 1
ATOM 2601 C C . SER A 1 323 ? 5.762 2.998 -18.023 1.00 85.38 323 SER A C 1
ATOM 2603 O O . SER A 1 323 ? 5.422 3.619 -17.021 1.00 85.38 323 SER A O 1
ATOM 2605 N N . ALA A 1 324 ? 4.853 2.625 -18.932 1.00 86.44 324 ALA A N 1
ATOM 2606 C CA . ALA A 1 324 ? 3.437 2.982 -18.801 1.00 86.44 324 ALA A CA 1
ATOM 2607 C C . ALA A 1 324 ? 2.809 2.452 -17.495 1.00 86.44 324 ALA A C 1
ATOM 2609 O O . ALA A 1 324 ? 2.007 3.135 -16.857 1.00 86.44 324 ALA A O 1
ATOM 2610 N N . LEU A 1 325 ? 3.196 1.243 -17.071 1.00 84.31 325 LEU A N 1
ATOM 2611 C CA . LEU A 1 325 ? 2.742 0.659 -15.809 1.00 84.31 325 LEU A CA 1
ATOM 2612 C C . LEU A 1 325 ? 3.256 1.444 -14.593 1.00 84.31 325 LEU A C 1
ATOM 2614 O O . LEU A 1 325 ? 2.516 1.681 -13.633 1.00 84.31 325 LEU A O 1
ATOM 2618 N N . ALA A 1 326 ? 4.533 1.818 -14.614 1.00 78.12 326 ALA A N 1
ATOM 2619 C CA . ALA A 1 326 ? 5.187 2.451 -13.483 1.00 78.12 326 ALA A CA 1
ATOM 2620 C C . ALA A 1 326 ? 4.615 3.848 -13.189 1.00 78.12 326 ALA A C 1
ATOM 2622 O O . ALA A 1 326 ? 4.440 4.173 -12.014 1.00 78.12 326 ALA A O 1
ATOM 2623 N N . THR A 1 327 ? 4.194 4.607 -14.207 1.00 74.50 327 THR A N 1
ATOM 2624 C CA . THR A 1 327 ? 3.503 5.895 -14.018 1.00 74.50 327 THR A CA 1
ATOM 2625 C C . THR A 1 327 ? 2.215 5.740 -13.196 1.00 74.50 327 THR A C 1
ATOM 2627 O O . THR A 1 327 ? 1.997 6.493 -12.250 1.00 74.50 327 THR A O 1
ATOM 2630 N N . GLY A 1 328 ? 1.396 4.715 -13.471 1.00 68.12 328 GLY A N 1
ATOM 2631 C CA . GLY A 1 328 ? 0.161 4.461 -12.714 1.00 68.12 328 GLY A CA 1
ATOM 2632 C C . GLY A 1 328 ? 0.398 3.956 -11.284 1.00 68.12 328 GLY A C 1
ATOM 2633 O O . GLY A 1 328 ? -0.306 4.346 -10.350 1.00 68.12 328 GLY A O 1
ATOM 2634 N N . GLY A 1 329 ? 1.412 3.107 -11.081 1.00 66.50 329 GLY A N 1
ATOM 2635 C CA . GLY A 1 329 ? 1.754 2.576 -9.755 1.00 66.50 329 GLY A CA 1
ATOM 2636 C C . GLY A 1 329 ? 2.341 3.627 -8.805 1.00 66.50 329 GLY A C 1
ATOM 2637 O O . GLY A 1 329 ? 2.113 3.574 -7.587 1.00 66.50 329 GLY A O 1
ATOM 2638 N N . LEU A 1 330 ? 3.072 4.603 -9.348 1.00 63.38 330 LEU A N 1
ATOM 2639 C CA . LEU A 1 330 ? 3.703 5.648 -8.552 1.00 63.38 330 LEU A CA 1
ATOM 2640 C C . LEU A 1 330 ? 2.713 6.672 -8.009 1.00 63.38 330 LEU A C 1
ATOM 2642 O O . LEU A 1 330 ? 2.874 7.101 -6.869 1.00 63.38 330 LEU A O 1
ATOM 2646 N N . THR A 1 331 ? 1.666 7.015 -8.761 1.00 63.91 331 THR A N 1
ATOM 2647 C CA . THR A 1 331 ? 0.637 7.958 -8.297 1.00 63.91 331 THR A CA 1
ATOM 2648 C C . THR A 1 331 ? -0.042 7.458 -7.023 1.00 63.91 331 THR A C 1
ATOM 2650 O O . THR A 1 331 ? -0.196 8.209 -6.061 1.0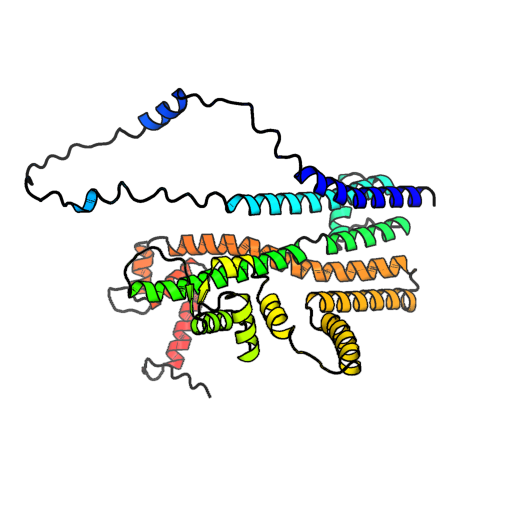0 63.91 331 THR A O 1
ATOM 2653 N N . VAL A 1 332 ? -0.381 6.166 -6.972 1.00 64.44 332 VAL A N 1
ATOM 2654 C CA . VAL A 1 332 ? -1.010 5.547 -5.792 1.00 64.44 332 VAL A CA 1
ATOM 2655 C C . VAL A 1 332 ? -0.050 5.540 -4.603 1.00 64.44 332 VAL A C 1
ATOM 2657 O O . VAL A 1 332 ? -0.419 5.889 -3.484 1.00 64.44 332 VAL A O 1
ATOM 2660 N N . THR A 1 333 ? 1.204 5.174 -4.855 1.00 62.22 333 THR A N 1
ATOM 2661 C CA . THR A 1 333 ? 2.258 5.113 -3.841 1.00 62.22 333 THR A CA 1
ATOM 2662 C C . THR A 1 333 ? 2.560 6.482 -3.232 1.00 62.22 333 THR A C 1
ATOM 2664 O O . THR A 1 333 ? 2.588 6.621 -2.009 1.00 62.22 333 THR A O 1
ATOM 2667 N N . LEU A 1 334 ? 2.781 7.492 -4.075 1.00 61.62 334 LEU A N 1
ATOM 2668 C CA . LEU A 1 334 ? 3.051 8.856 -3.638 1.00 61.62 334 LEU A CA 1
ATOM 2669 C C . LEU A 1 334 ? 1.835 9.452 -2.933 1.00 61.62 334 LEU A C 1
ATOM 2671 O O . LEU A 1 334 ? 2.014 10.110 -1.917 1.00 61.62 334 LEU A O 1
ATOM 2675 N N . GLY A 1 335 ? 0.616 9.164 -3.398 1.00 60.91 335 GLY A N 1
ATOM 2676 C CA . GLY A 1 335 ? -0.613 9.577 -2.720 1.00 60.91 335 GLY A CA 1
ATOM 2677 C C . GLY A 1 335 ? -0.734 8.993 -1.309 1.00 60.91 335 GLY A C 1
ATOM 2678 O O . GLY A 1 335 ? -1.051 9.717 -0.369 1.00 60.91 335 GLY A O 1
ATOM 2679 N N . LEU A 1 336 ? -0.416 7.706 -1.129 1.00 60.69 336 LEU A N 1
ATOM 2680 C CA . LEU A 1 336 ? -0.408 7.068 0.192 1.00 60.69 336 LEU A CA 1
ATOM 2681 C C . LEU A 1 336 ? 0.700 7.613 1.097 1.00 60.69 336 LEU A C 1
ATOM 2683 O O . LEU A 1 336 ? 0.459 7.858 2.275 1.00 60.69 336 LEU A O 1
ATOM 2687 N N . PHE A 1 337 ? 1.905 7.819 0.564 1.00 60.31 337 PHE A N 1
ATOM 2688 C CA . PHE A 1 337 ? 3.018 8.357 1.344 1.00 60.31 337 PHE A CA 1
ATOM 2689 C C . PHE A 1 337 ? 2.787 9.820 1.737 1.00 60.31 337 PHE A C 1
ATOM 2691 O O . PHE A 1 337 ? 3.010 10.181 2.889 1.00 60.31 337 PHE A O 1
ATOM 2698 N N . ALA A 1 338 ? 2.279 10.637 0.809 1.00 66.06 338 ALA A N 1
ATOM 2699 C CA . ALA A 1 338 ? 1.853 12.002 1.081 1.00 66.06 338 ALA A CA 1
ATOM 2700 C C . ALA A 1 338 ? 0.766 12.014 2.153 1.00 66.06 338 ALA A C 1
ATOM 2702 O O . ALA A 1 338 ? 0.894 12.760 3.112 1.00 66.06 338 ALA A O 1
ATOM 2703 N N . ARG A 1 339 ? -0.240 11.134 2.057 1.00 66.19 339 ARG A N 1
ATOM 2704 C CA . ARG A 1 339 ? -1.264 11.005 3.096 1.00 66.19 339 ARG A CA 1
ATOM 2705 C C . ARG A 1 339 ? -0.655 10.685 4.456 1.00 66.19 339 ARG A C 1
ATOM 2707 O O . ARG A 1 339 ? -0.980 11.379 5.395 1.00 66.19 339 ARG A O 1
ATOM 2714 N N . VAL A 1 340 ? 0.242 9.705 4.566 1.00 62.22 340 VAL A N 1
ATOM 2715 C CA . VAL A 1 340 ? 0.853 9.333 5.858 1.00 62.22 340 VAL A CA 1
ATOM 2716 C C . VAL A 1 340 ? 1.694 10.466 6.442 1.00 62.22 340 VAL A C 1
ATOM 2718 O O . VAL A 1 340 ? 1.566 10.772 7.622 1.00 62.22 340 VAL A O 1
ATOM 2721 N N . LEU A 1 341 ? 2.550 11.094 5.629 1.00 65.38 341 LEU A N 1
ATOM 2722 C CA . LEU A 1 341 ? 3.358 12.216 6.101 1.00 65.38 341 LEU A CA 1
ATOM 2723 C C . LEU A 1 341 ? 2.474 13.383 6.530 1.00 65.38 341 LEU A C 1
ATOM 2725 O O . LEU A 1 341 ? 2.692 13.953 7.590 1.00 65.38 341 LEU A O 1
ATOM 2729 N N . VAL A 1 342 ? 1.478 13.726 5.719 1.00 71.88 342 VAL A N 1
ATOM 2730 C CA . VAL A 1 342 ? 0.588 14.852 5.992 1.00 71.88 342 VAL A CA 1
ATOM 2731 C C . VAL A 1 342 ? -0.340 14.544 7.163 1.00 71.88 342 VAL A C 1
ATOM 2733 O O . VAL A 1 342 ? -0.595 15.441 7.947 1.00 71.88 342 VAL A O 1
ATOM 2736 N N . GLU A 1 343 ? -0.803 13.308 7.339 1.00 74.88 343 GLU A N 1
ATOM 2737 C CA . GLU A 1 343 ? -1.744 12.926 8.398 1.00 74.88 343 GLU A CA 1
ATOM 2738 C C . GLU A 1 343 ? -1.132 13.097 9.791 1.00 74.88 343 GLU A C 1
ATOM 2740 O O . GLU A 1 343 ? -1.782 13.687 10.646 1.00 74.88 343 GLU A O 1
ATOM 2745 N N . ASP A 1 344 ? 0.127 12.704 10.015 1.00 69.88 344 ASP A N 1
ATOM 2746 C CA . ASP A 1 344 ? 0.790 12.931 11.310 1.00 69.88 344 ASP A CA 1
ATOM 2747 C C . ASP A 1 344 ? 0.944 14.438 11.609 1.00 69.88 344 ASP A C 1
ATOM 2749 O O . ASP A 1 344 ? 0.619 14.891 12.708 1.00 69.88 344 ASP A O 1
ATOM 2753 N N . PHE A 1 345 ? 1.373 15.231 10.618 1.00 72.81 345 PHE A N 1
ATOM 2754 C CA . PHE A 1 345 ? 1.500 16.687 10.768 1.00 72.81 345 PHE A CA 1
ATOM 2755 C C . PHE A 1 345 ? 0.141 17.373 10.959 1.00 72.81 345 PHE A C 1
ATOM 2757 O O . PHE A 1 345 ? 0.010 18.237 11.823 1.00 72.81 345 PHE A O 1
ATOM 2764 N N . MET A 1 346 ? -0.878 16.965 10.201 1.00 73.69 346 MET A N 1
ATOM 2765 C CA . MET A 1 346 ? -2.239 17.481 10.325 1.00 73.69 346 MET A CA 1
ATOM 2766 C C . MET A 1 346 ? -2.839 17.120 11.677 1.00 73.69 346 MET A C 1
ATOM 2768 O O . MET A 1 346 ? -3.472 17.967 12.287 1.00 73.69 346 MET A O 1
ATOM 2772 N N . VAL A 1 347 ? -2.625 15.905 12.186 1.00 77.44 347 VAL A N 1
ATOM 2773 C CA . VAL A 1 347 ? -3.121 15.509 13.509 1.00 77.44 347 VAL A CA 1
ATOM 2774 C C . VAL A 1 347 ? -2.443 16.323 14.609 1.00 77.44 347 VAL A C 1
ATOM 2776 O O . VAL A 1 347 ? -3.130 16.777 15.521 1.00 77.44 347 VAL A O 1
ATOM 2779 N N . GLU A 1 348 ? -1.128 16.546 14.540 1.00 77.12 348 GLU A N 1
ATOM 2780 C CA . GLU A 1 348 ? -0.430 17.403 15.507 1.00 77.12 348 GLU A CA 1
ATOM 2781 C C . GLU A 1 348 ? -0.919 18.856 15.446 1.00 77.12 348 GLU A C 1
ATOM 2783 O O . GLU A 1 348 ? -1.172 19.457 16.492 1.00 77.12 348 GLU A O 1
ATOM 2788 N N . GLU A 1 349 ? -1.111 19.410 14.247 1.00 80.06 349 GLU A N 1
ATOM 2789 C CA . GLU A 1 349 ? -1.633 20.765 14.056 1.00 80.06 349 GLU A CA 1
ATOM 2790 C C . GLU A 1 349 ? -3.093 20.888 14.517 1.00 80.06 349 GLU A C 1
ATOM 2792 O O . GLU A 1 349 ? -3.440 21.836 15.222 1.00 80.06 349 GLU A O 1
ATOM 2797 N N . GLU A 1 350 ? -3.938 19.902 14.214 1.00 79.06 350 GLU A N 1
ATOM 2798 C CA . GLU A 1 350 ? -5.327 19.835 14.669 1.00 79.06 350 GLU A CA 1
ATOM 2799 C C . GLU A 1 350 ? -5.408 19.720 16.192 1.00 79.06 350 GLU A C 1
ATOM 2801 O O . GLU A 1 350 ? -6.210 20.409 16.823 1.00 79.06 350 GLU A O 1
ATOM 2806 N N . LEU A 1 351 ? -4.560 18.897 16.809 1.00 81.94 351 LEU A N 1
ATOM 2807 C CA . LEU A 1 351 ? -4.517 18.732 18.260 1.00 81.94 351 LEU A CA 1
ATOM 2808 C C . LEU A 1 351 ? -3.965 19.995 18.934 1.00 81.94 351 LEU A C 1
ATOM 2810 O O . LEU A 1 351 ? -4.487 20.425 19.967 1.00 81.94 351 LEU A O 1
ATOM 2814 N N . ALA A 1 352 ? -2.973 20.654 18.331 1.00 83.12 352 ALA A N 1
ATOM 2815 C CA . ALA A 1 352 ? -2.491 21.964 18.759 1.00 83.12 352 ALA A CA 1
ATOM 2816 C C . ALA A 1 352 ? -3.580 23.046 18.627 1.00 83.12 352 ALA A C 1
ATOM 2818 O O . ALA A 1 352 ? -3.705 23.898 19.506 1.00 83.12 352 ALA A O 1
ATOM 2819 N N . ALA A 1 353 ? -4.396 23.012 17.573 1.00 80.44 353 ALA A N 1
ATOM 2820 C CA . ALA A 1 353 ? -5.515 23.931 17.381 1.00 80.44 353 ALA A CA 1
ATOM 2821 C C . ALA A 1 353 ? -6.643 23.705 18.405 1.00 80.44 353 ALA A C 1
ATOM 2823 O O . ALA A 1 353 ? -7.155 24.672 18.974 1.00 80.44 353 ALA A O 1
ATOM 2824 N N . ILE A 1 354 ? -6.981 22.443 18.698 1.00 79.62 354 ILE A N 1
ATOM 2825 C CA . ILE A 1 354 ? -8.026 22.072 19.668 1.00 79.62 354 ILE A CA 1
ATOM 2826 C C . ILE A 1 354 ? -7.591 22.396 21.101 1.00 79.62 354 ILE A C 1
ATOM 2828 O O . ILE A 1 354 ? -8.387 22.876 21.907 1.00 79.62 354 ILE A O 1
ATOM 2832 N N . SER A 1 355 ? -6.321 22.151 21.429 1.00 84.75 355 SER A N 1
ATOM 2833 C CA . SER A 1 355 ? -5.782 22.372 22.777 1.00 84.75 355 SER A CA 1
ATOM 2834 C C . SER A 1 355 ? -5.545 23.845 23.115 1.00 84.75 355 SER A C 1
ATOM 2836 O O . SER A 1 355 ? -5.399 24.184 24.293 1.00 84.75 355 SER A O 1
ATOM 2838 N N . LYS A 1 356 ? -5.535 24.742 22.118 1.00 90.75 356 LYS A N 1
ATOM 2839 C CA . LYS A 1 356 ? -5.426 26.181 22.368 1.00 90.75 356 LYS A CA 1
ATOM 2840 C C . LYS A 1 356 ? -6.683 26.688 23.083 1.00 90.75 356 LYS A C 1
ATOM 2842 O O . LYS A 1 356 ? -7.790 26.524 22.554 1.00 90.75 356 LYS A O 1
ATOM 2847 N N . PRO A 1 357 ? -6.540 27.361 24.241 1.00 92.81 357 PRO A N 1
ATOM 2848 C CA . PRO A 1 357 ? -7.677 27.971 24.913 1.00 92.81 357 PRO A CA 1
ATOM 2849 C C . PRO A 1 357 ? -8.375 28.975 23.991 1.00 92.81 357 PRO A C 1
ATOM 2851 O O . PRO A 1 357 ? -7.778 29.530 23.065 1.00 92.81 357 PRO A O 1
ATOM 2854 N N . LEU A 1 358 ? -9.667 29.179 24.226 1.00 91.75 358 LEU A N 1
ATOM 2855 C CA . LEU A 1 358 ? -10.458 30.156 23.486 1.00 91.75 358 LEU A CA 1
ATOM 2856 C C . LEU A 1 358 ? -9.956 31.561 23.786 1.00 91.75 358 LEU A C 1
ATOM 2858 O O . LEU A 1 358 ? -9.859 31.955 24.950 1.00 91.75 358 LEU A O 1
ATOM 2862 N N . THR A 1 359 ? -9.644 32.321 22.740 1.00 93.88 359 THR A N 1
ATOM 2863 C CA . THR A 1 359 ? -9.424 33.754 22.906 1.00 93.88 359 THR A CA 1
ATOM 2864 C C . THR A 1 359 ? -10.747 34.426 23.265 1.00 93.88 359 THR A C 1
ATOM 2866 O O . THR A 1 359 ? -11.836 33.919 22.987 1.00 93.88 359 THR A O 1
ATOM 2869 N N . ARG A 1 360 ? -10.672 35.600 23.897 1.00 93.88 360 ARG A N 1
ATOM 2870 C CA . ARG A 1 360 ? -11.870 36.361 24.270 1.00 93.88 360 ARG A CA 1
ATOM 2871 C C . ARG A 1 360 ? -12.717 36.737 23.049 1.00 93.88 360 ARG A C 1
ATOM 2873 O O . ARG A 1 360 ? -13.937 36.772 23.153 1.00 93.88 360 ARG A O 1
ATOM 2880 N N . GLU A 1 361 ? -12.079 37.010 21.915 1.00 94.19 361 GLU A N 1
ATOM 2881 C CA . GLU A 1 361 ? -12.754 37.343 20.658 1.00 94.19 361 GLU A CA 1
ATOM 2882 C C . GLU A 1 361 ? -13.498 36.137 20.091 1.00 94.19 361 GLU A C 1
ATOM 2884 O O . GLU A 1 361 ? -14.675 36.255 19.774 1.00 94.19 361 GLU A O 1
ATOM 2889 N N . GLU A 1 362 ? -12.867 34.962 20.064 1.00 90.69 362 GLU A N 1
ATOM 2890 C CA . GLU A 1 362 ? -13.523 33.716 19.653 1.00 90.69 362 GLU A CA 1
ATOM 2891 C C . GLU A 1 362 ? -14.668 33.331 20.595 1.00 90.69 362 GLU A C 1
ATOM 2893 O O . GLU A 1 362 ? -15.704 32.863 20.135 1.00 90.69 362 GLU A O 1
ATOM 2898 N N . TYR A 1 363 ? -14.523 33.569 21.903 1.00 90.69 363 TYR A N 1
ATOM 2899 C CA . TYR A 1 363 ? -15.602 33.363 22.872 1.00 90.69 363 TYR A CA 1
ATOM 2900 C C . TYR A 1 363 ? -16.794 34.291 22.600 1.00 90.69 363 TYR A C 1
ATOM 2902 O O . TYR A 1 363 ? -17.952 33.874 22.637 1.00 90.69 363 TYR A O 1
ATOM 2910 N N . LEU A 1 364 ? -16.523 35.570 22.331 1.00 89.44 364 LEU A N 1
ATOM 2911 C CA . LEU A 1 364 ? -17.560 36.550 22.009 1.00 89.44 364 LEU A CA 1
ATOM 2912 C C . LEU A 1 364 ? -18.205 36.262 20.655 1.00 89.44 364 LEU A C 1
ATOM 2914 O O . LEU A 1 364 ? -19.410 36.426 20.516 1.00 89.44 364 LEU A O 1
ATOM 2918 N N . PHE A 1 365 ? -17.421 35.814 19.679 1.00 89.44 365 PHE A N 1
ATOM 2919 C CA . PHE A 1 365 ? -17.919 35.391 18.381 1.00 89.44 365 PHE A CA 1
ATOM 2920 C C . PHE A 1 365 ? -18.807 34.154 18.516 1.00 89.44 365 PHE A C 1
ATOM 2922 O O . PHE A 1 365 ? -19.921 34.155 18.006 1.00 89.44 365 PHE A O 1
ATOM 2929 N N . ALA A 1 366 ? -18.372 33.139 19.263 1.00 88.50 366 ALA A N 1
ATOM 2930 C CA . ALA A 1 366 ? -19.178 31.953 19.510 1.00 88.50 366 ALA A CA 1
ATOM 2931 C C . ALA A 1 366 ? -20.480 32.299 20.242 1.00 88.50 366 ALA A C 1
ATOM 2933 O O . ALA A 1 366 ? -21.545 31.933 19.775 1.00 88.50 366 ALA A O 1
ATOM 2934 N N . SER A 1 367 ? -20.417 33.086 21.320 1.00 86.56 367 SER A N 1
ATOM 2935 C CA . SER A 1 367 ? -21.617 33.422 22.104 1.00 86.56 367 SER A CA 1
ATOM 2936 C C . SER A 1 367 ? -22.581 34.392 21.413 1.00 86.56 367 SER A C 1
ATOM 2938 O O . SER A 1 367 ? -23.751 34.425 21.772 1.00 86.56 367 SER A O 1
ATOM 2940 N N . LYS A 1 368 ? -22.129 35.201 20.443 1.00 87.19 368 LYS A N 1
ATOM 2941 C CA . LYS A 1 368 ? -22.995 36.178 19.751 1.00 87.19 368 LYS A CA 1
ATOM 2942 C C . LYS A 1 368 ? -23.413 35.767 18.344 1.00 87.19 368 LYS A C 1
ATOM 2944 O O . LYS A 1 368 ? -24.486 36.167 17.901 1.00 87.19 368 LYS A O 1
ATOM 2949 N N . SER A 1 369 ? -22.565 35.035 17.628 1.00 83.88 369 SER A N 1
ATOM 2950 C CA . SER A 1 369 ? -22.760 34.725 16.206 1.00 83.88 369 SER A CA 1
ATOM 2951 C C . SER A 1 369 ? -23.189 33.274 15.977 1.00 83.88 369 SER A C 1
ATOM 2953 O O . SER A 1 369 ? -23.926 32.994 15.027 1.00 83.88 369 SER A O 1
ATOM 2955 N N . LEU A 1 370 ? -22.762 32.345 16.842 1.00 81.81 370 LEU A N 1
ATOM 2956 C CA . LEU A 1 370 ? -23.096 30.926 16.734 1.00 81.81 370 LEU A CA 1
ATOM 2957 C C . LEU A 1 370 ? -24.310 30.628 17.623 1.00 81.81 370 LEU A C 1
ATOM 2959 O O . LEU A 1 370 ? -24.170 30.433 18.815 1.00 81.81 370 LEU A O 1
ATOM 2963 N N . CYS A 1 371 ? -25.493 30.675 17.006 1.00 67.12 371 CYS A N 1
ATOM 2964 C CA . CYS A 1 371 ? -26.808 30.123 17.382 1.00 67.12 371 CYS A CA 1
ATOM 2965 C C . CYS A 1 371 ? -27.385 30.239 18.814 1.00 67.12 371 CYS A C 1
ATOM 2967 O O . CYS A 1 371 ? -28.606 30.132 18.925 1.00 67.12 371 CYS A O 1
ATOM 2969 N N . SER A 1 372 ? -26.628 30.473 19.885 1.00 67.56 372 SER A N 1
ATOM 2970 C CA . SER A 1 372 ? -27.174 30.561 21.240 1.00 67.56 372 SER A CA 1
ATOM 2971 C C . SER A 1 372 ? -27.475 32.004 21.632 1.00 67.56 372 SER A C 1
ATOM 2973 O O . SER A 1 372 ? -26.603 32.866 21.568 1.00 67.56 372 SER A O 1
ATOM 2975 N N . THR A 1 373 ? -28.692 32.275 22.098 1.00 76.00 373 THR A N 1
ATOM 2976 C CA . THR A 1 373 ? -29.033 33.540 22.773 1.00 76.00 373 THR A CA 1
ATOM 2977 C C . THR A 1 373 ? -28.500 33.616 24.205 1.00 76.00 373 THR A C 1
ATOM 2979 O O . THR A 1 373 ? -28.593 34.664 24.846 1.00 76.00 373 THR A O 1
ATOM 2982 N N . ASP A 1 374 ? -27.960 32.509 24.708 1.00 80.88 374 ASP A N 1
ATOM 2983 C CA . ASP A 1 374 ? -27.541 32.358 26.090 1.00 80.88 374 ASP A CA 1
ATOM 2984 C C . ASP A 1 374 ? -26.095 32.831 26.285 1.00 80.88 374 ASP A C 1
ATOM 2986 O O . ASP A 1 374 ? -25.273 32.854 25.372 1.00 80.88 374 ASP A O 1
ATOM 2990 N N . SER A 1 375 ? -25.751 33.227 27.512 1.00 82.62 375 SER A N 1
ATOM 2991 C CA . SER A 1 375 ? -24.403 33.710 27.850 1.00 82.62 375 SER A CA 1
ATOM 2992 C C . SER A 1 375 ? -23.340 32.601 27.915 1.00 82.62 375 SER A C 1
ATOM 2994 O O . SER A 1 375 ? -22.160 32.894 28.140 1.00 82.62 375 SER A O 1
ATOM 2996 N N . ALA A 1 376 ? -23.747 31.343 27.720 1.00 84.62 376 ALA A N 1
ATOM 2997 C CA . ALA A 1 376 ? -22.907 30.155 27.756 1.00 84.62 376 ALA A CA 1
ATOM 2998 C C . ALA A 1 376 ? -22.728 29.563 26.350 1.00 84.62 376 ALA A C 1
ATOM 3000 O O . ALA A 1 376 ? -23.678 29.464 25.586 1.00 84.62 376 ALA A O 1
ATOM 3001 N N . ILE A 1 377 ? -21.508 29.124 26.034 1.00 84.12 377 ILE A N 1
ATOM 3002 C CA . ILE A 1 377 ? -21.201 28.444 24.768 1.00 84.12 377 ILE A CA 1
ATOM 3003 C C . ILE A 1 377 ? -21.707 27.002 24.845 1.00 84.12 377 ILE A C 1
ATOM 3005 O O . ILE A 1 377 ? -21.264 26.241 25.713 1.00 84.12 377 ILE A O 1
ATOM 3009 N N . HIS A 1 378 ? -22.587 26.602 23.926 1.00 87.56 378 HIS A N 1
ATOM 3010 C CA . HIS A 1 378 ? -23.014 25.210 23.832 1.00 87.56 378 HIS A CA 1
ATOM 3011 C C . HIS A 1 378 ? -21.939 24.345 23.166 1.00 87.56 378 HIS A C 1
ATOM 3013 O O . HIS A 1 378 ? -21.073 24.818 22.427 1.00 87.56 378 HIS A O 1
ATOM 3019 N N . LEU A 1 379 ? -22.010 23.029 23.390 1.00 84.44 379 LEU A N 1
ATOM 3020 C CA . LEU A 1 379 ? -21.097 22.074 22.758 1.00 84.44 379 LEU A CA 1
ATOM 3021 C C . LEU A 1 379 ? -21.140 22.166 21.222 1.00 84.44 379 LEU A C 1
ATOM 3023 O O . LEU A 1 379 ? -20.103 22.035 20.578 1.00 84.44 379 LEU A O 1
ATOM 3027 N N . SER A 1 380 ? -22.314 22.423 20.639 1.00 86.19 380 SER A N 1
ATOM 3028 C CA . SER A 1 380 ? -22.479 22.637 19.197 1.00 86.19 380 SER A CA 1
ATOM 3029 C C . SER A 1 380 ? -21.676 23.836 18.696 1.00 86.19 380 SER A C 1
ATOM 3031 O O . SER A 1 380 ? -20.963 23.715 17.702 1.00 86.19 380 SER A O 1
ATOM 3033 N N . ASP A 1 381 ? -21.731 24.962 19.409 1.00 88.88 381 ASP A N 1
ATOM 3034 C CA . ASP A 1 381 ? -21.031 26.195 19.035 1.00 88.88 381 ASP A CA 1
ATOM 3035 C C . ASP A 1 381 ? -19.522 26.005 19.171 1.00 88.88 381 ASP A C 1
ATOM 3037 O O . ASP A 1 381 ? -18.752 26.423 18.307 1.00 88.88 381 ASP A O 1
ATOM 3041 N N . TYR A 1 382 ? -19.096 25.281 20.212 1.00 89.12 382 TYR A N 1
ATOM 3042 C CA . TYR A 1 382 ? -17.706 24.877 20.370 1.00 89.12 382 TYR A CA 1
ATOM 3043 C C . TYR A 1 382 ? -17.230 23.989 19.210 1.00 89.12 382 TYR A C 1
ATOM 3045 O O . TYR A 1 382 ? -16.151 24.233 18.676 1.00 89.12 382 TYR A O 1
ATOM 3053 N N . ILE A 1 383 ? -18.020 22.998 18.776 1.00 88.94 383 ILE A N 1
ATOM 3054 C CA . ILE A 1 383 ? -17.669 22.125 17.641 1.00 88.94 383 ILE A CA 1
ATOM 3055 C C . ILE A 1 383 ? -17.531 22.937 16.348 1.00 88.94 383 ILE A C 1
ATOM 3057 O O . ILE A 1 383 ? -16.527 22.796 15.649 1.00 88.94 383 ILE A O 1
ATOM 3061 N N . VAL A 1 384 ? -18.497 23.809 16.041 1.00 91.94 384 VAL A N 1
ATOM 3062 C CA . VAL A 1 384 ? -18.454 24.677 14.849 1.00 91.94 384 VAL A CA 1
ATOM 3063 C C . VAL A 1 384 ? -17.211 25.560 14.873 1.00 91.94 384 VAL A C 1
ATOM 3065 O O . VAL A 1 384 ? -16.488 25.649 13.881 1.00 91.94 384 VAL A O 1
ATOM 3068 N N . LEU A 1 385 ? -16.915 26.157 16.025 1.00 91.75 385 LEU A N 1
ATOM 3069 C CA . LEU A 1 385 ? -15.741 26.995 16.199 1.00 91.75 385 LEU A CA 1
ATOM 3070 C C . LEU A 1 385 ? -14.429 26.205 16.035 1.00 91.75 385 LEU A C 1
ATOM 3072 O O . LEU A 1 385 ? -13.483 26.716 15.437 1.00 91.75 385 LEU A O 1
ATOM 3076 N N . GLN A 1 386 ? -14.359 24.950 16.498 1.00 90.62 386 GLN A N 1
ATOM 3077 C CA . GLN A 1 386 ? -13.192 24.097 16.242 1.00 90.62 386 GLN A CA 1
ATOM 3078 C C . GLN A 1 386 ? -13.041 23.757 14.755 1.00 90.62 386 GLN A C 1
ATOM 3080 O O . GLN A 1 386 ? -11.928 23.790 14.236 1.00 90.62 386 GLN A O 1
ATOM 3085 N N . LEU A 1 387 ? -14.138 23.498 14.039 1.00 90.56 387 LEU A N 1
ATOM 3086 C CA . LEU A 1 387 ? -14.088 23.273 12.590 1.00 90.56 387 LEU A CA 1
ATOM 3087 C C . LEU A 1 387 ? -13.609 24.520 11.832 1.00 90.56 387 LEU A C 1
ATOM 3089 O O . LEU A 1 387 ? -12.845 24.396 10.873 1.00 90.56 387 LEU A O 1
ATOM 3093 N N . MET A 1 388 ? -13.997 25.714 12.291 1.00 91.44 388 MET A N 1
ATOM 3094 C CA . MET A 1 388 ? -13.491 26.984 11.761 1.00 91.44 388 MET A CA 1
ATOM 3095 C C . MET A 1 388 ? -11.997 27.176 12.049 1.00 91.44 388 MET A C 1
ATOM 3097 O O . MET A 1 388 ? -11.245 27.527 11.144 1.00 91.44 388 MET A O 1
ATOM 3101 N N . ARG A 1 389 ? -11.532 26.877 13.271 1.00 88.56 389 ARG A N 1
ATOM 3102 C CA . ARG A 1 389 ? -10.100 26.927 13.639 1.00 88.56 389 ARG A CA 1
ATOM 3103 C C . ARG A 1 389 ? -9.233 25.994 12.803 1.00 88.56 389 ARG A C 1
ATOM 3105 O O . ARG A 1 389 ? -8.092 26.326 12.509 1.00 88.56 389 ARG A O 1
ATOM 3112 N N . GLN A 1 390 ? -9.774 24.840 12.424 1.00 84.62 390 GLN A N 1
ATOM 3113 C CA . GLN A 1 390 ? -9.101 23.881 11.549 1.00 84.62 390 GLN A CA 1
ATOM 3114 C C . GLN A 1 390 ? -9.140 24.291 10.066 1.00 84.62 390 GLN A C 1
ATOM 3116 O O . GLN A 1 390 ? -8.622 23.562 9.226 1.00 84.62 390 GLN A O 1
ATOM 3121 N N . GLY A 1 391 ? -9.807 25.399 9.714 1.00 88.25 391 GLY A N 1
ATOM 3122 C CA . GLY A 1 391 ? -10.024 25.804 8.323 1.00 88.25 391 GLY A CA 1
ATOM 3123 C C . GLY A 1 391 ? -10.929 24.851 7.533 1.00 88.25 391 GLY A C 1
ATOM 3124 O O . GLY A 1 391 ? -11.053 24.990 6.320 1.00 88.25 391 GLY A O 1
ATOM 3125 N N . LYS A 1 392 ? -11.575 23.884 8.202 1.00 89.06 392 LYS A N 1
ATOM 3126 C CA . LYS A 1 392 ? -12.470 22.894 7.578 1.00 89.06 392 LYS A CA 1
ATOM 3127 C C . LYS A 1 392 ? -13.861 23.454 7.305 1.00 89.06 392 LYS A C 1
ATOM 3129 O O . LYS A 1 392 ? -14.603 22.889 6.506 1.00 89.06 392 LYS A O 1
ATOM 3134 N N . LEU A 1 393 ? -14.222 24.540 7.982 1.00 93.81 393 LEU A N 1
ATOM 3135 C CA . LEU A 1 393 ? -15.504 25.206 7.831 1.00 93.81 393 LEU A CA 1
ATOM 3136 C C . LEU A 1 393 ? -15.278 26.708 7.671 1.00 93.81 393 LEU A C 1
ATOM 3138 O O . LEU A 1 393 ? -14.758 27.361 8.571 1.00 93.81 393 LEU A O 1
ATOM 3142 N N . SER A 1 394 ? -15.675 27.256 6.524 1.00 94.19 394 SER A N 1
ATOM 3143 C CA . SER A 1 394 ? -15.697 28.705 6.324 1.00 94.19 394 SER A CA 1
ATOM 3144 C C . SER A 1 394 ? -16.965 29.313 6.936 1.00 94.19 394 SER A C 1
ATOM 3146 O O . SER A 1 394 ? -17.979 28.626 7.091 1.00 94.19 394 SER A O 1
ATOM 3148 N N . MET A 1 395 ? -16.936 30.612 7.249 1.00 91.00 395 MET A N 1
ATOM 3149 C CA . MET A 1 395 ? -18.123 31.319 7.747 1.00 91.00 395 MET A CA 1
ATOM 3150 C C . MET A 1 395 ? -19.267 31.308 6.725 1.00 91.00 395 MET A C 1
ATOM 3152 O O . MET A 1 395 ? -20.425 31.125 7.090 1.00 91.00 395 MET A O 1
ATOM 3156 N N . GLU A 1 396 ? -18.945 31.422 5.437 1.00 94.06 396 GLU A N 1
ATOM 3157 C CA . GLU A 1 396 ? -19.932 31.360 4.355 1.00 94.06 396 GLU A CA 1
ATOM 3158 C C . GLU A 1 396 ? -20.594 29.982 4.274 1.00 94.06 396 GLU A C 1
ATOM 3160 O O . GLU A 1 396 ? -21.818 29.886 4.180 1.00 94.06 396 GLU A O 1
ATOM 3165 N N . SER A 1 397 ? -19.799 28.910 4.379 1.00 93.00 397 SER A N 1
ATOM 3166 C CA . SER A 1 397 ? -20.305 27.534 4.419 1.00 93.00 397 SER A CA 1
ATOM 3167 C C . SER A 1 397 ? -21.191 27.298 5.641 1.00 93.00 397 SER A C 1
ATOM 3169 O O . SER A 1 397 ? -22.225 26.645 5.527 1.00 93.00 397 SER A O 1
ATOM 3171 N N . PHE A 1 398 ? -20.821 27.846 6.799 1.00 93.00 398 PHE A N 1
ATOM 3172 C CA . PHE A 1 398 ? -21.629 27.745 8.010 1.00 93.00 398 PHE A CA 1
ATOM 3173 C C . PHE A 1 398 ? -22.977 28.468 7.870 1.00 93.00 398 PHE A C 1
ATOM 3175 O O . PHE A 1 398 ? -24.017 27.866 8.126 1.00 93.00 398 PHE A O 1
ATOM 3182 N N . GLU A 1 399 ? -22.986 29.719 7.403 1.00 91.88 399 GLU A N 1
ATOM 3183 C CA . GLU A 1 399 ? -24.225 30.480 7.175 1.00 91.88 399 GLU A CA 1
ATOM 3184 C C . GLU A 1 399 ? -25.100 29.863 6.074 1.00 91.88 399 GLU A C 1
ATOM 3186 O O . GLU A 1 399 ? -26.326 29.972 6.106 1.00 91.88 399 GLU A O 1
ATOM 3191 N N . TYR A 1 400 ? -24.494 29.190 5.093 1.00 93.06 400 TYR A N 1
ATOM 3192 C CA . TYR A 1 400 ? -25.228 28.383 4.121 1.00 93.06 400 TYR A CA 1
ATOM 3193 C C . TYR A 1 400 ? -25.909 27.178 4.789 1.00 93.06 400 TYR A C 1
ATOM 3195 O O . TYR A 1 400 ? -27.123 27.036 4.674 1.00 93.06 400 TYR A O 1
ATOM 3203 N N . ILE A 1 401 ? -25.169 26.365 5.556 1.00 90.44 401 ILE A N 1
ATOM 3204 C CA . ILE A 1 401 ? -25.721 25.204 6.285 1.00 90.44 401 ILE A CA 1
ATOM 3205 C C . ILE A 1 401 ? -26.836 25.640 7.242 1.00 90.44 401 ILE A C 1
ATOM 3207 O O . ILE A 1 401 ? -27.869 24.982 7.338 1.00 90.44 401 ILE A O 1
ATOM 3211 N N . LYS A 1 402 ? -26.654 26.771 7.926 1.00 88.25 402 LYS A N 1
ATOM 3212 C CA . LYS A 1 402 ? -27.646 27.351 8.834 1.00 88.25 402 LYS A CA 1
ATOM 3213 C C . LYS A 1 402 ? -28.927 27.754 8.102 1.00 88.25 402 LYS A C 1
ATOM 3215 O O . LYS A 1 402 ? -30.013 27.462 8.598 1.00 88.25 402 LYS A O 1
ATOM 3220 N N . ARG A 1 403 ? -28.818 28.381 6.924 1.00 89.69 403 ARG A N 1
ATOM 3221 C CA . ARG A 1 403 ? -29.977 28.719 6.080 1.00 89.69 403 ARG A CA 1
ATOM 3222 C C . ARG A 1 403 ? -30.707 27.474 5.588 1.00 89.69 403 ARG A C 1
ATOM 3224 O O . ARG A 1 403 ? -31.921 27.404 5.740 1.00 89.69 403 ARG A O 1
ATOM 3231 N N . GLU A 1 404 ? -29.983 26.478 5.082 1.00 90.38 404 GLU A N 1
ATOM 3232 C CA . GLU A 1 404 ? -30.574 25.200 4.657 1.00 90.38 404 GLU A CA 1
ATOM 3233 C C . GLU A 1 404 ? -31.300 24.506 5.817 1.00 90.38 404 GLU A C 1
ATOM 3235 O O . GLU A 1 404 ? -32.432 24.047 5.671 1.00 90.38 404 GLU A O 1
ATOM 3240 N N . TYR A 1 405 ? -30.698 24.506 7.008 1.00 84.25 405 TYR A N 1
ATOM 3241 C CA . TYR A 1 405 ? -31.325 23.949 8.201 1.00 84.25 405 TYR A CA 1
ATOM 3242 C C . TYR A 1 405 ? -32.616 24.689 8.578 1.00 84.25 405 TYR A C 1
ATOM 3244 O O . TYR A 1 405 ? -33.608 24.046 8.907 1.00 84.25 405 TYR A O 1
ATOM 3252 N N . GLN A 1 406 ? -32.646 26.023 8.491 1.00 83.88 406 GLN A N 1
ATOM 3253 C CA . GLN A 1 406 ? -33.852 26.819 8.760 1.00 83.88 406 GLN A CA 1
ATOM 3254 C C . GLN A 1 406 ? -34.979 26.550 7.756 1.00 83.88 406 GLN A C 1
ATOM 3256 O O . GLN A 1 406 ? -36.148 26.549 8.138 1.00 83.88 406 GLN A O 1
ATOM 3261 N N . VAL A 1 407 ? -34.643 26.308 6.486 1.00 87.62 407 VAL A N 1
ATOM 3262 C CA . VAL A 1 407 ? -35.625 25.921 5.462 1.00 87.62 407 VAL A CA 1
ATOM 3263 C C . VAL A 1 407 ? -36.220 24.546 5.784 1.00 87.62 407 VAL A C 1
ATOM 3265 O O . VAL A 1 407 ? -37.435 24.358 5.694 1.00 87.62 407 VAL A O 1
ATOM 3268 N N . ILE A 1 408 ? -35.381 23.598 6.215 1.00 84.06 408 ILE A N 1
ATOM 3269 C CA . ILE A 1 408 ? -35.804 22.242 6.590 1.00 84.06 408 ILE A CA 1
ATOM 3270 C C . ILE A 1 408 ? -36.628 22.251 7.891 1.00 84.06 408 ILE A C 1
ATOM 3272 O O . ILE A 1 408 ? -37.655 21.578 7.969 1.00 84.06 408 ILE A O 1
ATOM 3276 N N . ASP A 1 409 ? -36.244 23.050 8.889 1.00 82.19 409 ASP A N 1
ATOM 3277 C CA . ASP A 1 409 ? -36.942 23.187 10.178 1.00 82.19 409 ASP A CA 1
ATOM 3278 C C . ASP A 1 409 ? -38.053 24.256 10.150 1.00 82.19 409 ASP A C 1
ATOM 3280 O O . ASP A 1 409 ? -38.325 24.948 11.132 1.00 82.19 409 ASP A O 1
ATOM 3284 N N . SER A 1 410 ? -38.757 24.374 9.021 1.00 79.00 410 SER A N 1
ATOM 3285 C CA . SER A 1 410 ? -39.895 25.294 8.849 1.00 79.00 410 SER A CA 1
ATOM 3286 C C . SER A 1 410 ? -41.046 25.064 9.847 1.00 79.00 410 SER A C 1
ATOM 3288 O O . SER A 1 410 ? -41.918 25.917 10.000 1.00 79.00 410 SER A O 1
ATOM 3290 N N . GLY A 1 411 ? -41.045 23.935 10.566 1.00 78.62 411 GLY A N 1
ATOM 3291 C CA . GLY A 1 411 ? -42.024 23.601 11.600 1.00 78.62 411 GLY A CA 1
ATOM 3292 C C . GLY A 1 411 ? -41.622 23.931 13.041 1.00 78.62 411 GLY A C 1
ATOM 3293 O O . GLY A 1 411 ? -42.387 23.556 13.929 1.00 78.62 411 GLY A O 1
ATOM 3294 N N . GLN A 1 412 ? -40.449 24.540 13.286 1.00 68.75 412 GLN A N 1
ATOM 3295 C CA . GLN A 1 412 ? -39.870 24.761 14.628 1.00 68.75 412 GLN A CA 1
ATOM 3296 C C . GLN A 1 412 ? -39.941 23.525 15.533 1.00 68.75 412 GLN A C 1
ATOM 3298 O O . GLN A 1 412 ? -40.146 23.619 16.747 1.00 68.75 412 GLN A O 1
ATOM 3303 N N . ARG A 1 413 ? -39.838 22.332 14.942 1.00 68.00 413 ARG A N 1
ATOM 3304 C CA . ARG A 1 413 ? -39.948 21.107 15.728 1.00 68.00 413 ARG A CA 1
ATOM 3305 C C . ARG A 1 413 ? -38.618 20.753 16.366 1.00 68.00 413 ARG A C 1
ATOM 3307 O O . ARG A 1 413 ? -38.636 19.900 17.240 1.00 68.00 413 ARG A O 1
ATOM 3314 N N . TRP A 1 414 ? -37.504 21.389 15.981 1.00 62.78 414 TRP A N 1
ATOM 3315 C CA . TRP A 1 414 ? -36.152 21.151 16.515 1.00 62.78 414 TRP A CA 1
ATOM 3316 C C . TRP A 1 414 ? -35.697 19.677 16.449 1.00 62.78 414 TRP A C 1
ATOM 3318 O O . TRP A 1 414 ? -34.647 19.317 16.974 1.00 62.78 414 TRP A O 1
ATOM 3328 N N . PHE A 1 415 ? -36.471 18.816 15.781 1.00 60.59 415 PHE A N 1
ATOM 3329 C CA . PHE A 1 415 ? -36.241 17.387 15.632 1.00 60.59 415 PHE A CA 1
ATOM 3330 C C . PHE A 1 415 ? -36.304 17.046 14.148 1.00 60.59 415 PHE A C 1
ATOM 3332 O O . PHE A 1 415 ? -37.381 16.949 13.554 1.00 60.59 415 PHE A O 1
ATOM 3339 N N . LEU A 1 416 ? -35.135 16.821 13.557 1.00 52.81 416 LEU A N 1
ATOM 3340 C CA . LEU A 1 416 ? -35.019 16.207 12.243 1.00 52.81 416 LEU A CA 1
ATOM 3341 C C . LEU A 1 416 ? -35.364 14.718 12.400 1.00 52.81 416 LEU A C 1
ATOM 3343 O O . LEU A 1 416 ? -34.541 13.917 12.842 1.00 52.81 416 LEU A O 1
ATOM 3347 N N . LYS A 1 417 ? -36.610 14.335 12.093 1.00 53.19 417 LYS A N 1
ATOM 3348 C CA . LYS A 1 417 ? -36.960 12.919 11.919 1.00 53.19 417 LYS A CA 1
ATOM 3349 C C . LYS A 1 417 ? -36.326 12.442 10.617 1.00 53.19 417 LYS A C 1
ATOM 3351 O O . LYS A 1 417 ? -36.898 12.615 9.546 1.00 53.19 417 LYS A O 1
ATOM 3356 N N . ILE A 1 418 ? -35.139 11.856 10.716 1.00 50.16 418 ILE A N 1
ATOM 3357 C CA . ILE A 1 418 ? -34.570 11.067 9.627 1.00 50.16 418 ILE A CA 1
ATOM 3358 C C . ILE A 1 418 ? -35.366 9.761 9.611 1.00 50.16 418 ILE A C 1
ATOM 3360 O O . ILE A 1 418 ? -35.124 8.878 10.432 1.00 50.16 418 ILE A O 1
ATOM 3364 N N . ASN A 1 419 ? -36.369 9.669 8.738 1.00 42.75 419 ASN A N 1
ATOM 3365 C CA . ASN A 1 419 ? -36.967 8.378 8.421 1.00 42.75 419 ASN A CA 1
ATOM 3366 C C . ASN A 1 419 ? -35.903 7.579 7.668 1.00 42.75 419 ASN A C 1
ATOM 3368 O O . ASN A 1 419 ? -35.550 7.915 6.540 1.00 42.75 419 ASN A O 1
ATOM 3372 N N . VAL A 1 420 ? -35.333 6.587 8.345 1.00 44.62 420 VAL A N 1
ATOM 3373 C CA . VAL A 1 420 ? -34.485 5.576 7.720 1.00 44.62 420 VAL A CA 1
ATOM 3374 C C . VAL A 1 420 ? -35.437 4.476 7.265 1.00 44.62 420 VAL A C 1
ATOM 3376 O O . VAL A 1 420 ? -35.771 3.602 8.063 1.00 44.62 420 VAL A O 1
ATOM 3379 N N . ASP A 1 421 ? -35.943 4.606 6.041 1.00 46.12 421 ASP A N 1
ATOM 3380 C CA . ASP A 1 421 ? -36.648 3.522 5.345 1.00 46.12 421 ASP A CA 1
ATOM 3381 C C . ASP A 1 421 ? -35.646 2.563 4.686 1.00 46.12 421 ASP A C 1
ATOM 3383 O O . ASP A 1 421 ? -34.620 3.053 4.145 1.00 46.12 421 ASP A O 1
#

InterPro domains:
  IPR011992 EF-hand domain pair [SSF47473] (194-249)

Secondary structure (DSSP, 8-state):
-HHHHHHHHHHHHHHHHHHHHHHTTTTTTS---------TTHHHHHHGGG------------------GGGGSSSSS------TTSTHHHHHHHHHHHHHHHHHHHHHHHHHHHHS---HHHHHHHHHHHHTT-----S-----HHHHHHHHHHHHHHHHH-HHHHHHHHHHHHHHHHHHHHHHHHHHHHHHTTS-------EEEHHHHHHHHHHTT----HHHHHHHHHHH-TT--SEEEHHHHHHH---HHHHHHHHHTT-----HHHHHHHHHHHHHHHHHHSHHHHHHHHHHHHHHHHHHHHHHHH---HHHHHHHHHHHHHHHHHHHHHHHHHHHHHHHHHHHHHHHHHHSPPPHHHHHHHHHHSS--SSS--HHHHHHHHHHHTTSS-HHHHHHHHHHHHHHTTT----------

Organism: Thalassiosira oceanica (NCBI:txid159749)

pLDDT: mean 76.06, std 18.63, range [32.31, 97.5]

Sequence (421 aa):
MKKLTKLYLLLALLCSTKGAAARAKDNQVATADIEGGISSSELDYIRKRRRKFRLPVAVPLLNRLKINPLERRTREDGAIQQQAHIVPRKRQFYATCMGAVLAWVSTATIFYARYYDWPIPQSFFYAVDAGMSIGFCTDVHETEVGSRAFTIVHILLGARQGVASRSAAVFKLILERDSFKKAFYAVNVAKRFKLDQSQTEPVLTHDEFKVVLEKNNCHLSDEEFKRVCEFYDPNEEGVVKYEYFAQHFEGCQGLVALARTRIKYNSPVTRSIAKLYRLVSNLFTSDFHRIYLIFGLWVAGGVTWGVYSQHWDVITATHFAVSALATGGLTVTLGLFARVLVEDFMVEEELAAISKPLTREEYLFASKSLCSTDSAIHLSDYIVLQLMRQGKLSMESFEYIKREYQVIDSGQRWFLKINVD